Protein 9KUE (pdb70)

Secondary structure (DSSP, 8-state):
--EEEEEEEEEEEEPSSS-GGG--EEEEEEEEEEEE-SSS-SEEEEEEEEEEEE-GGG-EEEEEEEEE--B--EEEEEPPPP-S-TTSS-STTSEEEEEEEEEE-/-EEEEEEEEEE--HHHHHHHHSSSTTHHHHHHHTTSHHHHTSSSPP-SHHHHHHHHHHTB--EEEE-/-GGG--TTS-BSS--HHHHHHHHTTSEEEEEEESSEEE-TTS-EEE----SS-EEEEEETT-TTTEEEEEEE--SSS-EEEEEEETTEEEEEETTEEEETTEEE-GGG-EEESTT-SS-SEEEEEETTEEEEE-TTT--EEEE-SSEEEEEEEGGGTTSEESTT-----/--EEEEEEEEEEEEPSSS-GGG--EEEEEEEEEEEE-SSS--EEEEEEEEEEEE-GGG-EEEEEEEEEE--B--EEEEE-----S-TTSS-STT--EEEEEEEEE-/-EEEEEEEEEE--HHHHHHHHSSSTTHHHHHHHTTSHHHHTSSSPP-SHHHHHHHHHHTB--EEEE-/---S--TTS-BSS--HHHHHHHHTTSEEEEEEESSEEE-TTS-EEE----SS-EEEEEETT-TTTEEEEEEE-SSSS-EEEEEEETTEEEEEETTEEEETTEEE-TTS-EEESTT-SS-SEEEEEETTEEEEE-TTT--EEEE-SSEEEEEEEGGGTTSEESTT----

Radius of gyration: 27.89 Å; Cα contacts (8 Å, |Δi|>4): 1771; chains: 6; bounding box: 48×87×55 Å

Solvent-accessible surface area: 31153 Å² total

Nearest PDB structures (foldseek):
  9gvj-assembly1_B  TM=8.102E-01  e=1.677E-07  Homo sapiens
  9gvq-assembly1_B  TM=8.102E-01  e=1.677E-07  Homo sapiens
  9gvj-assembly1_A  TM=8.085E-01  e=1.876E-07  Homo sapiens
  9gvq-assembly1_A  TM=8.085E-01  e=1.876E-07  Homo sapiens
  7qcl-assembly1_B  TM=7.442E-01  e=7.627E-07  Homo sapiens

Sequence (682 aa):
GSQVEFSMKMTGGEIPGGNIVLQGVKLRIVGEWVLKGSSGESVRRTDVKVDITSTAGNQDNSFAIQLANTKWALLTKKYPERKPDVLAFGWGNEQVDSKASVTIGSVTITINQKGEITEEQKQRAQGDDWPYGQCKEDQKKSEWKDSDFLPNTQACYIGSILLTTARKTTYSSVDDYNPAFDNTHYSRFHLLIETNGITKPCIVSTENVYTPDNATVPHKQGSDYVLVAGLAGDPNRFSAYTRSQGGSKPLVVKLVNDGVTLELTRDGASINGKAVSVEKGVQYPQDDPNYAIRVWKSGDLVMAYSRRTAVYAYYTGTAVDVEQPVTYRGRATGLCGNLNGGSQVEFSMKMTGGEIPGGNIVLQGVKLRIVGEWVLKGSSGESVRRTDVKVDITSTAGNQDNSFAIQLANYTKWALLTKKYPERKPDVLAFGWGNEQVDSKASVTIGSVTITINQKGEITEEQKQRAQGDDWPYGQCKEDQKKSEWKDSDFLPNTQACYIGSILLTTARKTTYSSVDDYNPAFDNTHYSRFHLLIETNGITKPCIVSTENVYTPDNATVPHKQGSDYVLVAGLAGDPNRFSAYTRSQGGSKPLVVKLVNDGVTLELTRDGASINGKAVSVEKGVQYPQDDPNYAIRVWKSGDLVMAYSRRTAVYAYYTGTAVDVEQPVTYRGRATGLCGNLN

Foldseek 3Di:
DKDKDKDKDKDWAFDDDDDVVQTKIKIWIWIWIWIADPVRPDIQIKTWIWIWIQHRVSQKIWIDIWIVSPTKKIKIKHAAAADPDPPDPDRDPRDIDIDMDMDDD/DDDDDKDKDFAFDPVLVVVCVDCPFLNVVQVVQCPDPVHVVDPDGDPDPSVVVSVVSRPGRPDMDMD/DLVVDDPVDDDPPDDPVVSVCVSVLQKQKWKDFCFWIQASQGDTHGDHAAQDWFWAKAFAPCVQQWTKTWHFPDDALTIWIWTHHNNWIWIDAQVGIDIPPHGDPQQVKDFVVNPDPQTRKIWHDDNQKIWMAGSRQRWIKIGRSRMMMIMHGLVSAPGMDGNSDGSND/DKDKDKDKDKDWFFDDDDDVVQTKTWIWIWIKIWIFDDPHGDIKIKTWIWIWTAHRVSQKIWIDIWIPICNTKKIKIKHHAAADPDPPDPDRDPRDIDIDMDMDDD/DDDDDKDKDFAFDPVLVVVCPDCDFLNVVQVVQCPDPVHVPDPDGDPDPRVVVSVVSRPGRPDMDMD/DDDDDDPVDDDPPDDPVVRVCVVVQQKQKWKDFCFWIQASVGDTHTDNFAQDWFWAKAFAPCVQQWTKTWGAQDDALGIWIWIHHNNWIWIDAQVAIDIPPHGDPQCDKDFVVPPDPQTRKIWHDDNQKIWMAGSSQRWTKIGRSRMMMIMHGLVSAVGIDGNSDHRD

Structure (mmCIF, N/CA/C/O backbone):
data_9KUE
#
_entry.id   9KUE
#
_cell.length_a   47.570
_cell.length_b   87.256
_cell.length_c   167.609
_cell.angle_alpha   90.00
_cell.angle_beta   90.00
_cell.angle_gamma   90.00
#
_symmetry.space_group_name_H-M   'P 21 21 21'
#
loop_
_entity.id
_entity.type
_entity.pdbx_description
1 polymer 'Dibilinoxanthinin (DBXN)'
2 polymer 'Dibilinoxanthinin (DBXN)'
3 polymer 'Dibilinoxanthinin (DBXN)'
4 non-polymer "(3R,3'R,6S)-4,5-DIDEHYDRO-5,6-DIHYDRO-BETA,BETA-CAROTENE-3,3'-DIOL"
5 non-polymer 'AZIDE ION'
6 non-polymer 'DIUNDECYL PHOSPHATIDYL CHOLINE'
7 non-polymer '3-[5-[(~{Z})-(3-ethyl-4-methyl-5-oxidanylidene-pyrrol-2-ylidene)methyl]-2-[(~{Z})-[4-(hydroxymethyl)-3-(3-hydroxy-3-oxopropyl)-5-[(~{Z})-[3-methyl-5-oxidanylidene-4-[(1~{S},4~{E},8~{Z})-5,9,13-trimethyl-1-oxidanyl-tetradeca-4,8,12-trienyl]pyrrol-2-ylidene]methyl]pyrrol-2-ylidene]methyl]-4-methyl-1~{H}-pyrrol-3-yl]propanoic acid'
8 water water
#
loop_
_atom_site.group_PDB
_atom_site.id
_atom_site.type_symbol
_atom_site.label_atom_id
_atom_site.label_alt_id
_atom_site.label_comp_id
_atom_site.label_asym_id
_atom_site.label_entity_id
_atom_site.label_seq_id
_atom_site.pdbx_PDB_ins_code
_atom_site.Cartn_x
_atom_site.Cartn_y
_atom_site.Cartn_z
_atom_site.occupancy
_atom_site.B_iso_or_equiv
_atom_site.auth_seq_id
_atom_site.auth_comp_id
_atom_site.auth_asym_id
_atom_site.auth_atom_id
_atom_site.pdbx_PDB_model_num
ATOM 1 N N . GLY A 1 2 ? -7.255 -32.318 5.061 1.00 53.95 1 GLY A N 1
ATOM 2 C CA . GLY A 1 2 ? -6.303 -33.385 5.443 1.00 51.44 1 GLY A CA 1
ATOM 3 C C . GLY A 1 2 ? -5.843 -34.224 4.244 1.00 50.27 1 GLY A C 1
ATOM 4 O O . GLY A 1 2 ? -6.535 -34.248 3.220 1.00 52.67 1 GLY A O 1
ATOM 5 N N . SER A 1 3 ? -4.699 -34.913 4.391 1.00 46.86 2 SER A N 1
ATOM 6 C CA . SER A 1 3 ? -4.092 -35.696 3.328 1.00 45.65 2 SER A CA 1
ATOM 7 C C . SER A 1 3 ? -4.627 -37.126 3.306 1.00 43.92 2 SER A C 1
ATOM 8 O O . SER A 1 3 ? -4.673 -37.756 4.359 1.00 43.02 2 SER A O 1
ATOM 11 N N . GLN A 1 4 ? -4.786 -37.678 2.088 1.00 44.05 3 GLN A N 1
ATOM 12 C CA . GLN A 1 4 ? -5.114 -39.070 1.833 1.00 42.79 3 GLN A CA 1
ATOM 13 C C . GLN A 1 4 ? -3.898 -39.825 1.304 1.00 40.25 3 GLN A C 1
ATOM 14 O O . GLN A 1 4 ? -3.060 -39.188 0.691 1.00 40.18 3 GLN A O 1
ATOM 20 N N . VAL A 1 5 ? -3.842 -41.151 1.556 1.00 37.78 4 VAL A N 1
ATOM 21 C CA . VAL A 1 5 ? -2.699 -41.996 1.220 1.00 36.54 4 VAL A CA 1
ATOM 22 C C . VAL A 1 5 ? -3.159 -43.230 0.423 1.00 35.51 4 VAL A C 1
ATOM 23 O O . VAL A 1 5 ? -4.187 -43.817 0.736 1.00 35.02 4 VAL A O 1
ATOM 27 N N . GLU A 1 6 ? -2.391 -43.581 -0.622 1.00 35.20 5 GLU A N 1
ATOM 28 C CA . GLU A 1 6 ? -2.497 -44.828 -1.367 1.00 35.55 5 GLU A CA 1
ATOM 29 C C . GLU A 1 6 ? -1.086 -45.416 -1.474 1.00 34.40 5 GLU A C 1
ATOM 30 O O . GLU A 1 6 ? -0.221 -44.839 -2.142 1.00 34.83 5 GLU A O 1
ATOM 36 N N . PHE A 1 7 ? -0.842 -46.513 -0.742 1.00 33.40 6 PHE A N 1
ATOM 37 C CA . PHE A 1 7 ? 0.454 -47.167 -0.696 1.00 32.37 6 PHE A CA 1
ATOM 38 C C . PHE A 1 7 ? 0.253 -48.592 -1.186 1.00 32.97 6 PHE A C 1
ATOM 39 O O . PHE A 1 7 ? -0.345 -49.383 -0.470 1.00 32.56 6 PHE A O 1
ATOM 47 N N . SER A 1 8 ? 0.687 -48.864 -2.424 1.00 34.67 7 SER A N 1
ATOM 48 C CA . SER A 1 8 ? 0.809 -50.219 -2.947 1.00 36.61 7 SER A CA 1
ATOM 49 C C . SER A 1 8 ? 2.206 -50.736 -2.629 1.00 34.41 7 SER A C 1
ATOM 50 O O . SER A 1 8 ? 3.138 -49.984 -2.833 1.00 34.32 7 SER A O 1
ATOM 53 N N . MET A 1 9 ? 2.334 -51.979 -2.148 1.00 33.96 8 MET A N 1
ATOM 54 C CA . MET A 1 9 ? 3.650 -52.592 -1.995 1.00 35.21 8 MET A CA 1
ATOM 55 C C . MET A 1 9 ? 3.581 -54.098 -2.213 1.00 32.74 8 MET A C 1
ATOM 56 O O . MET A 1 9 ? 2.519 -54.677 -2.035 1.00 32.15 8 MET A O 1
ATOM 61 N N . LYS A 1 10 ? 4.728 -54.683 -2.591 1.00 31.44 9 LYS A N 1
ATOM 62 C CA . LYS A 1 10 ? 4.940 -56.125 -2.743 1.00 31.04 9 LYS A CA 1
ATOM 63 C C . LYS A 1 10 ? 6.146 -56.491 -1.864 1.00 29.13 9 LYS A C 1
ATOM 64 O O . LYS A 1 10 ? 7.201 -55.885 -2.036 1.00 28.46 9 LYS A O 1
ATOM 70 N N . MET A 1 11 ? 5.974 -57.424 -0.917 1.00 28.57 10 MET A N 1
ATOM 71 C CA . MET A 1 11 ? 7.049 -57.904 -0.067 1.00 29.14 10 MET A CA 1
ATOM 72 C C . MET A 1 11 ? 7.432 -59.282 -0.580 1.00 30.02 10 MET A C 1
ATOM 73 O O . MET A 1 11 ? 6.552 -60.123 -0.672 1.00 32.22 10 MET A O 1
ATOM 78 N N . THR A 1 12 ? 8.712 -59.481 -0.921 1.00 29.49 11 THR A N 1
ATOM 79 C CA . THR A 1 12 ? 9.284 -60.785 -1.220 1.00 29.90 11 THR A CA 1
ATOM 80 C C . THR A 1 12 ? 10.414 -61.061 -0.234 1.00 29.87 11 THR A C 1
ATOM 81 O O . THR A 1 12 ? 10.828 -60.187 0.498 1.00 28.47 11 THR A O 1
ATOM 85 N N . GLY A 1 13 ? 10.879 -62.310 -0.205 1.00 32.36 12 GLY A N 1
ATOM 86 C CA . GLY A 1 13 ? 11.898 -62.731 0.730 1.00 31.11 12 GLY A CA 1
ATOM 87 C C . GLY A 1 13 ? 11.628 -64.133 1.230 1.00 30.40 12 GLY A C 1
ATOM 88 O O . GLY A 1 13 ? 10.774 -64.840 0.716 1.00 30.18 12 GLY A O 1
ATOM 89 N N . GLY A 1 14 ? 12.291 -64.449 2.334 1.00 28.68 13 GLY A N 1
ATOM 90 C CA . GLY A 1 14 ? 12.263 -65.797 2.849 1.00 29.27 13 GLY A CA 1
ATOM 91 C C . GLY A 1 14 ? 13.310 -66.018 3.940 1.00 27.97 13 GLY A C 1
ATOM 92 O O . GLY A 1 14 ? 14.057 -65.102 4.328 1.00 27.51 13 GLY A O 1
ATOM 93 N N . GLU A 1 15 ? 13.320 -67.255 4.431 1.00 26.94 14 GLU A N 1
ATOM 94 C CA . GLU A 1 15 ? 14.228 -67.651 5.495 1.00 27.53 14 GLU A CA 1
ATOM 95 C C . GLU A 1 15 ? 15.653 -67.851 4.927 1.00 26.90 14 GLU A C 1
ATOM 96 O O . GLU A 1 15 ? 15.798 -68.129 3.759 1.00 27.16 14 GLU A O 1
ATOM 102 N N . ILE A 1 16 ? 16.682 -67.584 5.729 1.00 26.05 15 ILE A N 1
ATOM 103 C CA . ILE A 1 16 ? 18.092 -67.824 5.434 1.00 27.60 15 ILE A CA 1
ATOM 104 C C . ILE A 1 16 ? 18.385 -69.255 5.895 1.00 28.85 15 ILE A C 1
ATOM 105 O O . ILE A 1 16 ? 17.933 -69.599 7.002 1.00 28.07 15 ILE A O 1
ATOM 110 N N . PRO A 1 17 ? 19.172 -70.099 5.162 1.00 30.69 16 PRO A N 1
ATOM 111 C CA . PRO A 1 17 ? 19.585 -71.408 5.687 1.00 32.40 16 PRO A CA 1
ATOM 112 C C . PRO A 1 17 ? 20.481 -71.326 6.919 1.00 32.57 16 PRO A C 1
ATOM 113 O O . PRO A 1 17 ? 21.053 -70.289 7.182 1.00 33.62 16 PRO A O 1
ATOM 117 N N . GLY A 1 18 ? 20.517 -72.403 7.715 1.00 34.62 17 GLY A N 1
ATOM 118 C CA . GLY A 1 18 ? 21.552 -72.632 8.714 1.00 33.70 17 GLY A CA 1
ATOM 119 C C . GLY A 1 18 ? 21.146 -72.108 10.086 1.00 31.42 17 GLY A C 1
ATOM 120 O O . GLY A 1 18 ? 20.148 -71.401 10.227 1.00 30.24 17 GLY A O 1
ATOM 121 N N . GLY A 1 19 ? 21.936 -72.494 11.095 1.00 29.75 18 GLY A N 1
ATOM 122 C CA . GLY A 1 19 ? 21.803 -71.992 12.436 1.00 28.07 18 GLY A CA 1
ATOM 123 C C . GLY A 1 19 ? 20.497 -72.482 13.062 1.00 26.24 18 GLY A C 1
ATOM 124 O O . GLY A 1 19 ? 19.914 -73.472 12.639 1.00 26.33 18 GLY A O 1
ATOM 125 N N . ASN A 1 20 ? 20.006 -71.712 14.001 1.00 24.94 19 ASN A N 1
ATOM 126 C CA . ASN A 1 20 ? 18.832 -72.086 14.752 1.00 24.15 19 ASN A CA 1
ATOM 127 C C . ASN A 1 20 ? 17.585 -71.814 13.909 1.00 23.92 19 ASN A C 1
ATOM 128 O O . ASN A 1 20 ? 17.107 -70.718 13.950 1.00 24.10 19 ASN A O 1
ATOM 133 N N . ILE A 1 21 ? 17.022 -72.839 13.271 1.00 25.06 20 ILE A N 1
ATOM 134 C CA . ILE A 1 21 ? 15.851 -72.715 12.411 1.00 25.50 20 ILE A CA 1
ATOM 135 C C . ILE A 1 21 ? 14.566 -72.452 13.199 1.00 24.90 20 ILE A C 1
ATOM 136 O O . ILE A 1 21 ? 13.573 -72.000 12.625 1.00 24.49 20 ILE A O 1
ATOM 141 N N . VAL A 1 22 ? 14.559 -72.746 14.503 1.00 24.76 21 VAL A N 1
ATOM 142 C CA . VAL A 1 22 ? 13.459 -72.353 15.366 1.00 23.96 21 VAL A CA 1
ATOM 143 C C . VAL A 1 22 ? 13.374 -70.822 15.362 1.00 22.83 21 VAL A C 1
ATOM 144 O O . VAL A 1 22 ? 12.262 -70.306 15.259 1.00 23.22 21 VAL A O 1
ATOM 148 N N . LEU A 1 23 ? 14.518 -70.109 15.381 1.00 22.62 22 LEU A N 1
ATOM 149 C CA . LEU A 1 23 ? 14.601 -68.654 15.197 1.00 21.78 22 LEU A CA 1
ATOM 150 C C . LEU A 1 23 ? 15.286 -68.323 13.870 1.00 21.33 22 LEU A C 1
ATOM 151 O O . LEU A 1 23 ? 16.168 -67.488 13.812 1.00 20.21 22 LEU A O 1
ATOM 156 N N . GLN A 1 24 ? 14.785 -68.911 12.785 1.00 22.15 23 GLN A N 1
ATOM 157 C CA . GLN A 1 24 ? 15.487 -68.896 11.518 1.00 22.79 23 GLN A CA 1
ATOM 158 C C . GLN A 1 24 ? 15.692 -67.461 11.020 1.00 22.80 23 GLN A C 1
ATOM 159 O O . GLN A 1 24 ? 14.797 -66.609 11.168 1.00 22.91 23 GLN A O 1
ATOM 165 N N . GLY A 1 25 ? 16.876 -67.203 10.446 1.00 22.69 24 GLY A N 1
ATOM 166 C CA . GLY A 1 25 ? 17.127 -65.905 9.860 1.00 22.63 24 GLY A CA 1
ATOM 167 C C . GLY A 1 25 ? 16.182 -65.624 8.690 1.00 22.58 24 GLY A C 1
ATOM 168 O O . GLY A 1 25 ? 15.670 -66.566 8.095 1.00 22.71 24 GLY A O 1
ATOM 169 N N . VAL A 1 26 ? 15.968 -64.349 8.381 1.00 23.06 25 VAL A N 1
ATOM 170 C CA . VAL A 1 26 ? 15.047 -63.907 7.331 1.00 24.25 25 VAL A CA 1
ATOM 171 C C . VAL A 1 26 ? 15.732 -62.832 6.502 1.00 24.15 25 VAL A C 1
ATOM 172 O O . VAL A 1 26 ? 16.552 -62.059 7.017 1.00 24.32 25 VAL A O 1
ATOM 176 N N . LYS A 1 27 ? 15.323 -62.731 5.242 1.00 25.07 26 LYS A N 1
ATOM 177 C CA . LYS A 1 27 ? 15.542 -61.549 4.443 1.00 25.27 26 LYS A CA 1
ATOM 178 C C . LYS A 1 27 ? 14.234 -61.192 3.754 1.00 26.06 26 LYS A C 1
ATOM 179 O O . LYS A 1 27 ? 13.487 -62.095 3.367 1.00 25.54 26 LYS A O 1
ATOM 185 N N . LEU A 1 28 ? 14.027 -59.872 3.599 1.00 27.32 27 LEU A N 1
ATOM 186 C CA . LEU A 1 28 ? 12.793 -59.297 3.067 1.00 28.64 27 LEU A CA 1
ATOM 187 C C . LEU A 1 28 ? 13.149 -58.160 2.111 1.00 28.83 27 LEU A C 1
ATOM 188 O O . LEU A 1 28 ? 14.081 -57.411 2.360 1.00 27.89 27 LEU A O 1
ATOM 193 N N . ARG A 1 29 ? 12.421 -58.050 1.002 1.00 30.57 28 ARG A N 1
ATOM 194 C CA . ARG A 1 29 ? 12.498 -56.940 0.063 1.00 32.93 28 ARG A CA 1
ATOM 195 C C . ARG A 1 29 ? 11.086 -56.377 -0.090 1.00 31.14 28 ARG A C 1
ATOM 196 O O . ARG A 1 29 ? 10.198 -57.135 -0.486 1.00 29.08 28 ARG A O 1
ATOM 204 N N . ILE A 1 30 ? 10.883 -55.091 0.264 1.00 30.22 29 ILE A N 1
ATOM 205 C CA . ILE A 1 30 ? 9.645 -54.363 -0.008 1.00 30.89 29 ILE A CA 1
ATOM 206 C C . ILE A 1 30 ? 9.927 -53.395 -1.156 1.00 31.81 29 ILE A C 1
ATOM 207 O O . ILE A 1 30 ? 10.882 -52.624 -1.080 1.00 31.03 29 ILE A O 1
ATOM 212 N N . VAL A 1 31 ? 9.088 -53.456 -2.192 1.00 31.74 30 VAL A N 1
ATOM 213 C CA . VAL A 1 31 ? 9.031 -52.473 -3.252 1.00 32.91 30 VAL A CA 1
ATOM 214 C C . VAL A 1 31 ? 7.607 -51.940 -3.260 1.00 33.08 30 VAL A C 1
ATOM 215 O O . VAL A 1 31 ? 6.670 -52.735 -3.177 1.00 32.88 30 VAL A O 1
ATOM 219 N N . GLY A 1 32 ? 7.456 -50.625 -3.477 1.00 34.04 31 GLY A N 1
ATOM 220 C CA . GLY A 1 32 ? 6.142 -50.032 -3.640 1.00 34.16 31 GLY A CA 1
ATOM 221 C C . GLY A 1 32 ? 6.177 -48.533 -3.931 1.00 35.28 31 GLY A C 1
ATOM 222 O O . GLY A 1 32 ? 7.240 -47.926 -4.017 1.00 34.70 31 GLY A O 1
ATOM 223 N N . GLU A 1 33 ? 4.969 -47.954 -4.047 1.00 37.01 32 GLU A N 1
ATOM 224 C CA . GLU A 1 33 ? 4.768 -46.551 -4.368 1.00 38.68 32 GLU A CA 1
ATOM 225 C C . GLU A 1 33 ? 3.809 -45.968 -3.335 1.00 37.50 32 GLU A C 1
ATOM 226 O O . GLU A 1 33 ? 2.720 -46.503 -3.142 1.00 36.57 32 GLU A O 1
ATOM 232 N N . TRP A 1 34 ? 4.253 -44.898 -2.672 1.00 36.84 33 TRP A N 1
ATOM 233 C CA . TRP A 1 34 ? 3.504 -44.164 -1.664 1.00 36.46 33 TRP A CA 1
ATOM 234 C C . TRP A 1 34 ? 3.010 -42.863 -2.308 1.00 37.25 33 TRP A C 1
ATOM 235 O O . TRP A 1 34 ? 3.842 -42.046 -2.716 1.00 37.41 33 TRP A O 1
ATOM 246 N N . VAL A 1 35 ? 1.683 -42.690 -2.405 1.00 36.89 34 VAL A N 1
ATOM 247 C CA . VAL A 1 35 ? 1.076 -41.523 -3.034 1.00 38.90 34 VAL A CA 1
ATOM 248 C C . VAL A 1 35 ? 0.322 -40.765 -1.937 1.00 38.91 34 VAL A C 1
ATOM 249 O O . VAL A 1 35 ? -0.545 -41.353 -1.322 1.00 37.11 34 VAL A O 1
ATOM 253 N N . LEU A 1 36 ? 0.689 -39.497 -1.663 1.00 40.19 35 LEU A N 1
ATOM 254 C CA . LEU A 1 36 ? -0.133 -38.575 -0.879 1.00 41.30 35 LEU A CA 1
ATOM 255 C C . LEU A 1 36 ? -0.917 -37.669 -1.832 1.00 43.28 35 LEU A C 1
ATOM 256 O O . LEU A 1 36 ? -0.328 -37.143 -2.763 1.00 43.34 35 LEU A O 1
ATOM 261 N N . LYS A 1 37 ? -2.208 -37.470 -1.534 1.00 44.84 36 LYS A N 1
ATOM 262 C CA . LYS A 1 37 ? -3.097 -36.543 -2.215 1.00 49.57 36 LYS A CA 1
ATOM 263 C C . LYS A 1 37 ? -3.604 -35.506 -1.211 1.00 51.89 36 LYS A C 1
ATOM 264 O O . LYS A 1 37 ? -3.771 -35.828 -0.028 1.00 50.80 36 LYS A O 1
ATOM 270 N N . GLY A 1 38 ? -3.881 -34.290 -1.697 1.00 54.48 37 GLY A N 1
ATOM 271 C CA . GLY A 1 38 ? -4.615 -33.287 -0.939 1.00 58.36 37 GLY A CA 1
ATOM 272 C C . GLY A 1 38 ? -6.105 -33.610 -0.845 1.00 62.14 37 GLY A C 1
ATOM 273 O O . GLY A 1 38 ? -6.558 -34.625 -1.373 1.00 63.59 37 GLY A O 1
ATOM 274 N N . SER A 1 39 ? -6.865 -32.679 -0.247 1.00 68.93 38 SER A N 1
ATOM 275 C CA . SER A 1 39 ? -8.330 -32.683 -0.211 1.00 73.89 38 SER A CA 1
ATOM 276 C C . SER A 1 39 ? -8.988 -32.758 -1.595 1.00 75.50 38 SER A C 1
ATOM 277 O O . SER A 1 39 ? -9.876 -33.585 -1.768 1.00 77.42 38 SER A O 1
ATOM 280 N N . SER A 1 40 ? -8.551 -31.923 -2.556 1.00 77.85 39 SER A N 1
ATOM 281 C CA . SER A 1 40 ? -8.948 -32.050 -3.961 1.00 79.24 39 SER A CA 1
ATOM 282 C C . SER A 1 40 ? -8.380 -33.303 -4.641 1.00 81.04 39 SER A C 1
ATOM 283 O O . SER A 1 40 ? -9.009 -33.801 -5.574 1.00 79.32 39 SER A O 1
ATOM 286 N N . GLY A 1 41 ? -7.157 -33.729 -4.257 1.00 85.49 40 GLY A N 1
ATOM 287 C CA . GLY A 1 41 ? -6.398 -34.766 -4.942 1.00 85.47 40 GLY A CA 1
ATOM 288 C C . GLY A 1 41 ? -5.700 -34.276 -6.215 1.00 90.43 40 GLY A C 1
ATOM 289 O O . GLY A 1 41 ? -5.234 -35.116 -6.993 1.00 96.51 40 GLY A O 1
ATOM 290 N N . GLU A 1 42 ? -5.567 -32.940 -6.388 1.00 86.62 41 GLU A N 1
ATOM 291 C CA . GLU A 1 42 ? -4.980 -32.299 -7.559 1.00 82.39 41 GLU A CA 1
ATOM 292 C C . GLU A 1 42 ? -3.504 -31.954 -7.327 1.00 78.23 41 GLU A C 1
ATOM 293 O O . GLU A 1 42 ? -2.819 -31.737 -8.319 1.00 76.94 41 GLU A O 1
ATOM 299 N N . SER A 1 43 ? -3.065 -31.789 -6.055 1.00 73.28 42 SER A N 1
ATOM 300 C CA . SER A 1 43 ? -1.669 -31.880 -5.637 1.00 69.37 42 SER A CA 1
ATOM 301 C C . SER A 1 43 ? -1.350 -33.293 -5.126 1.00 64.28 42 SER A C 1
ATOM 302 O O . SER A 1 43 ? -1.957 -33.752 -4.155 1.00 61.46 42 SER A O 1
ATOM 305 N N . VAL A 1 44 ? -0.376 -33.946 -5.779 1.00 60.64 43 VAL A N 1
ATOM 306 C CA . VAL A 1 44 ? -0.094 -35.365 -5.655 1.00 57.03 43 VAL A CA 1
ATOM 307 C C . VAL A 1 44 ? 1.421 -35.485 -5.448 1.00 55.59 43 VAL A C 1
ATOM 308 O O . VAL A 1 44 ? 2.180 -34.826 -6.148 1.00 56.49 43 VAL A O 1
ATOM 312 N N . ARG A 1 45 ? 1.844 -36.281 -4.458 1.00 52.40 44 ARG A N 1
ATOM 313 C CA . ARG A 1 45 ? 3.243 -36.567 -4.170 1.00 51.88 44 ARG A CA 1
ATOM 314 C C . ARG A 1 45 ? 3.419 -38.082 -4.269 1.00 48.30 44 ARG A C 1
ATOM 315 O O . ARG A 1 45 ? 2.795 -38.777 -3.478 1.00 46.10 44 ARG A O 1
ATOM 323 N N . ARG A 1 46 ? 4.188 -38.564 -5.268 1.00 47.28 45 ARG A N 1
ATOM 324 C CA . ARG A 1 46 ? 4.515 -39.969 -5.457 1.00 45.63 45 ARG A CA 1
ATOM 325 C C . ARG A 1 46 ? 5.959 -40.203 -5.010 1.00 44.22 45 ARG A C 1
ATOM 326 O O . ARG A 1 46 ? 6.859 -39.490 -5.448 1.00 45.21 45 ARG A O 1
ATOM 334 N N . THR A 1 47 ? 6.163 -41.194 -4.131 1.00 41.45 46 THR A N 1
ATOM 335 C CA . THR A 1 47 ? 7.477 -41.600 -3.657 1.00 40.59 46 THR A CA 1
ATOM 336 C C . THR A 1 47 ? 7.646 -43.105 -3.913 1.00 39.08 46 THR A C 1
ATOM 337 O O . THR A 1 47 ? 6.848 -43.889 -3.426 1.00 36.92 46 THR A O 1
ATOM 341 N N . ASP A 1 48 ? 8.656 -43.501 -4.714 1.00 40.33 47 ASP A N 1
ATOM 342 C CA . ASP A 1 48 ? 9.100 -44.887 -4.845 1.00 40.69 47 ASP A CA 1
ATOM 343 C C . ASP A 1 48 ? 9.798 -45.308 -3.559 1.00 38.39 47 ASP A C 1
ATOM 344 O O . ASP A 1 48 ? 10.574 -44.518 -3.036 1.00 38.76 47 ASP A O 1
ATOM 349 N N . VAL A 1 49 ? 9.441 -46.509 -3.064 1.00 35.79 48 VAL A N 1
ATOM 350 C CA . VAL A 1 49 ? 9.851 -47.051 -1.777 1.00 33.95 48 VAL A CA 1
ATOM 351 C C . VAL A 1 49 ? 10.557 -48.364 -2.065 1.00 32.87 48 VAL A C 1
ATOM 352 O O . VAL A 1 49 ? 9.931 -49.231 -2.659 1.00 31.07 48 VAL A O 1
ATOM 356 N N . LYS A 1 50 ? 11.803 -48.484 -1.598 1.00 33.49 49 LYS A N 1
ATOM 357 C CA . LYS A 1 50 ? 12.535 -49.738 -1.577 1.00 35.52 49 LYS A CA 1
ATOM 358 C C . LYS A 1 50 ? 13.061 -49.950 -0.153 1.00 31.72 49 LYS A C 1
ATOM 359 O O . LYS A 1 50 ? 13.742 -49.050 0.340 1.00 30.76 49 LYS A O 1
ATOM 365 N N . VAL A 1 51 ? 12.701 -51.100 0.477 1.00 29.07 50 VAL A N 1
ATOM 366 C CA . VAL A 1 51 ? 13.143 -51.486 1.814 1.00 28.02 50 VAL A CA 1
ATOM 367 C C . VAL A 1 51 ? 13.786 -52.870 1.714 1.00 28.40 50 VAL A C 1
ATOM 368 O O . VAL A 1 51 ? 13.176 -53.774 1.119 1.00 27.63 50 VAL A O 1
ATOM 372 N N . ASP A 1 52 ? 15.014 -53.025 2.270 1.00 28.30 51 ASP A N 1
ATOM 373 C CA . ASP A 1 52 ? 15.709 -54.311 2.351 1.00 28.25 51 ASP A CA 1
ATOM 374 C C . ASP A 1 52 ? 16.030 -54.613 3.798 1.00 26.19 51 ASP A C 1
ATOM 375 O O . ASP A 1 52 ? 16.695 -53.812 4.441 1.00 26.10 51 ASP A O 1
ATOM 380 N N . ILE A 1 53 ? 15.545 -55.760 4.291 1.00 24.28 52 ILE A N 1
ATOM 381 C CA . ILE A 1 53 ? 15.732 -56.168 5.680 1.00 24.03 52 ILE A CA 1
ATOM 382 C C . ILE A 1 53 ? 16.442 -57.529 5.679 1.00 23.41 52 ILE A C 1
ATOM 383 O O . ILE A 1 53 ? 16.087 -58.415 4.909 1.00 23.90 52 ILE A O 1
ATOM 388 N N . THR A 1 54 ? 17.455 -57.658 6.528 1.00 22.75 53 THR A N 1
ATO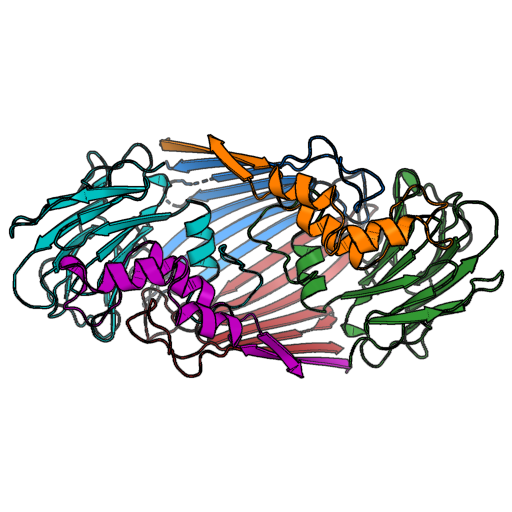M 389 C CA . THR A 1 54 ? 18.010 -58.922 6.962 1.00 21.95 53 THR A CA 1
ATOM 390 C C . THR A 1 54 ? 17.960 -58.953 8.484 1.00 20.35 53 THR A C 1
ATOM 391 O O . THR A 1 54 ? 18.333 -57.978 9.119 1.00 19.69 53 THR A O 1
ATOM 395 N N . SER A 1 55 ? 17.556 -60.102 9.038 1.00 19.98 54 SER A N 1
ATOM 396 C CA . SER A 1 55 ? 17.791 -60.464 10.438 1.00 19.52 54 SER A CA 1
ATOM 397 C C . SER A 1 55 ? 18.225 -61.931 10.484 1.00 19.96 54 SER A C 1
ATOM 398 O O . SER A 1 55 ? 17.434 -62.793 10.142 1.00 20.45 54 SER A O 1
ATOM 401 N N . THR A 1 56 ? 19.470 -62.233 10.868 1.00 20.25 55 THR A N 1
ATOM 402 C CA . THR A 1 56 ? 19.977 -63.598 10.885 1.00 21.41 55 THR A CA 1
ATOM 403 C C . THR A 1 56 ? 19.378 -64.379 12.059 1.00 21.38 55 THR A C 1
ATOM 404 O O . THR A 1 56 ? 18.470 -63.871 12.745 1.00 20.49 55 THR A O 1
ATOM 408 N N . ALA A 1 57 ? 19.747 -65.676 12.157 1.00 22.21 56 ALA A N 1
ATOM 409 C CA . ALA A 1 57 ? 19.119 -66.587 13.089 1.00 22.50 56 ALA A CA 1
ATOM 410 C C . ALA A 1 57 ? 19.273 -66.018 14.490 1.00 22.30 56 ALA A C 1
ATOM 411 O O . ALA A 1 57 ? 20.311 -65.436 14.817 1.00 20.53 56 ALA A O 1
ATOM 413 N N . GLY A 1 58 ? 18.161 -66.091 15.236 1.00 22.60 57 GLY A N 1
ATOM 414 C CA . GLY A 1 58 ? 18.061 -65.491 16.558 1.00 23.35 57 GLY A CA 1
ATOM 415 C C . GLY A 1 58 ? 18.201 -63.972 16.586 1.00 23.79 57 GLY A C 1
ATOM 416 O O . GLY A 1 58 ? 18.521 -63.463 17.656 1.00 25.22 57 GLY A O 1
ATOM 417 N N . ASN A 1 59 ? 17.965 -63.278 15.449 1.00 21.77 58 ASN A N 1
ATOM 418 C CA . ASN A 1 59 ? 18.179 -61.837 15.300 1.00 21.60 58 ASN A CA 1
ATOM 419 C C . ASN A 1 59 ? 19.589 -61.352 15.675 1.00 21.26 58 ASN A C 1
ATOM 420 O O . ASN A 1 59 ? 19.758 -60.271 16.247 1.00 20.40 58 ASN A O 1
ATOM 425 N N . GLN A 1 60 ? 20.589 -62.164 15.402 1.00 22.69 59 GLN A N 1
ATOM 426 C CA . GLN A 1 60 ? 21.941 -61.812 15.778 1.00 25.01 59 GLN A CA 1
ATOM 427 C C . GLN A 1 60 ? 22.431 -60.611 14.973 1.00 25.21 59 GLN A C 1
ATOM 428 O O . GLN A 1 60 ? 22.939 -59.687 15.589 1.00 26.39 59 GLN A O 1
ATOM 434 N N . ASP A 1 61 ? 22.328 -60.675 13.636 1.00 26.33 60 ASP A N 1
ATOM 435 C CA . ASP A 1 61 ? 22.791 -59.616 12.732 1.00 28.67 60 ASP A CA 1
ATOM 436 C C . ASP A 1 61 ? 21.610 -59.020 11.962 1.00 25.24 60 ASP A C 1
ATOM 437 O O . ASP A 1 61 ? 20.852 -59.769 11.361 1.00 24.19 60 ASP A O 1
ATOM 442 N N . ASN A 1 62 ? 21.447 -57.693 12.057 1.00 23.66 61 ASN A N 1
ATOM 443 C CA . ASN A 1 62 ? 20.229 -56.987 11.646 1.00 22.12 61 ASN A CA 1
ATOM 444 C C . ASN A 1 62 ? 20.648 -55.842 10.730 1.00 22.35 61 ASN A C 1
ATOM 445 O O . ASN A 1 62 ? 21.643 -55.178 11.013 1.00 22.04 61 ASN A O 1
ATOM 450 N N . SER A 1 63 ? 19.930 -55.695 9.614 1.00 22.93 62 SER A N 1
ATOM 451 C CA . SER A 1 63 ? 20.162 -54.663 8.620 1.00 24.29 62 SER A CA 1
ATOM 452 C C . SER A 1 63 ? 18.810 -54.155 8.114 1.00 23.91 62 SER A C 1
ATOM 453 O O . SER A 1 63 ? 17.968 -54.981 7.789 1.00 23.79 62 SER A O 1
ATOM 456 N N . PHE A 1 64 ? 18.605 -52.825 8.075 1.00 24.33 63 PHE A N 1
ATOM 457 C CA . PHE A 1 64 ? 17.425 -52.164 7.528 1.00 24.62 63 PHE A CA 1
ATOM 458 C C . PHE A 1 64 ? 17.907 -51.063 6.583 1.00 25.94 63 PHE A C 1
ATOM 459 O O . PHE A 1 64 ? 18.582 -50.156 7.041 1.00 27.27 63 PHE A O 1
ATOM 467 N N . ALA A 1 65 ? 17.573 -51.158 5.289 1.00 26.91 64 ALA A N 1
ATOM 468 C CA . ALA A 1 65 ? 17.969 -50.197 4.264 1.00 29.13 64 ALA A CA 1
ATOM 469 C C . ALA A 1 65 ? 16.707 -49.673 3.628 1.00 30.07 64 ALA A C 1
ATOM 470 O O . ALA A 1 65 ? 15.873 -50.499 3.269 1.00 31.02 64 ALA A O 1
ATOM 472 N N . ILE A 1 66 ? 16.547 -48.346 3.548 1.00 31.69 65 ILE A N 1
ATOM 473 C CA . ILE A 1 66 ? 15.385 -47.709 2.924 1.00 31.95 65 ILE A CA 1
ATOM 474 C C . ILE A 1 66 ? 15.868 -46.696 1.876 1.00 32.64 65 ILE A C 1
ATOM 475 O O . ILE A 1 66 ? 16.693 -45.867 2.198 1.00 32.89 65 ILE A O 1
ATOM 480 N N . GLN A 1 67 ? 15.391 -46.801 0.635 1.00 33.59 66 GLN A N 1
ATOM 481 C CA . GLN A 1 67 ? 15.629 -45.823 -0.427 1.00 36.43 66 GLN A CA 1
ATOM 482 C C . GLN A 1 67 ? 14.283 -45.223 -0.844 1.00 35.49 66 GLN A C 1
ATOM 483 O O . GLN A 1 67 ? 13.366 -45.977 -1.158 1.00 33.70 66 GLN A O 1
ATOM 489 N N . LEU A 1 68 ? 14.163 -43.884 -0.775 1.00 37.27 67 LEU A N 1
ATOM 490 C CA . LEU A 1 68 ? 12.981 -43.120 -1.164 1.00 38.92 67 LEU A CA 1
ATOM 491 C C . LEU A 1 68 ? 13.345 -42.212 -2.335 1.00 41.25 67 LEU A C 1
ATOM 492 O O . LEU A 1 68 ? 14.361 -41.522 -2.261 1.00 43.05 67 LEU A O 1
ATOM 497 N N . ALA A 1 69 ? 12.504 -42.190 -3.387 1.00 42.29 68 ALA A N 1
ATOM 498 C CA . ALA A 1 69 ? 12.703 -41.377 -4.583 1.00 44.25 68 ALA A CA 1
ATOM 499 C C . ALA A 1 69 ? 11.379 -40.700 -4.954 1.00 45.07 68 ALA A C 1
ATOM 500 O O . ALA A 1 69 ? 10.396 -41.415 -5.134 1.00 41.61 68 ALA A O 1
ATOM 502 N N . ASN A 1 70 ? 11.357 -39.350 -5.035 1.00 48.01 69 ASN A N 1
ATOM 503 C CA . ASN A 1 70 ? 10.456 -38.623 -5.940 1.00 51.07 69 ASN A CA 1
ATOM 504 C C . ASN A 1 70 ? 11.161 -38.545 -7.303 1.00 52.35 69 ASN A C 1
ATOM 505 O O . ASN A 1 70 ? 10.434 -38.416 -8.301 1.00 57.01 69 ASN A O 1
ATOM 510 N N . THR A 1 78 ? 14.323 -35.030 -4.071 1.00 63.04 77 THR A N 1
ATOM 511 C CA . THR A 1 78 ? 14.722 -36.001 -5.118 1.00 64.62 77 THR A CA 1
ATOM 512 C C . THR A 1 78 ? 14.936 -37.392 -4.499 1.00 64.06 77 THR A C 1
ATOM 513 O O . THR A 1 78 ? 14.077 -38.250 -4.689 1.00 63.27 77 THR A O 1
ATOM 517 N N . LYS A 1 79 ? 16.041 -37.590 -3.741 1.00 62.49 78 LYS A N 1
ATOM 518 C CA . LYS A 1 79 ? 16.508 -38.896 -3.276 1.00 60.22 78 LYS A CA 1
ATOM 519 C C . LYS A 1 79 ? 16.956 -38.817 -1.812 1.00 55.73 78 LYS A C 1
ATOM 520 O O . LYS A 1 79 ? 17.535 -37.829 -1.362 1.00 56.16 78 LYS A O 1
ATOM 526 N N . TRP A 1 80 ? 16.709 -39.915 -1.100 1.00 51.92 79 TRP A N 1
ATOM 527 C CA . TRP A 1 80 ? 16.871 -40.043 0.341 1.00 51.73 79 TRP A CA 1
ATOM 528 C C . TRP A 1 80 ? 17.109 -41.533 0.606 1.00 48.38 79 TRP A C 1
ATOM 529 O O . TRP A 1 80 ? 16.294 -42.355 0.168 1.00 45.06 79 TRP A O 1
ATOM 548 N N . ALA A 1 82 ? 18.831 -44.538 3.614 1.00 37.46 81 ALA A N 1
ATOM 549 C CA . ALA A 1 82 ? 19.284 -44.843 4.961 1.00 35.66 81 ALA A CA 1
ATOM 550 C C . ALA A 1 82 ? 19.703 -46.306 5.017 1.00 34.29 81 ALA A C 1
ATOM 551 O O . ALA A 1 82 ? 18.984 -47.125 4.451 1.00 32.95 81 ALA A O 1
ATOM 553 N N . LEU A 1 83 ? 20.863 -46.587 5.644 1.00 32.53 82 LEU A N 1
ATOM 554 C CA . LEU A 1 83 ? 21.285 -47.915 6.025 1.00 31.73 82 LEU A CA 1
ATOM 555 C C . LEU A 1 83 ? 21.431 -47.952 7.546 1.00 29.98 82 LEU A C 1
ATOM 556 O O . LEU A 1 83 ? 22.248 -47.202 8.071 1.00 30.32 82 LEU A O 1
ATOM 561 N N . LEU A 1 84 ? 20.689 -48.846 8.224 1.00 27.91 83 LEU A N 1
ATOM 562 C CA . LEU A 1 84 ? 20.754 -49.048 9.673 1.00 26.99 83 LEU A CA 1
ATOM 563 C C . LEU A 1 84 ? 21.180 -50.498 9.926 1.00 24.94 83 LEU A C 1
ATOM 564 O O . LEU A 1 84 ? 20.586 -51.372 9.339 1.00 23.97 83 LEU A O 1
ATOM 569 N N . THR A 1 85 ? 22.211 -50.750 10.752 1.00 25.09 84 THR A N 1
ATOM 570 C CA . THR A 1 85 ? 22.689 -52.096 11.080 1.00 24.06 84 THR A CA 1
ATOM 571 C C . THR A 1 85 ? 22.826 -52.253 12.600 1.00 23.59 84 THR A C 1
ATOM 572 O O . THR A 1 85 ? 23.193 -51.296 13.257 1.00 22.88 84 THR A O 1
ATOM 576 N N . LYS A 1 86 ? 22.566 -53.466 13.123 1.00 24.35 85 LYS A N 1
ATOM 577 C CA . LYS A 1 86 ? 22.651 -53.767 14.554 1.00 24.76 85 LYS A CA 1
ATOM 578 C C . LYS A 1 86 ? 23.134 -55.209 14.738 1.00 25.20 85 LYS A C 1
ATOM 579 O O . LYS A 1 86 ? 22.465 -56.153 14.290 1.00 25.25 85 LYS A O 1
ATOM 585 N N . LYS A 1 87 ? 24.294 -55.349 15.376 1.00 26.38 86 LYS A N 1
ATOM 586 C CA . LYS A 1 87 ? 25.017 -56.605 15.487 1.00 28.60 86 LYS A CA 1
ATOM 587 C C . LYS A 1 87 ? 25.146 -56.953 16.967 1.00 26.64 86 LYS A C 1
ATOM 588 O O . LYS A 1 87 ? 25.680 -56.152 17.719 1.00 24.77 86 LYS A O 1
ATOM 594 N N . TYR A 1 88 ? 24.623 -58.129 17.339 1.00 24.69 87 TYR A N 1
ATOM 595 C CA . TYR A 1 88 ? 24.623 -58.603 18.716 1.00 24.16 87 TYR A CA 1
ATOM 596 C C . TYR A 1 88 ? 25.735 -59.642 18.836 1.00 24.71 87 TYR A C 1
ATOM 597 O O . TYR A 1 88 ? 26.176 -60.144 17.823 1.00 23.39 87 TYR A O 1
ATOM 606 N N . PRO A 1 89 ? 26.131 -60.077 20.049 1.00 25.41 88 PRO A N 1
ATOM 607 C CA . PRO A 1 89 ? 27.110 -61.152 20.173 1.00 27.16 88 PRO A CA 1
ATOM 608 C C . PRO A 1 89 ? 26.522 -62.522 19.824 1.00 28.41 88 PRO A C 1
ATOM 609 O O . PRO A 1 89 ? 25.297 -62.731 19.891 1.00 24.04 88 PRO A O 1
ATOM 613 N N . GLU A 1 90 ? 27.430 -63.445 19.440 1.00 30.47 89 GLU A N 1
ATOM 614 C CA . GLU A 1 90 ? 27.084 -64.837 19.172 1.00 32.44 89 GLU A CA 1
ATOM 615 C C . GLU A 1 90 ? 26.637 -65.491 20.495 1.00 29.90 89 GLU A C 1
ATOM 616 O O . GLU A 1 90 ? 27.217 -65.223 21.525 1.00 28.43 89 GLU A O 1
ATOM 622 N N . ARG A 1 91 ? 25.572 -66.298 20.467 1.00 28.87 90 ARG A N 1
ATOM 623 C CA . ARG A 1 91 ? 25.000 -66.899 21.667 1.00 27.65 90 ARG A CA 1
ATOM 624 C C . ARG A 1 91 ? 25.805 -68.098 22.173 1.00 30.05 90 ARG A C 1
ATOM 625 O O . ARG A 1 91 ? 26.777 -68.509 21.563 1.00 30.93 90 ARG A O 1
ATOM 633 N N . LYS A 1 92 ? 25.427 -68.590 23.366 1.00 31.36 91 LYS A N 1
ATOM 634 C CA . LYS A 1 92 ? 25.870 -69.864 23.939 1.00 32.30 91 LYS A CA 1
ATOM 635 C C . LYS A 1 92 ? 24.613 -70.602 24.422 1.00 30.82 91 LYS A C 1
ATOM 636 O O . LYS A 1 92 ? 23.511 -69.994 24.457 1.00 27.93 91 LYS A O 1
ATOM 642 N N . PRO A 1 93 ? 24.685 -71.922 24.731 1.00 29.99 92 PRO A N 1
ATOM 643 C CA . PRO A 1 93 ? 23.492 -72.677 25.146 1.00 28.61 92 PRO A CA 1
ATOM 644 C C . PRO A 1 93 ? 22.684 -72.107 26.310 1.00 26.78 92 PRO A C 1
ATOM 645 O O . PRO A 1 93 ? 21.451 -72.168 26.206 1.00 26.30 92 PRO A O 1
ATOM 649 N N . ASP A 1 94 ? 23.340 -71.524 27.335 1.00 25.81 93 ASP A N 1
ATOM 650 C CA . ASP A 1 94 ? 22.653 -70.972 28.508 1.00 25.13 93 ASP A CA 1
ATOM 651 C C . ASP A 1 94 ? 22.408 -69.463 28.362 1.00 23.87 93 ASP A C 1
ATOM 652 O O . ASP A 1 94 ? 23.290 -68.619 28.605 1.00 23.82 93 ASP A O 1
ATOM 657 N N . VAL A 1 95 ? 21.163 -69.094 28.026 1.00 22.57 94 VAL A N 1
ATOM 658 C CA . VAL A 1 95 ? 20.765 -67.690 27.989 1.00 22.13 94 VAL A CA 1
ATOM 659 C C . VAL A 1 95 ? 20.848 -66.982 29.346 1.00 22.58 94 VAL A C 1
ATOM 660 O O . VAL A 1 95 ? 21.132 -65.778 29.352 1.00 21.42 94 VAL A O 1
ATOM 664 N N . LEU A 1 96 ? 20.636 -67.718 30.459 1.00 23.76 95 LEU A N 1
ATOM 665 C CA . LEU A 1 96 ? 20.680 -67.136 31.800 1.00 24.71 95 LEU A CA 1
ATOM 666 C C . LEU A 1 96 ? 22.089 -66.759 32.258 1.00 25.76 95 LEU A C 1
ATOM 667 O O . LEU A 1 96 ? 22.172 -65.966 33.181 1.00 29.80 95 LEU A O 1
ATOM 672 N N . ALA A 1 97 ? 23.162 -67.291 31.651 1.00 26.05 96 ALA A N 1
ATOM 673 C CA . ALA A 1 97 ? 24.521 -67.083 32.156 1.00 27.20 96 ALA A CA 1
ATOM 674 C C . ALA A 1 97 ? 25.194 -65.967 31.357 1.00 27.67 96 ALA A C 1
ATOM 675 O O . ALA A 1 97 ? 25.154 -66.015 30.133 1.00 27.80 96 ALA A O 1
ATOM 677 N N . PHE A 1 98 ? 25.896 -65.062 32.039 1.00 28.04 97 PHE A N 1
ATOM 678 C CA . PHE A 1 98 ? 26.672 -64.007 31.413 1.00 29.00 97 PHE A CA 1
ATOM 679 C C . PHE A 1 98 ? 27.815 -64.611 30.587 1.00 29.84 97 PHE A C 1
ATOM 680 O O . PHE A 1 98 ? 28.335 -65.656 30.963 1.00 30.78 97 PHE A O 1
ATOM 688 N N . GLY A 1 99 ? 28.214 -63.916 29.503 1.00 29.72 98 GLY A N 1
ATOM 689 C CA . GLY A 1 99 ? 29.430 -64.202 28.730 1.00 29.72 98 GLY A CA 1
ATOM 690 C C . GLY A 1 99 ? 29.154 -64.654 27.295 1.00 29.37 98 GLY A C 1
ATOM 691 O O . GLY A 1 99 ? 29.966 -65.382 26.761 1.00 31.95 98 GLY A O 1
ATOM 692 N N . TRP A 1 100 ? 28.034 -64.230 26.664 1.00 27.21 99 TRP A N 1
ATOM 693 C CA . TRP A 1 100 ? 27.783 -64.401 25.245 1.00 25.99 99 TRP A CA 1
ATOM 694 C C . TRP A 1 100 ? 28.700 -63.479 24.460 1.00 25.66 99 TRP A C 1
ATOM 695 O O . TRP A 1 100 ? 28.511 -62.279 24.503 1.00 24.20 99 TRP A O 1
ATOM 706 N N . GLY A 1 101 ? 29.693 -64.041 23.784 1.00 27.55 100 GLY A N 1
ATOM 707 C CA . GLY A 1 101 ? 30.694 -63.264 23.052 1.00 28.98 100 GLY A CA 1
ATOM 708 C C . GLY A 1 101 ? 31.341 -62.166 23.902 1.00 29.49 100 GLY A C 1
ATOM 709 O O . GLY A 1 101 ? 31.668 -62.419 25.060 1.00 30.60 100 GLY A O 1
ATOM 710 N N . ASN A 1 102 ? 31.366 -60.928 23.365 1.00 30.48 101 ASN A N 1
ATOM 711 C CA . ASN A 1 102 ? 31.875 -59.745 24.058 1.00 30.90 101 ASN A CA 1
ATOM 712 C C . ASN A 1 102 ? 30.776 -58.918 24.748 1.00 29.75 101 ASN A C 1
ATOM 713 O O . ASN A 1 102 ? 31.069 -57.833 25.220 1.00 30.00 101 ASN A O 1
ATOM 718 N N . GLU A 1 103 ? 29.515 -59.393 24.806 1.00 27.88 102 GLU A N 1
ATOM 719 C CA . GLU A 1 103 ? 28.421 -58.772 25.556 1.00 25.88 102 GLU A CA 1
ATOM 720 C C . GLU A 1 103 ? 28.206 -57.308 25.142 1.00 25.85 102 GLU A C 1
ATOM 721 O O . GLU A 1 103 ? 27.982 -56.449 25.989 1.00 25.66 102 GLU A O 1
ATOM 727 N N . GLN A 1 104 ? 28.324 -57.054 23.817 1.00 26.29 103 GLN A N 1
ATOM 728 C CA . GLN A 1 104 ? 28.366 -55.737 23.217 1.00 25.92 103 GLN A CA 1
ATOM 729 C C . GLN A 1 104 ? 27.430 -55.706 22.022 1.00 24.79 103 GLN A C 1
ATOM 730 O O . GLN A 1 104 ? 27.405 -56.669 21.272 1.00 24.64 103 GLN A O 1
ATOM 736 N N . VAL A 1 105 ? 26.753 -54.570 21.819 1.00 24.36 104 VAL A N 1
ATOM 737 C CA . VAL A 1 105 ? 25.928 -54.344 20.645 1.00 23.89 104 VAL A CA 1
ATOM 738 C C . VAL A 1 105 ? 26.605 -53.262 19.806 1.00 24.65 104 VAL A C 1
ATOM 739 O O . VAL A 1 105 ? 26.954 -52.223 20.362 1.00 25.27 104 VAL A O 1
ATOM 743 N N . ASP A 1 106 ? 26.784 -53.539 18.504 1.00 25.18 105 ASP A N 1
ATOM 744 C CA . ASP A 1 106 ? 27.344 -52.611 17.536 1.00 27.37 105 ASP A CA 1
ATOM 745 C C . ASP A 1 106 ? 26.277 -52.127 16.562 1.00 26.52 105 ASP A C 1
ATOM 746 O O . ASP A 1 106 ? 25.794 -52.894 15.742 1.00 26.66 105 ASP A O 1
ATOM 751 N N . SER A 1 107 ? 26.011 -50.820 16.561 1.00 26.62 106 SER A N 1
ATOM 752 C CA . SER A 1 107 ? 25.031 -50.219 15.675 1.00 25.58 106 SER A CA 1
ATOM 753 C C . SER A 1 107 ? 25.679 -49.136 14.823 1.00 27.22 106 SER A C 1
ATOM 754 O O . SER A 1 107 ? 26.588 -48.434 15.283 1.00 27.60 106 SER A O 1
ATOM 757 N N . LYS A 1 108 ? 25.159 -49.021 13.586 1.00 27.69 107 LYS A N 1
ATOM 758 C CA . LYS A 1 108 ? 25.539 -47.983 12.637 1.00 30.54 107 LYS A CA 1
ATOM 759 C C . LYS A 1 108 ? 24.281 -47.486 11.916 1.00 30.35 107 LYS A C 1
ATOM 760 O O . LYS A 1 108 ? 23.417 -48.319 11.575 1.00 27.98 107 LYS A O 1
ATOM 766 N N . ALA A 1 109 ? 24.193 -46.157 11.714 1.00 32.07 108 ALA A N 1
ATOM 767 C CA . ALA A 1 109 ? 23.148 -45.514 10.914 1.00 33.09 108 ALA A CA 1
ATOM 768 C C . ALA A 1 109 ? 23.800 -44.516 9.953 1.00 36.39 108 ALA A C 1
ATOM 769 O O . ALA A 1 109 ? 24.586 -43.698 10.406 1.00 37.61 108 ALA A O 1
ATOM 771 N N . SER A 1 110 ? 23.481 -44.607 8.649 1.00 37.74 109 SER A N 1
ATOM 772 C CA . SER A 1 110 ? 23.947 -43.693 7.610 1.00 41.00 109 SER A CA 1
ATOM 773 C C . SER A 1 110 ? 22.739 -43.157 6.845 1.00 40.14 109 SER A C 1
ATOM 774 O O . SER A 1 110 ? 21.908 -43.974 6.459 1.00 37.66 109 SER A O 1
ATOM 777 N N . VAL A 1 111 ? 22.638 -41.825 6.664 1.00 41.44 110 VAL A N 1
ATOM 778 C CA . VAL A 1 111 ? 21.571 -41.189 5.887 1.00 42.14 110 VAL A CA 1
ATOM 779 C C . VAL A 1 111 ? 22.233 -40.296 4.836 1.00 44.98 110 VAL A C 1
ATOM 780 O O . VAL A 1 111 ? 23.093 -39.503 5.183 1.00 44.69 110 VAL A O 1
ATOM 784 N N . THR A 1 112 ? 21.869 -40.489 3.554 1.00 47.58 111 THR A N 1
ATOM 785 C CA . THR A 1 112 ? 22.374 -39.707 2.431 1.00 51.01 111 THR A CA 1
ATOM 786 C C . THR A 1 112 ? 21.161 -39.091 1.742 1.00 52.59 111 THR A C 1
ATOM 787 O O . THR A 1 112 ? 20.222 -39.812 1.383 1.00 50.19 111 THR A O 1
ATOM 791 N N . ILE A 1 113 ? 21.189 -37.756 1.618 1.00 54.97 112 ILE A N 1
ATOM 792 C CA . ILE A 1 113 ? 20.208 -36.962 0.896 1.00 57.77 112 ILE A CA 1
ATOM 793 C C . ILE A 1 113 ? 20.869 -36.516 -0.410 1.00 59.18 112 ILE A C 1
ATOM 794 O O . ILE A 1 113 ? 22.091 -36.357 -0.454 1.00 58.80 112 ILE A O 1
ATOM 799 N N . GLY A 1 114 ? 20.061 -36.393 -1.478 1.00 59.72 113 GLY A N 1
ATOM 800 C CA . GLY A 1 114 ? 20.550 -36.089 -2.812 1.00 61.68 113 GLY A CA 1
ATOM 801 C C . GLY A 1 114 ? 21.237 -37.298 -3.421 1.00 61.69 113 GLY A C 1
ATOM 802 O O . GLY A 1 114 ? 21.692 -37.156 -4.581 1.00 64.15 113 GLY A O 1
ATOM 803 N N . SER B 2 1 ? 25.889 -35.891 -2.837 1.00 78.73 1 SER B N 1
ATOM 804 C CA . SER B 2 1 ? 25.455 -36.392 -1.509 1.00 75.23 1 SER B CA 1
ATOM 805 C C . SER B 2 1 ? 25.693 -35.333 -0.428 1.00 73.16 1 SER B C 1
ATOM 806 O O . SER B 2 1 ? 26.634 -34.548 -0.519 1.00 71.55 1 SER B O 1
ATOM 809 N N . VAL B 2 2 ? 24.803 -35.298 0.577 1.00 72.60 2 VAL B N 1
ATOM 810 C CA . VAL B 2 2 ? 25.141 -34.884 1.938 1.00 70.29 2 VAL B CA 1
ATOM 811 C C . VAL B 2 2 ? 24.704 -36.018 2.879 1.00 66.45 2 VAL B C 1
ATOM 812 O O . VAL B 2 2 ? 23.540 -36.426 2.936 1.00 65.09 2 VAL B O 1
ATOM 816 N N . THR B 2 3 ? 25.694 -36.512 3.619 1.00 62.06 3 THR B N 1
ATOM 817 C CA . THR B 2 3 ? 25.828 -37.907 3.990 1.00 60.08 3 THR B CA 1
ATOM 818 C C . THR B 2 3 ? 26.345 -37.844 5.424 1.00 57.58 3 THR B C 1
ATOM 819 O O . THR B 2 3 ? 27.406 -37.258 5.627 1.00 58.96 3 THR B O 1
ATOM 823 N N . ILE B 2 4 ? 25.513 -38.237 6.408 1.00 53.79 4 ILE B N 1
ATOM 824 C CA . ILE B 2 4 ? 25.890 -38.177 7.811 1.00 51.83 4 ILE B CA 1
ATOM 825 C C . ILE B 2 4 ? 25.701 -39.549 8.447 1.00 46.81 4 ILE B C 1
ATOM 826 O O . ILE B 2 4 ? 24.772 -40.270 8.112 1.00 46.12 4 ILE B O 1
ATOM 831 N N . THR B 2 5 ? 26.638 -39.892 9.344 1.00 44.35 5 THR B N 1
ATOM 832 C CA . THR B 2 5 ? 26.826 -41.226 9.889 1.00 42.71 5 THR B CA 1
ATOM 833 C C . THR B 2 5 ? 26.852 -41.113 11.408 1.00 41.12 5 THR B C 1
ATOM 834 O O . THR B 2 5 ? 27.435 -40.161 11.919 1.00 41.13 5 THR B O 1
ATOM 838 N N . ILE B 2 6 ? 26.217 -42.085 12.090 1.00 40.39 6 ILE B N 1
ATOM 839 C CA . ILE B 2 6 ? 26.289 -42.271 13.537 1.00 39.76 6 ILE B CA 1
ATOM 840 C C . ILE B 2 6 ? 26.650 -43.737 13.795 1.00 38.46 6 ILE B C 1
ATOM 841 O O . ILE B 2 6 ? 25.966 -44.629 13.308 1.00 39.03 6 ILE B O 1
ATOM 846 N N . ASN B 2 7 ? 27.759 -43.981 14.509 1.00 39.15 7 ASN B N 1
ATOM 847 C CA . ASN B 2 7 ? 28.084 -45.267 15.118 1.00 36.88 7 ASN B CA 1
ATOM 848 C C . ASN B 2 7 ? 27.590 -45.275 16.556 1.00 34.12 7 ASN B C 1
ATOM 849 O O . ASN B 2 7 ? 27.591 -44.245 17.227 1.00 33.78 7 ASN B O 1
ATOM 854 N N . GLN B 2 8 ? 27.218 -46.470 17.013 1.00 32.23 8 GLN B N 1
ATOM 855 C CA . GLN B 2 8 ? 26.742 -46.680 18.350 1.00 30.48 8 GLN B CA 1
ATOM 856 C C . GLN B 2 8 ? 27.290 -48.007 18.852 1.00 29.16 8 GLN B C 1
ATOM 857 O O . GLN B 2 8 ? 27.162 -49.041 18.196 1.00 27.59 8 GLN B O 1
ATOM 863 N N . LYS B 2 9 ? 27.755 -47.968 20.098 1.00 29.34 9 LYS B N 1
ATOM 864 C CA . LYS B 2 9 ? 28.175 -49.127 20.865 1.00 28.87 9 LYS B CA 1
ATOM 865 C C . LYS B 2 9 ? 27.255 -49.180 22.083 1.00 28.28 9 LYS B C 1
ATOM 866 O O . LYS B 2 9 ? 27.155 -48.175 22.770 1.00 28.05 9 LYS B O 1
ATOM 872 N N . GLY B 2 10 ? 26.615 -50.331 22.332 1.00 27.81 10 GLY B N 1
ATOM 873 C CA . GLY B 2 10 ? 25.864 -50.624 23.545 1.00 27.41 10 GLY B CA 1
ATOM 874 C C . GLY B 2 10 ? 26.660 -51.607 24.401 1.00 27.19 10 GLY B C 1
ATOM 875 O O . GLY B 2 10 ? 27.082 -52.649 23.878 1.00 27.08 10 GLY B O 1
ATOM 876 N N . GLU B 2 11 ? 26.820 -51.290 25.700 1.00 26.96 11 GLU B N 1
ATOM 877 C CA . GLU B 2 11 ? 27.513 -52.125 26.663 1.00 27.67 11 GLU B CA 1
ATOM 878 C C . GLU B 2 11 ? 26.714 -52.282 27.959 1.00 27.79 11 GLU B C 1
ATOM 879 O O . GLU B 2 11 ? 25.815 -51.509 28.220 1.00 27.60 11 GLU B O 1
ATOM 885 N N . ILE B 2 12 ? 27.129 -53.264 28.779 1.00 29.60 12 ILE B N 1
ATOM 886 C CA . ILE B 2 12 ? 26.645 -53.510 30.126 1.00 30.92 12 ILE B CA 1
ATOM 887 C C . ILE B 2 12 ? 27.487 -52.639 31.064 1.00 32.24 12 ILE B C 1
ATOM 888 O O . ILE B 2 12 ? 28.717 -52.665 30.977 1.00 33.56 12 ILE B O 1
ATOM 893 N N . THR B 2 13 ? 26.832 -51.906 31.966 1.00 31.54 13 THR B N 1
ATOM 894 C CA . THR B 2 13 ? 27.463 -51.082 33.001 1.00 33.84 13 THR B CA 1
ATOM 895 C C . THR B 2 13 ? 28.148 -51.940 34.075 1.00 35.09 13 THR B C 1
ATOM 896 O O . THR B 2 13 ? 27.747 -53.084 34.347 1.00 33.31 13 THR B O 1
ATOM 900 N N . GLU B 2 14 ? 29.168 -51.340 34.708 1.00 37.26 14 GLU B N 1
ATOM 901 C CA . GLU B 2 14 ? 29.818 -51.857 35.908 1.00 40.86 14 GLU B CA 1
ATOM 902 C C . GLU B 2 14 ? 28.836 -52.099 37.049 1.00 39.86 14 GLU B C 1
ATOM 903 O O . GLU B 2 14 ? 28.911 -53.164 37.642 1.00 38.25 14 GLU B O 1
ATOM 909 N N . GLU B 2 15 ? 27.942 -51.128 37.318 1.00 41.31 15 GLU B N 1
ATOM 910 C CA . GLU B 2 15 ? 26.921 -51.238 38.360 1.00 42.66 15 GLU B CA 1
ATOM 911 C C . GLU B 2 15 ? 26.099 -52.526 38.187 1.00 39.39 15 GLU B C 1
ATOM 912 O O . GLU B 2 15 ? 25.896 -53.251 39.155 1.00 38.62 15 GLU B O 1
ATOM 918 N N . GLN B 2 16 ? 25.683 -52.833 36.935 1.00 36.02 16 GLN B N 1
ATOM 919 C CA . GLN B 2 16 ? 24.935 -54.051 36.649 1.00 34.18 16 GLN B CA 1
ATOM 920 C C . GLN B 2 16 ? 25.764 -55.293 36.994 1.00 34.03 16 GLN B C 1
ATOM 921 O O . GLN B 2 16 ? 25.233 -56.203 37.664 1.00 33.32 16 GLN B O 1
ATOM 927 N N . LYS B 2 17 ? 27.051 -55.297 36.595 1.00 33.61 17 LYS B N 1
ATOM 928 C CA . LYS B 2 17 ? 27.962 -56.406 36.874 1.00 34.73 17 LYS B CA 1
ATOM 929 C C . LYS B 2 17 ? 28.229 -56.578 38.375 1.00 36.63 17 LYS B C 1
ATOM 930 O O . LYS B 2 17 ? 28.180 -57.707 38.860 1.00 36.54 17 LYS B O 1
ATOM 936 N N . GLN B 2 18 ? 28.478 -55.472 39.093 1.00 39.22 18 GLN B N 1
ATOM 937 C CA . GLN B 2 18 ? 28.622 -55.491 40.549 1.00 43.32 18 GLN B CA 1
ATOM 938 C C . GLN B 2 18 ? 27.387 -56.092 41.229 1.00 42.28 18 GLN B C 1
ATOM 939 O O . GLN B 2 18 ? 27.541 -56.999 42.031 1.00 41.04 18 GLN B O 1
ATOM 945 N N . ARG B 2 19 ? 26.183 -55.643 40.820 1.00 41.63 19 ARG B N 1
ATOM 946 C CA . ARG B 2 19 ? 24.916 -56.141 41.349 1.00 42.43 19 ARG B CA 1
ATOM 947 C C . ARG B 2 19 ? 24.770 -57.665 41.131 1.00 40.80 19 ARG B C 1
ATOM 948 O O . ARG B 2 19 ? 24.438 -58.385 42.084 1.00 39.75 19 ARG B O 1
ATOM 956 N N . ALA B 2 20 ? 25.121 -58.157 39.917 1.00 38.44 20 ALA B N 1
ATOM 957 C CA . ALA B 2 20 ? 25.050 -59.585 39.607 1.00 37.41 20 ALA B CA 1
ATOM 958 C C . ALA B 2 20 ? 26.032 -60.426 40.425 1.00 40.94 20 ALA B C 1
ATOM 959 O O . ALA B 2 20 ? 25.688 -61.561 40.765 1.00 40.23 20 ALA B O 1
ATOM 961 N N . GLN B 2 21 ? 27.198 -59.871 40.794 1.00 43.38 21 GLN B N 1
ATOM 962 C CA . GLN B 2 21 ? 28.135 -60.577 41.662 1.00 48.88 21 GLN B CA 1
ATOM 963 C C . GLN B 2 21 ? 27.728 -60.565 43.152 1.00 51.38 21 GLN B C 1
ATOM 964 O O . GLN B 2 21 ? 28.216 -61.429 43.894 1.00 52.64 21 GLN B O 1
ATOM 970 N N . GLY B 2 22 ? 26.823 -59.655 43.591 1.00 49.51 22 GLY B N 1
ATOM 971 C CA . GLY B 2 22 ? 26.338 -59.601 44.966 1.00 50.06 22 GLY B CA 1
ATOM 972 C C . GLY B 2 22 ? 25.227 -60.619 45.274 1.00 48.21 22 GLY B C 1
ATOM 973 O O . GLY B 2 22 ? 24.963 -61.531 44.481 1.00 44.46 22 GLY B O 1
ATOM 974 N N . ASP B 2 23 ? 24.592 -60.445 46.452 1.00 49.83 23 ASP B N 1
ATOM 975 C CA . ASP B 2 23 ? 23.600 -61.342 47.040 1.00 51.51 23 ASP B CA 1
ATOM 976 C C . ASP B 2 23 ? 22.214 -60.704 47.227 1.00 49.48 23 ASP B C 1
ATOM 977 O O . ASP B 2 23 ? 21.357 -61.334 47.845 1.00 49.43 23 ASP B O 1
ATOM 982 N N . ASP B 2 24 ? 21.971 -59.477 46.730 1.00 47.55 24 ASP B N 1
ATOM 983 C CA . ASP B 2 24 ? 20.666 -58.822 46.832 1.00 46.62 24 ASP B CA 1
ATOM 984 C C . ASP B 2 24 ? 19.728 -59.371 45.754 1.00 42.04 24 ASP B C 1
ATOM 985 O O . ASP B 2 24 ? 20.165 -60.152 44.888 1.00 40.47 24 ASP B O 1
ATOM 990 N N . TRP B 2 25 ? 18.438 -58.992 45.844 1.00 40.80 25 TRP B N 1
ATOM 991 C CA . TRP B 2 25 ? 17.395 -59.560 44.991 1.00 39.31 25 TRP B CA 1
ATOM 992 C C . TRP B 2 25 ? 17.668 -59.147 43.531 1.00 35.19 25 TRP B C 1
ATOM 993 O O . TRP B 2 25 ? 17.884 -57.961 43.305 1.00 35.01 25 TRP B O 1
ATOM 1004 N N . PRO B 2 26 ? 17.601 -60.017 42.489 1.00 32.37 26 PRO B N 1
ATOM 1005 C CA . PRO B 2 26 ? 17.314 -61.465 42.563 1.00 31.22 26 PRO B C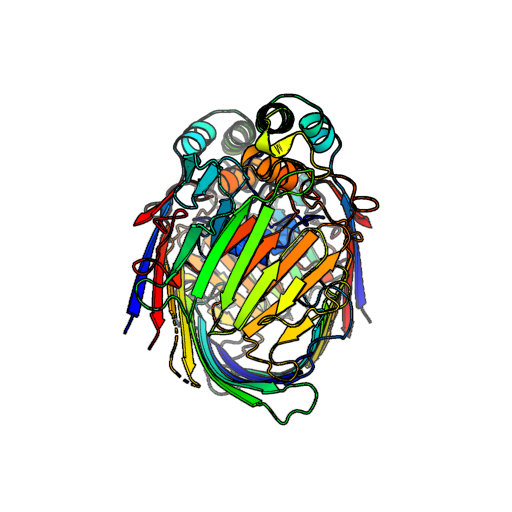A 1
ATOM 1006 C C . PRO B 2 26 ? 18.508 -62.420 42.621 1.00 31.13 26 PRO B C 1
ATOM 1007 O O . PRO B 2 26 ? 18.289 -63.637 42.524 1.00 30.79 26 PRO B O 1
ATOM 1011 N N . TYR B 2 27 ? 19.746 -61.890 42.792 1.00 31.89 27 TYR B N 1
ATOM 1012 C CA . TYR B 2 27 ? 20.967 -62.658 42.565 1.00 31.94 27 TYR B CA 1
ATOM 1013 C C . TYR B 2 27 ? 21.190 -63.621 43.735 1.00 33.56 27 TYR B C 1
ATOM 1014 O O . TYR B 2 27 ? 21.629 -64.744 43.501 1.00 32.90 27 TYR B O 1
ATOM 1023 N N . GLY B 2 28 ? 20.846 -63.221 44.969 1.00 36.18 28 GLY B N 1
ATOM 1024 C CA . GLY B 2 28 ? 20.924 -64.099 46.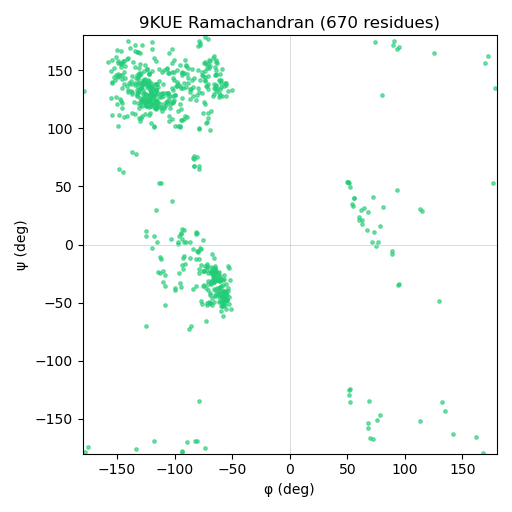128 1.00 38.54 28 GLY B CA 1
ATOM 1025 C C . GLY B 2 28 ? 20.082 -65.363 45.965 1.00 38.41 28 GLY B C 1
ATOM 1026 O O . GLY B 2 28 ? 20.633 -66.473 46.080 1.00 38.93 28 GLY B O 1
ATOM 1027 N N . GLN B 2 29 ? 18.781 -65.173 45.632 1.00 36.92 29 GLN B N 1
ATOM 1028 C CA . GLN B 2 29 ? 17.890 -66.304 45.404 1.00 36.75 29 GLN B CA 1
ATOM 1029 C C . GLN B 2 29 ? 18.436 -67.228 44.314 1.00 35.61 29 GLN B C 1
ATOM 1030 O O . GLN B 2 29 ? 18.390 -68.449 44.504 1.00 35.47 29 GLN B O 1
ATOM 1036 N N . CYS B 2 30 ? 18.974 -66.651 43.216 1.00 34.88 30 CYS B N 1
ATOM 1037 C CA . CYS B 2 30 ? 19.534 -67.418 42.110 1.00 33.44 30 CYS B CA 1
ATOM 1038 C C . CYS B 2 30 ? 20.683 -68.324 42.594 1.00 35.58 30 CYS B C 1
ATOM 1039 O O . CYS B 2 30 ? 20.660 -69.536 42.351 1.00 34.34 30 CYS B O 1
ATOM 1042 N N . LYS B 2 31 ? 21.623 -67.743 43.356 1.00 38.39 31 LYS B N 1
ATOM 1043 C CA . LYS B 2 31 ? 22.717 -68.476 43.990 1.00 42.08 31 LYS B CA 1
ATOM 1044 C C . LYS B 2 31 ? 22.228 -69.597 44.917 1.00 43.96 31 LYS B C 1
ATOM 1045 O O . LYS B 2 31 ? 22.808 -70.684 44.873 1.00 46.74 31 LYS B O 1
ATOM 1051 N N . GLU B 2 32 ? 21.158 -69.367 45.700 1.00 44.62 32 GLU B N 1
ATOM 1052 C CA . GLU B 2 32 ? 20.513 -70.417 46.496 1.00 45.59 32 GLU B CA 1
ATOM 1053 C C . GLU B 2 32 ? 19.913 -71.515 45.604 1.00 42.67 32 GLU B C 1
ATOM 1054 O O . GLU B 2 32 ? 20.047 -72.695 45.930 1.00 41.80 32 GLU B O 1
ATOM 1060 N N . ASP B 2 33 ? 19.269 -71.119 44.478 1.00 39.75 33 ASP B N 1
ATOM 1061 C CA . ASP B 2 33 ? 18.711 -72.059 43.514 1.00 36.35 33 ASP B CA 1
ATOM 1062 C C . ASP B 2 33 ? 19.798 -72.961 42.924 1.00 36.43 33 ASP B C 1
ATOM 1063 O O . ASP B 2 33 ? 19.539 -74.146 42.742 1.00 33.98 33 ASP B O 1
ATOM 1068 N N . GLN B 2 34 ? 21.021 -72.423 42.698 1.00 38.11 34 GLN B N 1
ATOM 1069 C CA . GLN B 2 34 ? 22.142 -73.195 42.154 1.00 40.48 34 GLN B CA 1
ATOM 1070 C C . GLN B 2 34 ? 22.595 -74.375 43.027 1.00 43.17 34 GLN B C 1
ATOM 1071 O O . GLN B 2 34 ? 23.207 -75.296 42.477 1.00 45.90 34 GLN B O 1
ATOM 1077 N N . LYS B 2 35 ? 22.331 -74.343 44.351 1.00 44.04 35 LYS B N 1
ATOM 1078 C CA . LYS B 2 35 ? 22.655 -75.431 45.272 1.00 46.84 35 LYS B CA 1
ATOM 1079 C C . LYS B 2 35 ? 21.509 -76.437 45.474 1.00 45.10 35 LYS B C 1
ATOM 1080 O O . LYS B 2 35 ? 21.770 -77.490 46.023 1.00 44.99 35 LYS B O 1
ATOM 1086 N N . LYS B 2 36 ? 20.267 -76.154 45.029 1.00 43.28 36 LYS B N 1
ATOM 1087 C CA . LYS B 2 36 ? 19.172 -77.120 45.079 1.00 43.53 36 LYS B CA 1
ATOM 1088 C C . LYS B 2 36 ? 19.452 -78.349 44.195 1.00 44.08 36 LYS B C 1
ATOM 1089 O O . LYS B 2 36 ? 20.060 -78.228 43.112 1.00 43.35 36 LYS B O 1
ATOM 1095 N N . SER B 2 37 ? 18.951 -79.516 44.646 1.00 44.58 37 SER B N 1
ATOM 1096 C CA . SER B 2 37 ? 19.130 -80.803 43.973 1.00 45.55 37 SER B CA 1
ATOM 1097 C C . SER B 2 37 ? 18.528 -80.824 42.563 1.00 43.35 37 SER B C 1
ATOM 1098 O O . SER B 2 37 ? 19.166 -81.384 41.662 1.00 44.18 37 SER B O 1
ATOM 1101 N N . GLU B 2 38 ? 17.367 -80.170 42.347 1.00 40.21 38 GLU B N 1
ATOM 1102 C CA . GLU B 2 38 ? 16.744 -80.135 41.023 1.00 37.75 38 GLU B CA 1
ATOM 1103 C C . GLU B 2 38 ? 17.580 -79.378 39.980 1.00 35.76 38 GLU B C 1
ATOM 1104 O O . GLU B 2 38 ? 17.406 -79.675 38.791 1.00 35.00 38 GLU B O 1
ATOM 1110 N N . TRP B 2 39 ? 18.465 -78.444 40.409 1.00 34.99 39 TRP B N 1
ATOM 1111 C CA . TRP B 2 39 ? 19.281 -77.635 39.513 1.00 34.43 39 TRP B CA 1
ATOM 1112 C C . TRP B 2 39 ? 20.766 -77.988 39.501 1.00 36.77 39 TRP B C 1
ATOM 1113 O O . TRP B 2 39 ? 21.369 -77.847 38.438 1.00 37.57 39 TRP B O 1
ATOM 1124 N N . LYS B 2 40 ? 21.365 -78.381 40.629 1.00 39.29 40 LYS B N 1
ATOM 1125 C CA . LYS B 2 40 ? 22.826 -78.312 40.796 1.00 41.98 40 LYS B CA 1
ATOM 1126 C C . LYS B 2 40 ? 23.629 -79.175 39.808 1.00 43.17 40 LYS B C 1
ATOM 1127 O O . LYS B 2 40 ? 24.737 -78.781 39.468 1.00 46.50 40 LYS B O 1
ATOM 1133 N N . ASP B 2 41 ? 23.078 -80.305 39.311 1.00 43.40 41 ASP B N 1
ATOM 1134 C CA . ASP B 2 41 ? 23.789 -81.235 38.419 1.00 44.63 41 ASP B CA 1
ATOM 1135 C C . ASP B 2 41 ? 23.849 -80.784 36.951 1.00 42.34 41 ASP B C 1
ATOM 1136 O O . ASP B 2 41 ? 24.503 -81.438 36.155 1.00 42.99 41 ASP B O 1
ATOM 1141 N N . SER B 2 42 ? 23.187 -79.684 36.579 1.00 39.71 42 SER B N 1
ATOM 1142 C CA . SER B 2 42 ? 23.154 -79.142 35.230 1.00 38.02 42 SER B CA 1
ATOM 1143 C C . SER B 2 42 ? 24.318 -78.175 35.011 1.00 38.57 42 SER B C 1
ATOM 1144 O O . SER B 2 42 ? 24.768 -77.521 35.942 1.00 38.91 42 SER B O 1
ATOM 1147 N N . ASP B 2 43 ? 24.772 -78.048 33.760 1.00 40.23 43 ASP B N 1
ATOM 1148 C CA . ASP B 2 43 ? 25.623 -76.934 33.327 1.00 40.63 43 ASP B CA 1
ATOM 1149 C C . ASP B 2 43 ? 24.869 -75.603 33.230 1.00 37.23 43 ASP B C 1
ATOM 1150 O O . ASP B 2 43 ? 25.520 -74.550 33.286 1.00 36.41 43 ASP B O 1
ATOM 1155 N N . PHE B 2 44 ? 23.528 -75.643 33.099 1.00 34.53 44 PHE B N 1
ATOM 1156 C CA . PHE B 2 44 ? 22.679 -74.472 32.948 1.00 31.44 44 PHE B CA 1
ATOM 1157 C C . PHE B 2 44 ? 22.287 -74.008 34.349 1.00 30.93 44 PHE B C 1
ATOM 1158 O O . PHE B 2 44 ? 22.071 -74.832 35.260 1.00 32.07 44 PHE B O 1
ATOM 1166 N N . LEU B 2 45 ? 22.140 -72.686 34.489 1.00 28.76 45 LEU B N 1
ATOM 1167 C CA . LEU B 2 45 ? 21.674 -72.092 35.721 1.00 27.91 45 LEU B CA 1
ATOM 1168 C C . LEU B 2 45 ? 20.194 -72.441 35.917 1.00 27.81 45 LEU B C 1
ATOM 1169 O O . LEU B 2 45 ? 19.502 -72.739 34.921 1.00 26.46 45 LEU B O 1
ATOM 1174 N N . PRO B 2 46 ? 19.682 -72.395 37.180 1.00 27.12 46 PRO B N 1
ATOM 1175 C CA . PRO B 2 46 ? 18.287 -72.701 37.452 1.00 26.78 46 PRO B CA 1
ATOM 1176 C C . PRO B 2 46 ? 17.306 -71.947 36.559 1.00 25.77 46 PRO B C 1
ATOM 1177 O O . PRO B 2 46 ? 17.450 -70.739 36.403 1.00 26.57 46 PRO B O 1
ATOM 1181 N N . ASN B 2 47 ? 16.316 -72.645 35.989 1.00 24.99 47 ASN B N 1
ATOM 1182 C CA . ASN B 2 47 ? 15.181 -72.024 35.314 1.00 23.98 47 ASN B CA 1
ATOM 1183 C C . ASN B 2 47 ? 14.185 -71.539 36.370 1.00 23.98 47 ASN B C 1
ATOM 1184 O O . ASN B 2 47 ? 13.050 -72.006 36.431 1.00 24.62 47 ASN B O 1
ATOM 1189 N N . THR B 2 48 ? 14.601 -70.529 37.138 1.00 24.06 48 THR B N 1
ATOM 1190 C CA . THR B 2 48 ? 13.805 -69.892 38.181 1.00 25.70 48 THR B CA 1
ATOM 1191 C C . THR B 2 48 ? 13.566 -68.433 37.790 1.00 25.32 48 THR B C 1
ATOM 1192 O O . THR B 2 48 ? 14.357 -67.860 37.044 1.00 24.59 48 THR B O 1
ATOM 1196 N N . GLN B 2 49 ? 12.515 -67.831 38.358 1.00 27.14 49 GLN B N 1
ATOM 1197 C CA . GLN B 2 49 ? 12.232 -66.398 38.215 1.00 29.42 49 GLN B CA 1
ATOM 1198 C C . GLN B 2 49 ? 13.439 -65.568 38.653 1.00 28.58 49 GLN B C 1
ATOM 1199 O O . GLN B 2 49 ? 13.856 -64.692 37.896 1.00 28.28 49 GLN B O 1
ATOM 1205 N N . ALA B 2 50 ? 14.077 -65.944 39.773 1.00 28.52 50 ALA B N 1
ATOM 1206 C CA . ALA B 2 50 ? 15.233 -65.241 40.304 1.00 28.06 50 ALA B CA 1
ATOM 1207 C C . ALA B 2 50 ? 16.337 -65.145 39.263 1.00 26.49 50 ALA B C 1
ATOM 1208 O O . ALA B 2 50 ? 16.719 -64.055 38.899 1.00 26.75 50 ALA B O 1
ATOM 1210 N N . CYS B 2 51 ? 16.767 -66.278 38.721 1.00 26.71 51 CYS B N 1
ATOM 1211 C CA . CYS B 2 51 ? 17.873 -66.291 37.766 1.00 24.93 51 CYS B CA 1
ATOM 1212 C C . CYS B 2 51 ? 17.493 -65.628 36.434 1.00 22.89 51 CYS B C 1
ATOM 1213 O O . CYS B 2 51 ? 18.330 -65.029 35.781 1.00 21.65 51 CYS B O 1
ATOM 1216 N N . TYR B 2 52 ? 16.216 -65.722 36.038 1.00 22.58 52 TYR B N 1
ATOM 1217 C CA . TYR B 2 52 ? 15.738 -65.160 34.776 1.00 21.01 52 TYR B CA 1
ATOM 1218 C C . TYR B 2 52 ? 15.681 -63.637 34.833 1.00 22.12 52 TYR B C 1
ATOM 1219 O O . TYR B 2 52 ? 16.246 -62.998 33.955 1.00 21.68 52 TYR B O 1
ATOM 1228 N N . ILE B 2 53 ? 15.048 -63.073 35.884 1.00 24.07 53 ILE B N 1
ATOM 1229 C CA . ILE B 2 53 ? 15.040 -61.633 36.129 1.00 26.28 53 ILE B CA 1
ATOM 1230 C C . ILE B 2 53 ? 16.490 -61.118 36.127 1.00 25.42 53 ILE B C 1
ATOM 1231 O O . ILE B 2 53 ? 16.802 -60.129 35.446 1.00 25.51 53 ILE B O 1
ATOM 1236 N N . GLY B 2 54 ? 17.359 -61.776 36.910 1.00 25.55 54 GLY B N 1
ATOM 1237 C CA . GLY B 2 54 ? 18.745 -61.369 37.050 1.00 25.20 54 GLY B CA 1
ATOM 1238 C C . GLY B 2 54 ? 19.470 -61.354 35.705 1.00 24.39 54 GLY B C 1
ATOM 1239 O O . GLY B 2 54 ? 20.205 -60.411 35.434 1.00 24.86 54 GLY B O 1
ATOM 1240 N N . SER B 2 55 ? 19.193 -62.372 34.870 1.00 23.84 55 SER B N 1
ATOM 1241 C CA . SER B 2 55 ? 19.684 -62.438 33.510 1.00 23.18 55 SER B CA 1
ATOM 1242 C C . SER B 2 55 ? 19.241 -61.220 32.689 1.00 22.61 55 SER B C 1
ATOM 1243 O O . SER B 2 55 ? 20.103 -60.569 32.078 1.00 22.24 55 SER B O 1
ATOM 1246 N N . ILE B 2 56 ? 17.932 -60.899 32.678 1.00 21.86 56 ILE B N 1
ATOM 1247 C CA . ILE B 2 56 ? 17.399 -59.778 31.872 1.00 21.74 56 ILE B CA 1
ATOM 1248 C C . ILE B 2 56 ? 18.041 -58.444 32.310 1.00 22.96 56 ILE B C 1
ATOM 1249 O O . ILE B 2 56 ? 18.484 -57.645 31.452 1.00 22.19 56 ILE B O 1
ATOM 1254 N N . LEU B 2 57 ? 18.059 -58.204 33.639 1.00 25.06 57 LEU B N 1
ATOM 1255 C CA . LEU B 2 57 ? 18.650 -56.993 34.202 1.00 26.88 57 LEU B CA 1
ATOM 1256 C C . LEU B 2 57 ? 20.116 -56.854 33.816 1.00 25.26 57 LEU B C 1
ATOM 1257 O O . LEU B 2 57 ? 20.483 -55.805 33.336 1.00 25.95 57 LEU B O 1
ATOM 1262 N N . LEU B 2 58 ? 20.912 -57.920 33.921 1.00 25.58 58 LEU B N 1
ATOM 1263 C CA . LEU B 2 58 ? 22.341 -57.858 33.626 1.00 25.07 58 LEU B CA 1
ATOM 1264 C C . LEU B 2 58 ? 22.625 -57.697 32.117 1.00 23.75 58 LEU B C 1
ATOM 1265 O O . LEU B 2 58 ? 23.641 -57.120 31.770 1.00 26.19 58 LEU B O 1
ATOM 1270 N N . THR B 2 59 ? 21.783 -58.225 31.209 1.00 22.80 59 THR B N 1
ATOM 1271 C CA . THR B 2 59 ? 22.073 -58.231 29.771 1.00 21.00 59 THR B CA 1
ATOM 1272 C C . THR B 2 59 ? 21.512 -56.999 29.052 1.00 21.89 59 THR B C 1
ATOM 1273 O O . THR B 2 59 ? 21.616 -56.916 27.812 1.00 20.95 59 THR B O 1
ATOM 1277 N N . THR B 2 60 ? 20.885 -56.058 29.792 1.00 22.96 60 THR B N 1
ATOM 1278 C CA . THR B 2 60 ? 20.366 -54.809 29.236 1.00 23.28 60 THR B CA 1
ATOM 1279 C C . THR B 2 60 ? 21.540 -53.867 28.947 1.00 23.03 60 THR B C 1
ATOM 1280 O O . THR B 2 60 ? 22.257 -53.530 29.883 1.00 23.53 60 THR B O 1
ATOM 1284 N N . ALA B 2 61 ? 21.689 -53.413 27.686 1.00 22.76 61 ALA B N 1
ATOM 1285 C CA . ALA B 2 61 ? 22.855 -52.612 27.277 1.00 24.14 61 ALA B CA 1
ATOM 1286 C C . ALA B 2 61 ? 22.620 -51.159 27.648 1.00 24.68 61 ALA B C 1
ATOM 1287 O O . ALA B 2 61 ? 22.246 -50.355 26.797 1.00 24.67 61 ALA B O 1
ATOM 1289 N N . ARG B 2 62 ? 22.772 -50.838 28.944 1.00 26.77 62 ARG B N 1
ATOM 1290 C CA . ARG B 2 62 ? 22.473 -49.500 29.458 1.00 28.90 62 ARG B CA 1
ATOM 1291 C C . ARG B 2 62 ? 23.518 -48.449 29.095 1.00 30.73 62 ARG B C 1
ATOM 1292 O O . ARG B 2 62 ? 23.170 -47.270 29.170 1.00 30.99 62 ARG B O 1
ATOM 1300 N N . LYS B 2 63 ? 24.773 -48.858 28.796 1.00 30.86 63 LYS B N 1
ATOM 1301 C CA . LYS B 2 63 ? 25.854 -47.932 28.491 1.00 33.49 63 LYS B CA 1
ATOM 1302 C C . LYS B 2 63 ? 25.862 -47.709 26.980 1.00 33.43 63 LYS B C 1
ATOM 1303 O O . LYS B 2 63 ? 26.205 -48.652 26.271 1.00 34.61 63 LYS B O 1
ATOM 1309 N N . THR B 2 64 ? 25.486 -46.507 26.511 1.00 33.09 64 THR B N 1
ATOM 1310 C CA . THR B 2 64 ? 25.489 -46.158 25.088 1.00 33.80 64 THR B CA 1
ATOM 1311 C C . THR B 2 64 ? 26.558 -45.102 24.782 1.00 34.49 64 THR B C 1
ATOM 1312 O O . THR B 2 64 ? 26.481 -44.053 25.385 1.00 35.54 64 THR B O 1
ATOM 1316 N N . THR B 2 65 ? 27.448 -45.356 23.790 1.00 34.00 65 THR B N 1
ATOM 1317 C CA . THR B 2 65 ? 28.493 -44.451 23.317 1.00 35.53 65 THR B CA 1
ATOM 1318 C C . THR B 2 65 ? 28.271 -44.180 21.820 1.00 35.93 65 THR B C 1
ATOM 1319 O O . THR B 2 65 ? 28.206 -45.132 21.036 1.00 35.40 65 THR B O 1
ATOM 1323 N N . TYR B 2 66 ? 28.210 -42.894 21.421 1.00 36.68 66 TYR B N 1
ATOM 1324 C CA . TYR B 2 66 ? 28.083 -42.491 20.026 1.00 36.98 66 TYR B CA 1
ATOM 1325 C C . TYR B 2 66 ? 29.464 -42.123 19.484 1.00 38.46 66 TYR B C 1
ATOM 1326 O O . TYR B 2 66 ? 30.258 -41.535 20.197 1.00 38.18 66 TYR B O 1
ATOM 1335 N N . SER B 2 67 ? 29.755 -42.522 18.237 1.00 39.20 67 SER B N 1
ATOM 1336 C CA . SER B 2 67 ? 30.961 -42.081 17.541 1.00 41.17 67 SER B CA 1
ATOM 1337 C C . SER B 2 67 ? 30.670 -42.016 16.031 1.00 41.80 67 SER B C 1
ATOM 1338 O O . SER B 2 67 ? 29.446 -41.874 15.669 1.00 38.36 67 SER B O 1
ATOM 1342 N N . SER C 3 4 ? 9.910 -59.318 38.829 1.00 61.57 4 SER C N 1
ATOM 1343 C CA . SER C 3 4 ? 10.514 -58.078 38.253 1.00 54.24 4 SER C CA 1
ATOM 1344 C C . SER C 3 4 ? 10.834 -58.223 36.749 1.00 53.49 4 SER C C 1
ATOM 1345 O O . SER C 3 4 ? 11.617 -57.414 36.230 1.00 53.73 4 SER C O 1
ATOM 1348 N N . VAL C 3 5 ? 10.204 -59.189 36.027 1.00 49.26 5 VAL C N 1
ATOM 1349 C CA . VAL C 3 5 ? 10.347 -59.357 34.577 1.00 52.78 5 VAL C CA 1
ATOM 1350 C C . VAL C 3 5 ? 9.849 -58.114 33.811 1.00 51.98 5 VAL C C 1
ATOM 1351 O O . VAL C 3 5 ? 10.524 -57.687 32.879 1.00 51.59 5 VAL C O 1
ATOM 1355 N N . ASP C 3 6 ? 8.709 -57.527 34.245 1.00 51.06 6 ASP C N 1
ATOM 1356 C CA . ASP C 3 6 ? 8.109 -56.330 33.667 1.00 52.12 6 ASP C CA 1
ATOM 1357 C C . ASP C 3 6 ? 8.851 -55.022 34.032 1.00 49.71 6 ASP C C 1
ATOM 1358 O O . ASP C 3 6 ? 8.365 -53.969 33.617 1.00 52.39 6 ASP C O 1
ATOM 1363 N N . ASP C 3 7 ? 10.008 -55.057 34.767 1.00 44.95 7 ASP C N 1
ATOM 1364 C CA . ASP C 3 7 ? 11.047 -54.018 34.760 1.00 36.00 7 ASP C CA 1
ATOM 1365 C C . ASP C 3 7 ? 12.011 -54.124 33.572 1.00 30.77 7 ASP C C 1
ATOM 1366 O O . ASP C 3 7 ? 13.053 -53.434 33.543 1.00 31.40 7 ASP C O 1
ATOM 1371 N N . TYR C 3 8 ? 11.702 -54.993 32.604 1.00 25.05 8 TYR C N 1
ATOM 1372 C CA . TYR C 3 8 ? 12.329 -54.937 31.292 1.00 22.11 8 TYR C CA 1
ATOM 1373 C C . TYR C 3 8 ? 12.027 -53.581 30.650 1.00 20.99 8 TYR C C 1
ATOM 1374 O O . TYR C 3 8 ? 10.870 -53.174 30.659 1.00 20.51 8 TYR C O 1
ATOM 1383 N N . ASN C 3 9 ? 13.054 -52.967 30.060 1.00 20.13 9 ASN C N 1
ATOM 1384 C CA . ASN C 3 9 ? 12.955 -51.734 29.320 1.00 20.55 9 ASN C CA 1
ATOM 1385 C C . ASN C 3 9 ? 13.374 -52.051 27.887 1.00 19.73 9 ASN C C 1
ATOM 1386 O O . ASN C 3 9 ? 14.604 -52.064 27.594 1.00 21.78 9 ASN C O 1
ATOM 1391 N N . PRO C 3 10 ? 12.406 -52.210 26.946 1.00 18.16 10 PRO C N 1
ATOM 1392 C CA . PRO C 3 10 ? 12.728 -52.394 25.534 1.00 17.98 10 PRO C CA 1
ATOM 1393 C C . PRO C 3 10 ? 13.382 -51.202 24.822 1.00 19.49 10 PRO C C 1
ATOM 1394 O O . PRO C 3 10 ? 13.861 -51.427 23.706 1.00 19.56 10 PRO C O 1
ATOM 1398 N N . ALA C 3 11 ? 13.425 -49.992 25.427 1.00 19.70 11 ALA C N 1
ATOM 1399 C CA . ALA C 3 11 ? 14.215 -48.904 24.875 1.00 20.96 11 ALA C CA 1
ATOM 1400 C C . ALA C 3 11 ? 15.689 -49.259 24.746 1.00 21.57 11 ALA C C 1
ATOM 1401 O O . ALA C 3 11 ? 16.319 -48.693 23.868 1.00 22.06 11 ALA C O 1
ATOM 1403 N N . PHE C 3 12 ? 16.205 -50.130 25.630 1.00 21.43 12 PHE C N 1
ATOM 1404 C CA . PHE C 3 12 ? 17.584 -50.577 25.591 1.00 21.52 12 PHE C CA 1
ATOM 1405 C C . PHE C 3 12 ? 17.665 -51.889 24.826 1.00 20.79 12 PHE C C 1
ATOM 1406 O O . PHE C 3 12 ? 16.821 -52.811 24.938 1.00 18.12 12 PHE C O 1
ATOM 1414 N N . ASP C 3 13 ? 18.697 -51.944 23.963 1.00 21.42 13 ASP C N 1
ATOM 1415 C CA . ASP C 3 13 ? 19.139 -53.184 23.369 1.00 20.98 13 ASP C CA 1
ATOM 1416 C C . ASP C 3 13 ? 19.558 -54.131 24.506 1.00 20.70 13 ASP C C 1
ATOM 1417 O O . ASP C 3 13 ? 20.119 -53.712 25.508 1.00 23.58 13 ASP C O 1
ATOM 1422 N N . ASN C 3 14 ? 19.238 -55.407 24.352 1.00 19.77 14 ASN C N 1
ATOM 1423 C CA . ASN C 3 14 ? 19.596 -56.451 25.276 1.00 20.03 14 ASN C CA 1
ATOM 1424 C C . ASN C 3 14 ? 20.434 -57.470 24.511 1.00 20.48 14 ASN C C 1
ATOM 1425 O O . ASN C 3 14 ? 20.023 -57.886 23.418 1.00 19.99 14 ASN C O 1
ATOM 1430 N N . THR C 3 15 ? 21.545 -57.925 25.122 1.00 20.68 15 THR C N 1
ATOM 1431 C CA . THR C 3 15 ? 22.472 -58.820 24.449 1.00 20.21 15 THR C CA 1
ATOM 1432 C C . THR C 3 15 ? 21.959 -60.249 24.346 1.00 19.99 15 THR C C 1
ATOM 1433 O O . THR C 3 15 ? 22.386 -60.931 23.440 1.00 20.04 15 THR C O 1
ATOM 1437 N N . HIS C 3 16 ? 21.028 -60.703 25.209 1.00 19.87 16 HIS C N 1
ATOM 1438 C CA . HIS C 3 16 ? 20.554 -62.090 25.221 1.00 17.88 16 HIS C CA 1
ATOM 1439 C C . HIS C 3 16 ? 19.115 -62.255 24.740 1.00 17.51 16 HIS C C 1
ATOM 1440 O O . HIS C 3 16 ? 18.806 -63.389 24.382 1.00 17.55 16 HIS C O 1
ATOM 1447 N N . TYR C 3 17 ? 18.254 -61.197 24.789 1.00 17.44 17 TYR C N 1
ATOM 1448 C CA . TYR C 3 17 ? 16.808 -61.329 24.603 1.00 17.92 17 TYR C CA 1
ATOM 1449 C C . TYR 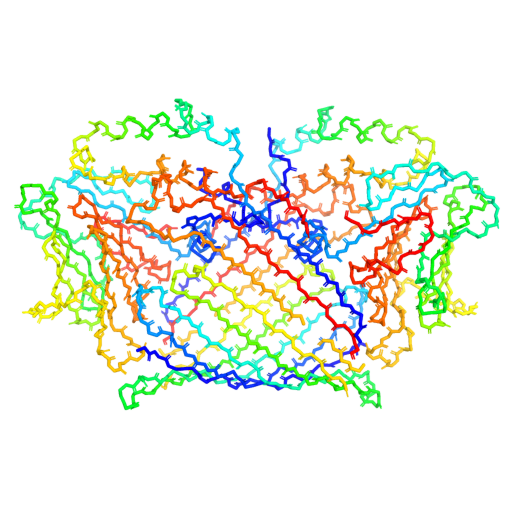C 3 17 ? 16.324 -60.432 23.483 1.00 17.68 17 TYR C C 1
ATOM 1450 O O . TYR C 3 17 ? 16.916 -59.374 23.240 1.00 19.35 17 TYR C O 1
ATOM 1459 N N . SER C 3 18 ? 15.238 -60.868 22.826 1.00 17.82 18 SER C N 1
ATOM 1460 C CA . SER C 3 18 ? 14.547 -60.066 21.825 1.00 17.79 18 SER C CA 1
ATOM 1461 C C . SER C 3 18 ? 13.445 -59.202 22.449 1.00 16.72 18 SER C C 1
ATOM 1462 O O . SER C 3 18 ? 12.828 -59.623 23.434 1.00 16.47 18 SER C O 1
ATOM 1465 N N . ARG C 3 19 ? 13.130 -58.096 21.778 1.00 16.05 19 ARG C N 1
ATOM 1466 C CA . ARG C 3 19 ? 11.948 -57.300 22.079 1.00 16.54 19 ARG C CA 1
ATOM 1467 C C . ARG C 3 19 ? 10.692 -58.151 21.958 1.00 16.67 19 ARG C C 1
ATOM 1468 O O . ARG C 3 19 ? 9.844 -58.124 22.850 1.00 15.51 19 ARG C O 1
ATOM 1476 N N . PHE C 3 20 ? 10.591 -58.877 20.840 1.00 18.32 20 PHE C N 1
ATOM 1477 C CA . PHE C 3 20 ? 9.464 -59.755 20.547 1.00 17.75 20 PHE C CA 1
ATOM 1478 C C . PHE C 3 20 ? 9.168 -60.716 21.715 1.00 16.74 20 PHE C C 1
ATOM 1479 O O . PHE C 3 20 ? 8.039 -60.699 22.174 1.00 16.23 20 PHE C O 1
ATOM 1487 N N . HIS C 3 21 ? 10.155 -61.517 22.169 1.00 16.40 21 HIS C N 1
ATOM 1488 C CA . HIS C 3 21 ? 9.990 -62.481 23.248 1.00 16.62 21 HIS C CA 1
ATOM 1489 C C . HIS C 3 21 ? 9.523 -61.771 24.530 1.00 16.51 21 HIS C C 1
ATOM 1490 O O . HIS C 3 21 ? 8.462 -62.083 25.041 1.00 16.19 21 HIS C O 1
ATOM 1497 N N . LEU C 3 22 ? 10.327 -60.836 25.066 1.00 17.47 22 LEU C N 1
ATOM 1498 C CA . LEU C 3 22 ? 10.007 -60.227 26.368 1.00 18.25 22 LEU C CA 1
ATOM 1499 C C . LEU C 3 22 ? 8.723 -59.384 26.320 1.00 18.39 22 LEU C C 1
ATOM 1500 O O . LEU C 3 22 ? 8.035 -59.349 27.315 1.00 19.21 22 LEU C O 1
ATOM 1505 N N . LEU C 3 23 ? 8.382 -58.734 25.191 1.00 18.56 23 LEU C N 1
ATOM 1506 C CA . LEU C 3 23 ? 7.123 -57.995 25.068 1.00 19.08 23 LEU C CA 1
ATOM 1507 C C . LEU C 3 23 ? 5.906 -58.923 25.038 1.00 17.57 23 LEU C C 1
ATOM 1508 O O . LEU C 3 23 ? 4.949 -58.643 25.762 1.00 17.07 23 LEU C O 1
ATOM 1513 N N . ILE C 3 24 ? 5.942 -60.049 24.286 1.00 17.49 24 ILE C N 1
ATOM 1514 C CA . ILE C 3 24 ? 4.839 -61.006 24.331 1.00 17.34 24 ILE C CA 1
ATOM 1515 C C . ILE C 3 24 ? 4.712 -61.673 25.720 1.00 17.08 24 ILE C C 1
ATOM 1516 O O . ILE C 3 24 ? 3.590 -61.920 26.178 1.00 14.84 24 ILE C O 1
ATOM 1521 N N . GLU C 3 25 ? 5.839 -61.856 26.418 1.00 15.61 25 GLU C N 1
ATOM 1522 C CA . GLU C 3 25 ? 5.867 -62.512 27.700 1.00 17.28 25 GLU C CA 1
ATOM 1523 C C . GLU C 3 25 ? 5.367 -61.607 28.815 1.00 16.80 25 GLU C C 1
ATOM 1524 O O . GLU C 3 25 ? 4.468 -62.016 29.542 1.00 17.83 25 GLU C O 1
ATOM 1530 N N . THR C 3 26 ? 5.871 -60.365 28.887 1.00 17.01 26 THR C N 1
ATOM 1531 C CA . THR C 3 26 ? 5.444 -59.392 29.885 1.00 17.24 26 THR C CA 1
ATOM 1532 C C . THR C 3 26 ? 4.005 -58.941 29.653 1.00 17.24 26 THR C C 1
ATOM 1533 O O . THR C 3 26 ? 3.409 -58.441 30.589 1.00 17.29 26 THR C O 1
ATOM 1537 N N . ASN C 3 27 ? 3.464 -59.063 28.435 1.00 16.39 27 ASN C N 1
ATOM 1538 C CA . ASN C 3 27 ? 2.062 -58.763 28.193 1.00 17.99 27 ASN C CA 1
ATOM 1539 C C . ASN C 3 27 ? 1.146 -59.978 28.276 1.00 18.32 27 ASN C C 1
ATOM 1540 O O . ASN C 3 27 ? 0.020 -59.851 27.812 1.00 19.52 27 ASN C O 1
ATOM 1545 N N . GLY C 3 28 ? 1.593 -61.137 28.819 1.00 18.90 28 GLY C N 1
ATOM 1546 C CA . GLY C 3 28 ? 0.790 -62.334 29.029 1.00 19.64 28 GLY C CA 1
ATOM 1547 C C . GLY C 3 28 ? 0.215 -62.972 27.757 1.00 20.84 28 GLY C C 1
ATOM 1548 O O . GLY C 3 28 ? -0.889 -63.517 27.805 1.00 20.19 28 GLY C O 1
ATOM 1549 N N . ILE C 3 29 ? 0.899 -62.837 26.607 1.00 19.77 29 ILE C N 1
ATOM 1550 C CA . ILE C 3 29 ? 0.492 -63.487 25.359 1.00 19.74 29 ILE C CA 1
ATOM 1551 C C . ILE C 3 29 ? 0.996 -64.935 25.391 1.00 19.48 29 ILE C C 1
ATOM 1552 O O . ILE C 3 29 ? 0.340 -65.841 24.859 1.00 20.26 29 ILE C O 1
ATOM 1557 N N . THR C 3 30 ? 2.188 -65.148 25.988 1.00 17.55 30 THR C N 1
ATOM 1558 C CA . THR C 3 30 ? 2.742 -66.451 26.266 1.00 16.44 30 THR C CA 1
ATOM 1559 C C . THR C 3 30 ? 2.556 -66.779 27.748 1.00 17.41 30 THR C C 1
ATOM 1560 O O . THR C 3 30 ? 2.404 -65.899 28.594 1.00 17.46 30 THR C O 1
ATOM 1564 N N . LYS C 3 31 ? 2.556 -68.092 28.049 1.00 18.32 31 LYS C N 1
ATOM 1565 C CA . LYS C 3 31 ? 2.329 -68.614 29.395 1.00 18.69 31 LYS C CA 1
ATOM 1566 C C . LYS C 3 31 ? 3.395 -69.673 29.652 1.00 17.71 31 LYS C C 1
ATOM 1567 O O . LYS C 3 31 ? 3.109 -70.853 29.441 1.00 18.09 31 LYS C O 1
ATOM 1573 N N . PRO C 3 32 ? 4.667 -69.299 29.980 1.00 17.35 32 PRO C N 1
ATOM 1574 C CA . PRO C 3 32 ? 5.694 -70.305 30.259 1.00 17.63 32 PRO C CA 1
ATOM 1575 C C . PRO C 3 32 ? 5.402 -71.169 31.493 1.00 18.94 32 PRO C C 1
ATOM 1576 O O . PRO C 3 32 ? 4.943 -70.648 32.509 1.00 20.47 32 PRO C O 1
ATOM 1580 N N . CYS C 3 33 ? 5.633 -72.493 31.354 1.00 19.92 33 CYS C N 1
ATOM 1581 C CA . CYS C 3 33 ? 5.648 -73.472 32.423 1.00 19.91 33 CYS C CA 1
ATOM 1582 C C . CYS C 3 33 ? 7.010 -74.163 32.437 1.00 19.51 33 CYS C C 1
ATOM 1583 O O . CYS C 3 33 ? 7.379 -74.667 31.392 1.00 19.35 33 CYS C O 1
ATOM 1586 N N . ILE C 3 34 ? 7.723 -74.158 33.575 1.00 20.04 34 ILE C N 1
ATOM 1587 C CA . ILE C 3 34 ? 8.984 -74.868 33.780 1.00 20.96 34 ILE C CA 1
ATOM 1588 C C . ILE C 3 34 ? 8.682 -76.159 34.524 1.00 21.13 34 ILE C C 1
ATOM 1589 O O . ILE C 3 34 ? 8.089 -76.129 35.597 1.00 21.58 34 ILE C O 1
ATOM 1594 N N . VAL C 3 35 ? 9.169 -77.287 33.997 1.00 22.22 35 VAL C N 1
ATOM 1595 C CA . VAL C 3 35 ? 9.101 -78.601 34.664 1.00 23.52 35 VAL C CA 1
ATOM 1596 C C . VAL C 3 35 ? 10.539 -79.029 34.923 1.00 24.05 35 VAL C C 1
ATOM 1597 O O . VAL C 3 35 ? 11.288 -79.148 33.975 1.00 22.48 35 VAL C O 1
ATOM 1601 N N . SER C 3 36 ? 10.912 -79.178 36.202 1.00 26.67 36 SER C N 1
ATOM 1602 C CA . SER C 3 36 ? 12.122 -79.875 36.633 1.00 29.05 36 SER C CA 1
ATOM 1603 C C . SER C 3 36 ? 11.793 -81.341 36.938 1.00 31.08 36 SER C C 1
ATOM 1604 O O . SER C 3 36 ? 10.654 -81.786 36.819 1.00 31.26 36 SER C O 1
ATOM 1607 N N . THR C 3 37 ? 12.818 -82.094 37.371 1.00 32.89 37 THR C N 1
ATOM 1608 C CA . THR C 3 37 ? 12.670 -83.444 37.889 1.00 32.89 37 THR C CA 1
ATOM 1609 C C . THR C 3 37 ? 11.853 -83.470 39.186 1.00 32.47 37 THR C C 1
ATOM 1610 O O . THR C 3 37 ? 11.356 -84.533 39.492 1.00 32.60 37 THR C O 1
ATOM 1614 N N . GLU C 3 38 ? 11.780 -82.352 39.949 1.00 32.23 38 GLU C N 1
ATOM 1615 C CA . GLU C 3 38 ? 11.161 -82.283 41.267 1.00 32.17 38 GLU C CA 1
ATOM 1616 C C . GLU C 3 38 ? 9.898 -81.426 41.316 1.00 29.69 38 GLU C C 1
ATOM 1617 O O . GLU C 3 38 ? 9.124 -81.630 42.242 1.00 28.66 38 GLU C O 1
ATOM 1623 N N . ASN C 3 39 ? 9.703 -80.437 40.407 1.00 28.54 39 ASN C N 1
ATOM 1624 C CA . ASN C 3 39 ? 8.680 -79.392 40.548 1.00 26.94 39 ASN C CA 1
ATOM 1625 C C . ASN C 3 39 ? 8.174 -78.917 39.184 1.00 26.01 39 ASN C C 1
ATOM 1626 O O . ASN C 3 39 ? 8.979 -78.814 38.245 1.00 24.99 39 ASN C O 1
ATOM 1631 N N . VAL C 3 40 ? 6.856 -78.575 39.122 1.00 24.54 40 VAL C N 1
ATOM 1632 C CA . VAL C 3 40 ? 6.256 -77.834 38.021 1.00 23.01 40 VAL C CA 1
ATOM 1633 C C . VAL C 3 40 ? 6.081 -76.381 38.494 1.00 22.39 40 VAL C C 1
ATOM 1634 O O . VAL C 3 40 ? 5.417 -76.167 39.509 1.00 22.89 40 VAL C O 1
ATOM 1638 N N . TYR C 3 41 ? 6.675 -75.414 37.781 1.00 20.83 41 TYR C N 1
ATOM 1639 C CA . TYR C 3 41 ? 6.522 -73.971 38.024 1.00 21.30 41 TYR C CA 1
ATOM 1640 C C . TYR C 3 41 ? 5.454 -73.461 37.056 1.00 20.75 41 TYR C C 1
ATOM 1641 O O . TYR C 3 41 ? 5.723 -73.360 35.862 1.00 20.57 41 TYR C O 1
ATOM 1650 N N . THR C 3 42 ? 4.227 -73.250 37.548 1.00 22.55 42 THR C N 1
ATOM 1651 C CA . THR C 3 42 ? 3.077 -72.969 36.680 1.00 23.36 42 THR C CA 1
ATOM 1652 C C . THR C 3 42 ? 3.172 -71.538 36.146 1.00 23.62 42 THR C C 1
ATOM 1653 O O . THR C 3 42 ? 3.789 -70.696 36.799 1.00 26.22 42 THR C O 1
ATOM 1657 N N . PRO C 3 43 ? 2.534 -71.202 34.990 1.00 24.25 43 PRO C N 1
ATOM 1658 C CA . PRO C 3 43 ? 2.394 -69.816 34.545 1.00 23.43 43 PRO C CA 1
ATOM 1659 C C . PRO C 3 43 ? 1.544 -68.930 35.456 1.00 24.46 43 PRO C C 1
ATOM 1660 O O . PRO C 3 43 ? 1.746 -67.735 35.391 1.00 25.48 43 PRO C O 1
ATOM 1664 N N . ASP C 3 44 ? 0.660 -69.522 36.297 1.00 26.88 44 ASP C N 1
ATOM 1665 C CA . ASP C 3 44 ? -0.092 -68.849 37.344 1.00 28.51 44 ASP C CA 1
ATOM 1666 C C . ASP C 3 44 ? 0.711 -68.621 38.637 1.00 27.96 44 ASP C C 1
ATOM 1667 O O . ASP C 3 44 ? 0.120 -68.179 39.600 1.00 30.26 44 ASP C O 1
ATOM 1672 N N . ASN C 3 45 ? 2.026 -68.850 38.670 1.00 27.67 45 ASN C N 1
ATOM 1673 C CA . ASN C 3 45 ? 2.960 -68.548 39.752 1.00 29.09 45 ASN C CA 1
ATOM 1674 C C . ASN C 3 45 ? 2.768 -69.488 40.948 1.00 29.82 45 ASN C C 1
ATOM 1675 O O . ASN C 3 45 ? 2.869 -69.049 42.084 1.00 32.99 45 ASN C O 1
ATOM 1680 N N . ALA C 3 46 ? 2.548 -70.797 40.686 1.00 29.10 46 ALA C N 1
ATOM 1681 C CA . ALA C 3 46 ? 2.557 -71.834 41.712 1.00 29.50 46 ALA C CA 1
ATOM 1682 C C . ALA C 3 46 ? 3.700 -72.830 41.427 1.00 28.28 46 ALA C C 1
ATOM 1683 O O . ALA C 3 46 ? 3.936 -73.188 40.276 1.00 25.65 46 ALA C O 1
ATOM 1685 N N . THR C 3 47 ? 4.409 -73.243 42.497 1.00 29.30 47 THR C N 1
ATOM 1686 C CA . THR C 3 47 ? 5.356 -74.356 42.509 1.00 30.35 47 THR C CA 1
ATOM 1687 C C . THR C 3 47 ? 4.592 -75.617 42.927 1.00 30.11 47 THR C C 1
ATOM 1688 O O . THR C 3 47 ? 4.210 -75.670 44.078 1.00 32.95 47 THR C O 1
ATOM 1692 N N . VAL C 3 48 ? 4.330 -76.579 42.007 1.00 28.71 48 VAL C N 1
ATOM 1693 C CA . VAL C 3 48 ? 3.663 -77.857 42.301 1.00 29.53 48 VAL C CA 1
ATOM 1694 C C . VAL C 3 48 ? 4.766 -78.926 42.367 1.00 29.77 48 VAL C C 1
ATOM 1695 O O . VAL C 3 48 ? 5.326 -79.247 41.313 1.00 27.46 48 VAL C O 1
ATOM 1699 N N . PRO C 3 49 ? 5.142 -79.478 43.560 1.00 30.91 49 PRO C N 1
ATOM 1700 C CA . PRO C 3 49 ? 6.060 -80.622 43.639 1.00 31.68 49 PRO C CA 1
ATOM 1701 C C . PRO C 3 49 ? 5.526 -81.856 42.937 1.00 31.52 49 PRO C C 1
ATOM 1702 O O . PRO C 3 49 ? 4.359 -82.210 43.126 1.00 31.94 49 PRO C O 1
ATOM 1706 N N . HIS C 3 50 ? 6.353 -82.425 42.065 1.00 31.53 50 HIS C N 1
ATOM 1707 C CA . HIS C 3 50 ? 6.026 -83.635 41.350 1.00 32.34 50 HIS C CA 1
ATOM 1708 C C . HIS C 3 50 ? 7.355 -84.287 41.007 1.00 32.84 50 HIS C C 1
ATOM 1709 O O . HIS C 3 50 ? 8.101 -83.738 40.207 1.00 31.65 50 HIS C O 1
ATOM 1716 N N . LYS C 3 51 ? 7.637 -85.431 41.635 1.00 36.06 51 LYS C N 1
ATOM 1717 C CA . LYS C 3 51 ? 8.858 -86.183 41.411 1.00 38.76 51 LYS C CA 1
ATOM 1718 C C . LYS C 3 51 ? 8.689 -86.880 40.065 1.00 36.74 51 LYS C C 1
ATOM 1719 O O . LYS C 3 51 ? 7.793 -87.704 39.900 1.00 38.14 51 LYS C O 1
ATOM 1725 N N . GLN C 3 52 ? 9.492 -86.481 39.075 1.00 35.48 52 GLN C N 1
ATOM 1726 C CA . GLN C 3 52 ? 9.478 -87.098 37.750 1.00 34.72 52 GLN C CA 1
ATOM 1727 C C . GLN C 3 52 ? 9.958 -88.558 37.852 1.00 36.77 52 GLN C C 1
ATOM 1728 O O . GLN C 3 52 ? 10.960 -88.835 38.524 1.00 36.12 52 GLN C O 1
ATOM 1734 N N . GLY C 3 53 ? 9.162 -89.468 37.259 1.00 38.12 53 GLY C N 1
ATOM 1735 C CA . GLY C 3 53 ? 9.353 -90.914 37.301 1.00 39.55 53 GLY C CA 1
ATOM 1736 C C . GLY C 3 53 ? 9.569 -91.420 35.878 1.00 39.75 53 GLY C C 1
ATOM 1737 O O . GLY C 3 53 ? 9.757 -90.629 34.957 1.00 38.53 53 GLY C O 1
ATOM 1738 N N . SER C 3 54 ? 9.532 -92.745 35.725 1.00 41.58 54 SER C N 1
ATOM 1739 C CA . SER C 3 54 ? 9.791 -93.411 34.462 1.00 42.16 54 SER C CA 1
ATOM 1740 C C . SER C 3 54 ? 8.570 -93.331 33.547 1.00 41.83 54 SER C C 1
ATOM 1741 O O . SER C 3 54 ? 8.781 -93.417 32.340 1.00 40.22 54 SER C O 1
ATOM 1744 N N . ASP C 3 55 ? 7.343 -93.175 34.099 1.00 41.99 55 ASP C N 1
ATOM 1745 C CA . ASP C 3 55 ? 6.139 -92.956 33.314 1.00 44.05 55 ASP C CA 1
ATOM 1746 C C . ASP C 3 55 ? 6.002 -91.467 32.961 1.00 42.83 55 ASP C C 1
ATOM 1747 O O . ASP C 3 55 ? 6.294 -90.582 33.774 1.00 41.07 55 ASP C O 1
ATOM 1752 N N . TYR C 3 56 ? 5.494 -91.215 31.744 1.00 42.63 56 TYR C N 1
ATOM 1753 C CA . TYR C 3 56 ? 5.107 -89.898 31.259 1.00 40.04 56 TYR C CA 1
ATOM 1754 C C . TYR C 3 56 ? 3.951 -89.321 32.097 1.00 39.42 56 TYR C C 1
ATOM 1755 O O . TYR C 3 56 ? 2.963 -90.024 32.306 1.00 39.01 56 TYR C O 1
ATOM 1764 N N . VAL C 3 57 ? 4.064 -88.027 32.501 1.00 36.23 57 VAL C N 1
ATOM 1765 C CA . VAL C 3 57 ? 2.948 -87.254 33.051 1.00 34.61 57 VAL C CA 1
ATOM 1766 C C . VAL C 3 57 ? 2.611 -86.092 32.106 1.00 31.23 57 VAL C C 1
ATOM 1767 O O . VAL C 3 57 ? 3.514 -85.401 31.622 1.00 28.81 57 VAL C O 1
ATOM 1771 N N . LEU C 3 58 ? 1.289 -85.857 31.893 1.00 30.16 58 LEU C N 1
ATOM 1772 C CA . LEU C 3 58 ? 0.752 -84.746 31.092 1.00 29.63 58 LEU C CA 1
ATOM 1773 C C . LEU C 3 58 ? 1.033 -83.410 31.821 1.00 28.72 58 LEU C C 1
ATOM 1774 O O . LEU C 3 58 ? 0.543 -83.212 32.944 1.00 29.05 58 LEU C O 1
ATOM 1779 N N . VAL C 3 59 ? 1.863 -82.541 31.219 1.00 26.52 59 VAL C N 1
ATOM 1780 C CA . VAL C 3 59 ? 2.246 -81.232 31.753 1.00 25.49 59 VAL C CA 1
ATOM 1781 C C . VAL C 3 59 ? 1.424 -80.126 31.082 1.00 25.37 59 VAL C C 1
ATOM 1782 O O . VAL C 3 59 ? 0.988 -79.201 31.787 1.00 25.65 59 VAL C O 1
ATOM 1786 N N . ALA C 3 60 ? 1.166 -80.248 29.766 1.00 25.70 60 ALA C N 1
ATOM 1787 C CA . ALA C 3 60 ? 0.228 -79.376 29.059 1.00 25.75 60 ALA C CA 1
ATOM 1788 C C . ALA C 3 60 ? -0.536 -80.142 27.982 1.00 26.46 60 ALA C C 1
ATOM 1789 O O . ALA C 3 60 ? -0.079 -81.199 27.539 1.00 28.31 60 ALA C O 1
ATOM 1791 N N . GLY C 3 61 ? -1.703 -79.623 27.591 1.00 25.83 61 GLY C N 1
ATOM 1792 C CA . GLY C 3 61 ? -2.398 -80.097 26.415 1.00 26.76 61 GLY C CA 1
ATOM 1793 C C . GLY C 3 61 ? -3.815 -79.550 26.311 1.00 28.16 61 GLY C C 1
ATOM 1794 O O . GLY C 3 61 ? -4.422 -79.179 27.319 1.00 30.34 61 GLY C O 1
ATOM 1795 N N . LEU C 3 62 ? -4.337 -79.521 25.078 1.00 28.75 62 LEU C N 1
ATOM 1796 C CA . LEU C 3 62 ? -5.685 -79.022 24.837 1.00 30.16 62 LEU C CA 1
ATOM 1797 C C . LEU C 3 62 ? -6.698 -80.042 25.362 1.00 32.43 62 LEU C C 1
ATOM 1798 O O . LEU C 3 62 ? -6.536 -81.264 25.122 1.00 33.91 62 LEU C O 1
ATOM 1803 N N . ALA C 3 63 ? -7.743 -79.532 26.057 1.00 32.72 63 ALA C N 1
ATOM 1804 C CA . ALA C 3 63 ? -8.760 -80.392 26.665 1.00 33.88 63 ALA C CA 1
ATOM 1805 C C . ALA C 3 63 ? -9.477 -81.199 25.579 1.00 35.12 63 ALA C C 1
ATOM 1806 O O . ALA C 3 63 ? -9.855 -80.633 24.563 1.00 33.72 63 ALA C O 1
ATOM 1808 N N . GLY C 3 64 ? -9.536 -82.533 25.740 1.00 36.94 64 GLY C N 1
ATOM 1809 C CA . GLY C 3 64 ? -10.213 -83.413 24.801 1.00 37.93 64 GLY C CA 1
ATOM 1810 C C . GLY C 3 64 ? -9.453 -83.647 23.493 1.00 39.19 64 GLY C C 1
ATOM 1811 O O . GLY C 3 64 ? -9.930 -84.440 22.681 1.00 41.49 64 GLY C O 1
ATOM 1812 N N . ASP C 3 65 ? -8.267 -83.036 23.288 1.00 37.78 65 ASP C N 1
ATOM 1813 C CA . ASP C 3 65 ? -7.598 -83.072 21.993 1.00 37.67 65 ASP C CA 1
ATOM 1814 C C . ASP C 3 65 ? -6.080 -83.125 22.189 1.00 34.41 65 ASP C C 1
ATOM 1815 O O . ASP C 3 65 ? -5.398 -82.237 21.695 1.00 35.94 65 ASP C O 1
ATOM 1820 N N . PRO C 3 66 ? -5.510 -84.179 22.833 1.00 32.92 66 PRO C N 1
ATOM 1821 C CA . PRO C 3 66 ? -4.061 -84.300 22.988 1.00 31.74 66 PRO C CA 1
ATOM 1822 C C . PRO C 3 66 ? -3.306 -84.553 21.672 1.00 32.51 66 PRO C C 1
ATOM 1823 O O . PRO C 3 66 ? -2.094 -84.369 21.628 1.00 30.35 66 PRO C O 1
ATOM 1827 N N . ASN C 3 67 ? -3.996 -85.023 20.618 1.00 35.17 67 ASN C N 1
ATOM 1828 C CA . ASN C 3 67 ? -3.431 -85.115 19.278 1.00 37.39 67 ASN C CA 1
ATOM 1829 C C . ASN C 3 67 ? -3.102 -83.750 18.691 1.00 34.88 67 ASN C C 1
ATOM 1830 O O . ASN C 3 67 ? -2.108 -83.647 17.990 1.00 36.02 67 ASN C O 1
ATOM 1835 N N . ARG C 3 68 ? -3.953 -82.741 18.930 1.00 33.68 68 ARG C N 1
ATOM 1836 C CA . ARG C 3 68 ? -3.700 -81.386 18.471 1.00 32.99 68 ARG C CA 1
ATOM 1837 C C . ARG C 3 68 ? -2.525 -80.795 19.252 1.00 29.46 68 ARG C C 1
ATOM 1838 O O . ARG C 3 68 ? -1.609 -80.266 18.632 1.00 27.59 68 ARG C O 1
ATOM 1846 N N . PHE C 3 69 ? -2.588 -80.885 20.592 1.00 27.69 69 PHE C N 1
ATOM 1847 C CA . PHE C 3 69 ? -1.495 -80.420 21.424 1.00 26.71 69 PHE C CA 1
ATOM 1848 C C . PHE C 3 69 ? -1.517 -81.146 22.755 1.00 26.61 69 PHE C C 1
ATOM 1849 O O . PHE C 3 69 ? -2.538 -81.082 23.452 1.00 27.57 69 PHE C O 1
ATOM 1857 N N . SER C 3 70 ? -0.361 -81.751 23.090 1.00 25.31 70 SER C N 1
ATOM 1858 C CA . SER C 3 70 ? -0.077 -82.324 24.389 1.00 25.35 70 SER C CA 1
ATOM 1859 C C . SER C 3 70 ? 1.438 -82.362 24.618 1.00 24.92 70 SER C C 1
ATOM 1860 O O . SER C 3 70 ? 2.215 -82.503 23.673 1.00 24.80 70 SER C O 1
ATOM 1863 N N . ALA C 3 71 ? 1.850 -82.247 25.885 1.00 25.80 71 ALA C N 1
ATOM 1864 C CA . ALA C 3 71 ? 3.255 -82.225 26.293 1.00 26.09 71 ALA C CA 1
ATOM 1865 C C . ALA C 3 71 ? 3.438 -83.089 27.538 1.00 28.60 71 ALA C C 1
ATOM 1866 O O . ALA C 3 71 ? 2.677 -82.942 28.492 1.00 30.92 71 ALA C O 1
ATOM 1868 N N . TYR C 3 72 ? 4.430 -83.998 27.504 1.00 28.81 72 TYR C N 1
ATOM 1869 C CA . TYR C 3 72 ? 4.644 -85.001 28.536 1.00 29.00 72 TYR C CA 1
ATOM 1870 C C . TYR C 3 72 ? 6.106 -84.940 28.966 1.00 27.79 72 TYR C C 1
ATOM 1871 O O . TYR C 3 72 ? 6.945 -84.673 28.129 1.00 25.60 72 TYR C O 1
ATOM 1880 N N . THR C 3 73 ? 6.341 -85.230 30.263 1.00 28.32 73 THR C N 1
ATOM 1881 C CA . THR C 3 73 ? 7.642 -85.286 30.915 1.00 29.70 73 THR C CA 1
ATOM 1882 C C . THR C 3 73 ? 7.768 -86.632 31.633 1.00 31.58 73 THR C C 1
ATOM 1883 O O . THR C 3 73 ? 6.787 -87.100 32.228 1.00 32.00 73 THR C O 1
ATOM 1887 N N . ARG C 3 74 ? 8.964 -87.234 31.543 1.00 31.55 74 ARG C N 1
ATOM 1888 C CA . ARG C 3 74 ? 9.386 -88.334 32.402 1.00 35.54 74 ARG C CA 1
ATOM 1889 C C . ARG C 3 74 ? 10.864 -88.100 32.745 1.00 36.07 74 ARG C C 1
ATOM 1890 O O . ARG C 3 74 ? 11.459 -87.127 32.294 1.00 32.29 74 ARG C O 1
ATOM 1898 N N . SER C 3 75 ? 11.399 -88.975 33.617 1.00 39.23 75 SER C N 1
ATOM 1899 C CA . SER C 3 75 ? 12.805 -89.029 33.968 1.00 40.97 75 SER C CA 1
ATOM 1900 C C . SER C 3 75 ? 13.300 -90.433 33.650 1.00 42.66 75 SER C C 1
ATOM 1901 O O . SER C 3 75 ? 12.606 -91.392 33.978 1.00 44.43 75 SER C O 1
ATOM 1904 N N . GLN C 3 76 ? 14.497 -90.535 33.039 1.00 42.87 76 GLN C N 1
ATOM 1905 C CA . GLN C 3 76 ? 15.174 -91.807 32.811 1.00 44.47 76 GLN C CA 1
ATOM 1906 C C . GLN C 3 76 ? 16.319 -92.018 33.808 1.00 45.54 76 GLN C C 1
ATOM 1907 O O . GLN C 3 76 ? 17.044 -92.971 33.596 1.00 46.22 76 GLN C O 1
ATOM 1913 N N . GLY C 3 77 ? 16.545 -91.138 34.814 1.00 44.94 77 GLY C N 1
ATOM 1914 C CA . GLY C 3 77 ? 17.653 -91.294 35.747 1.00 45.15 77 GLY C CA 1
ATOM 1915 C C . GLY C 3 77 ? 18.999 -90.949 35.111 1.00 45.63 77 GLY C C 1
ATOM 1916 O O . GLY C 3 77 ? 19.062 -90.638 33.923 1.00 44.64 77 GLY C O 1
ATOM 1917 N N . GLY C 3 78 ? 20.055 -90.958 35.940 1.00 47.78 78 GLY C N 1
ATOM 1918 C CA . GLY C 3 78 ? 21.393 -90.522 35.564 1.00 49.31 78 GLY C CA 1
ATOM 1919 C C . GLY C 3 78 ? 21.506 -89.005 35.405 1.00 49.20 78 GLY C C 1
ATOM 1920 O O . GLY C 3 78 ? 20.604 -88.251 35.792 1.00 50.10 78 GLY C O 1
ATOM 1921 N N . SER C 3 79 ? 22.626 -88.564 34.806 1.00 51.05 79 SER C N 1
ATOM 1922 C CA . SER C 3 79 ? 22.906 -87.150 34.527 1.00 50.69 79 SER C CA 1
ATOM 1923 C C . SER C 3 79 ? 22.027 -86.677 33.355 1.00 50.26 79 SER C C 1
ATOM 1924 O O . SER C 3 79 ? 21.822 -87.464 32.429 1.00 54.53 79 SER C O 1
ATOM 1927 N N . LYS C 3 80 ? 21.544 -85.412 33.377 1.00 46.83 80 LYS C N 1
ATOM 1928 C CA . LYS C 3 80 ? 20.635 -84.860 32.373 1.00 44.18 80 LYS C CA 1
ATOM 1929 C C . LYS C 3 80 ? 19.412 -85.772 32.125 1.00 43.23 80 LYS C C 1
ATOM 1930 O O . LYS C 3 80 ? 19.094 -86.124 30.971 1.00 41.68 80 LYS C O 1
ATOM 1936 N N . PRO C 3 81 ? 18.647 -86.149 33.188 1.00 40.98 81 PRO C N 1
ATOM 1937 C CA . PRO C 3 81 ? 17.718 -87.284 33.124 1.00 40.45 81 PRO C CA 1
ATOM 1938 C C . PRO C 3 81 ? 16.345 -87.077 32.463 1.00 38.05 81 PRO C C 1
ATOM 1939 O O . PRO C 3 81 ? 15.623 -88.064 32.288 1.00 39.46 81 PRO C O 1
ATOM 1943 N N . LEU C 3 82 ? 15.981 -85.844 32.085 1.00 33.78 82 LEU C N 1
ATOM 1944 C CA . LEU C 3 82 ? 14.617 -85.517 31.698 1.00 32.49 82 LEU C CA 1
ATOM 1945 C C . LEU C 3 82 ? 14.390 -85.968 30.250 1.00 31.71 82 LEU C C 1
ATOM 1946 O O . LEU C 3 82 ? 15.264 -85.796 29.409 1.00 29.28 82 LEU C O 1
ATOM 1951 N N . VAL C 3 83 ? 13.230 -86.618 30.018 1.00 31.86 83 VAL C N 1
ATOM 1952 C CA . VAL C 3 83 ? 12.745 -86.964 28.691 1.00 32.16 83 VAL C CA 1
ATOM 1953 C C . VAL C 3 83 ? 11.446 -86.176 28.502 1.00 31.97 83 VAL C C 1
ATOM 1954 O O . VAL C 3 83 ? 10.650 -86.069 29.467 1.00 30.81 83 VAL C O 1
ATOM 1958 N N . VAL C 3 84 ? 11.269 -85.611 27.278 1.00 29.11 84 VAL C N 1
ATOM 1959 C CA . VAL C 3 84 ? 10.097 -84.807 26.971 1.00 27.57 84 VAL C CA 1
ATOM 1960 C C . VAL C 3 84 ? 9.470 -85.324 25.683 1.00 28.14 84 VAL C C 1
ATOM 1961 O O . VAL C 3 84 ? 10.187 -85.512 24.685 1.00 28.58 84 VAL C O 1
ATOM 1965 N N . LYS C 3 85 ? 8.128 -85.419 25.702 1.00 28.09 85 LYS C N 1
ATOM 1966 C CA . LYS C 3 85 ? 7.327 -85.710 24.525 1.00 30.63 85 LYS C CA 1
ATOM 1967 C C . LYS C 3 85 ? 6.446 -84.496 24.238 1.00 29.73 85 LYS C C 1
ATOM 1968 O O . LYS C 3 85 ? 5.714 -84.101 25.146 1.00 30.67 85 LYS C O 1
ATOM 1974 N N . LEU C 3 86 ? 6.561 -83.938 23.007 1.00 27.88 86 LEU C N 1
ATOM 1975 C CA . LEU C 3 86 ? 5.722 -82.884 22.478 1.00 28.14 86 LEU C CA 1
ATOM 1976 C C . LEU C 3 86 ? 4.929 -83.379 21.280 1.00 29.02 86 LEU C C 1
ATOM 1977 O O . LEU C 3 86 ? 5.535 -83.718 20.254 1.00 30.45 86 LEU C O 1
ATOM 1982 N N . VAL C 3 87 ? 3.593 -83.341 21.391 1.00 28.87 87 VAL C N 1
ATOM 1983 C CA . VAL C 3 87 ? 2.684 -83.763 20.322 1.00 30.65 87 VAL C CA 1
ATOM 1984 C C . VAL C 3 87 ? 2.075 -82.467 19.763 1.00 30.26 87 VAL C C 1
ATOM 1985 O O . VAL C 3 87 ? 1.472 -81.720 20.534 1.00 28.06 87 VAL C O 1
ATOM 1989 N N . ASN C 3 88 ? 2.286 -82.205 18.445 1.00 29.83 88 ASN C N 1
ATOM 1990 C CA . ASN C 3 88 ? 1.749 -81.076 17.706 1.00 29.68 88 ASN C CA 1
ATOM 1991 C C . ASN C 3 88 ? 1.085 -81.601 16.428 1.00 31.31 88 ASN C C 1
ATOM 1992 O O . ASN C 3 88 ? 1.782 -82.071 15.527 1.00 32.29 88 ASN C O 1
ATOM 1997 N N . ASP C 3 89 ? -0.256 -81.545 16.381 1.00 33.11 89 ASP C N 1
ATOM 1998 C CA . ASP C 3 89 ? -1.090 -81.966 15.255 1.00 34.65 89 ASP C CA 1
ATOM 1999 C C . ASP C 3 89 ? -0.716 -83.374 14.762 1.00 35.39 89 ASP C C 1
ATOM 2000 O O . ASP C 3 89 ? -0.324 -83.569 13.605 1.00 34.67 89 ASP C O 1
ATOM 2005 N N . GLY C 3 90 ? -0.717 -84.326 15.702 1.00 35.82 90 GLY C N 1
ATOM 2006 C CA . GLY C 3 90 ? -0.465 -85.730 15.419 1.00 36.87 90 GLY C CA 1
ATOM 2007 C C . GLY C 3 90 ? 1.015 -86.067 15.190 1.00 36.56 90 GLY C C 1
ATOM 2008 O O . GLY C 3 90 ? 1.300 -87.240 14.978 1.00 36.98 90 GLY C O 1
ATOM 2009 N N . VAL C 3 91 ? 1.958 -85.104 15.294 1.00 34.56 91 VAL C N 1
ATOM 2010 C CA . VAL C 3 91 ? 3.379 -85.335 15.061 1.00 34.21 91 VAL C CA 1
ATOM 2011 C C . VAL C 3 91 ? 4.080 -85.320 16.415 1.00 32.82 91 VAL C C 1
ATOM 2012 O O . VAL C 3 91 ? 3.993 -84.319 17.123 1.00 31.37 91 VAL C O 1
ATOM 2016 N N . THR C 3 92 ? 4.793 -86.407 16.728 1.00 34.17 92 THR C N 1
ATOM 2017 C CA . THR C 3 92 ? 5.366 -86.674 18.042 1.00 33.88 92 THR C CA 1
ATOM 2018 C C . THR C 3 92 ? 6.845 -86.331 17.959 1.00 33.25 92 THR C C 1
ATOM 2019 O O . THR C 3 92 ? 7.513 -86.867 17.081 1.00 35.79 92 THR C O 1
ATOM 2023 N N . LEU C 3 93 ? 7.316 -85.418 18.821 1.00 32.17 93 LEU C N 1
ATOM 2024 C CA . LEU C 3 93 ? 8.731 -85.156 19.069 1.00 32.40 93 LEU C CA 1
ATOM 2025 C C . LEU C 3 93 ? 9.058 -85.770 20.432 1.00 33.19 93 LEU C C 1
ATOM 2026 O O . LEU C 3 93 ? 8.340 -85.506 21.410 1.00 32.36 93 LEU C O 1
ATOM 2031 N N . GLU C 3 94 ? 10.143 -86.553 20.487 1.00 34.99 94 GLU C N 1
ATOM 2032 C CA . GLU C 3 94 ? 10.728 -87.033 21.732 1.00 36.20 94 GLU C CA 1
ATOM 2033 C C . GLU C 3 94 ? 12.108 -86.396 21.844 1.00 33.85 94 GLU C C 1
ATOM 2034 O O . GLU C 3 94 ? 12.881 -86.501 20.906 1.00 33.11 94 GLU C O 1
ATOM 2040 N N . LEU C 3 95 ? 12.390 -85.795 23.011 1.00 32.66 95 LEU C N 1
ATOM 2041 C CA . LEU C 3 95 ? 13.690 -85.273 23.376 1.00 31.29 95 LEU C CA 1
ATOM 2042 C C . LEU C 3 95 ? 14.233 -86.071 24.550 1.00 32.44 95 LEU C C 1
ATOM 2043 O O . LEU C 3 95 ? 13.497 -86.311 25.519 1.00 29.67 95 LEU C O 1
ATOM 2048 N N . THR C 3 96 ? 15.528 -86.413 24.434 1.00 33.22 96 THR C N 1
ATOM 2049 C CA . THR C 3 96 ? 16.365 -86.976 25.484 1.00 35.44 96 THR C CA 1
ATOM 2050 C C . THR C 3 96 ? 17.710 -86.247 25.476 1.00 35.52 96 THR C C 1
ATOM 2051 O O . THR C 3 96 ? 18.038 -85.502 24.550 1.00 35.56 96 THR C O 1
ATOM 2055 N N . ARG C 3 97 ? 18.533 -86.528 26.486 1.00 37.40 97 ARG C N 1
ATOM 2056 C CA . ARG C 3 97 ? 19.894 -85.993 26.545 1.00 38.05 97 ARG C CA 1
ATOM 2057 C C . ARG C 3 97 ? 20.733 -86.352 25.324 1.00 39.22 97 ARG C C 1
ATOM 2058 O O . ARG C 3 97 ? 21.641 -85.597 25.027 1.00 40.96 97 ARG C O 1
ATOM 2066 N N . ASP C 3 98 ? 20.467 -87.510 24.681 1.00 41.31 98 ASP C N 1
ATOM 2067 C CA . ASP C 3 98 ? 21.172 -87.990 23.488 1.00 43.42 98 ASP C CA 1
ATOM 2068 C C . ASP C 3 98 ? 20.674 -87.435 22.151 1.00 42.51 98 ASP C C 1
ATOM 2069 O O . ASP C 3 98 ? 21.277 -87.778 21.142 1.00 45.83 98 ASP C O 1
ATOM 2074 N N . GLY C 3 99 ? 19.599 -86.633 22.132 1.00 40.44 99 GLY C N 1
ATOM 2075 C CA . GLY C 3 99 ? 19.102 -85.931 20.960 1.00 40.80 99 GLY C CA 1
ATOM 2076 C C . GLY C 3 99 ? 17.596 -86.133 20.829 1.00 40.73 99 GLY C C 1
ATOM 2077 O O . GLY C 3 99 ? 16.878 -86.095 21.838 1.00 40.63 99 GLY C O 1
ATOM 2078 N N . ALA C 3 100 ? 17.131 -86.419 19.610 1.00 38.94 100 ALA C N 1
ATOM 2079 C CA . ALA C 3 100 ? 15.736 -86.213 19.279 1.00 37.97 100 ALA C CA 1
ATOM 2080 C C . ALA C 3 100 ? 15.229 -87.209 18.243 1.00 38.75 100 ALA C C 1
ATOM 2081 O O . ALA C 3 100 ? 16.010 -87.660 17.409 1.00 39.37 100 ALA C O 1
ATOM 2083 N N . SER C 3 101 ? 13.903 -87.413 18.251 1.00 37.37 101 SER C N 1
ATOM 2084 C CA . SER C 3 101 ? 13.222 -88.221 17.254 1.00 39.00 101 SER C CA 1
ATOM 2085 C C . SER C 3 101 ? 11.851 -87.625 16.907 1.00 37.00 101 SER C C 1
ATOM 2086 O O . SER C 3 101 ? 11.223 -87.006 17.768 1.00 33.96 101 SER C O 1
ATOM 2089 N N . ILE C 3 102 ? 11.381 -87.908 15.679 1.00 37.97 102 ILE C N 1
ATOM 2090 C CA . ILE C 3 102 ? 10.137 -87.392 15.116 1.00 37.96 102 ILE C CA 1
ATOM 2091 C C . ILE C 3 102 ? 9.323 -88.594 14.655 1.00 38.99 102 ILE C C 1
ATOM 2092 O O . ILE C 3 102 ? 9.732 -89.210 13.673 1.00 40.91 102 ILE C O 1
ATOM 2097 N N . ASN C 3 103 ? 8.187 -88.891 15.308 1.00 38.91 103 ASN C N 1
ATOM 2098 C CA . ASN C 3 103 ? 7.341 -90.038 14.971 1.00 42.30 103 ASN C CA 1
ATOM 2099 C C . ASN C 3 103 ? 8.161 -91.350 14.934 1.00 44.36 103 ASN C C 1
ATOM 2100 O O . ASN C 3 103 ? 8.271 -91.976 13.889 1.00 45.17 103 ASN C O 1
ATOM 2105 N N . GLY C 3 104 ? 8.947 -91.608 15.985 1.00 44.94 104 GLY C N 1
ATOM 2106 C CA . GLY C 3 104 ? 9.725 -92.834 16.129 1.00 48.66 104 GLY C CA 1
ATOM 2107 C C . GLY C 3 104 ? 10.969 -93.004 15.244 1.00 50.75 104 GLY C C 1
ATOM 2108 O O . GLY C 3 104 ? 11.452 -94.139 15.178 1.00 54.08 104 GLY C O 1
ATOM 2109 N N . LYS C 3 105 ? 11.453 -91.961 14.529 1.00 49.30 105 LYS C N 1
ATOM 2110 C CA . LYS C 3 105 ? 12.722 -92.013 13.799 1.00 51.35 105 LYS C CA 1
ATOM 2111 C C . LYS C 3 105 ? 13.622 -90.914 14.364 1.00 48.87 105 LYS C C 1
ATOM 2112 O O . LYS C 3 105 ? 13.163 -89.780 14.470 1.00 47.86 105 LYS C O 1
ATOM 2118 N N . ALA C 3 106 ? 14.874 -91.233 14.735 1.00 49.98 106 ALA C N 1
ATOM 2119 C CA . ALA C 3 106 ? 15.869 -90.259 15.180 1.00 48.48 106 ALA C CA 1
ATOM 2120 C C . ALA C 3 106 ? 16.235 -89.311 14.045 1.00 48.89 106 ALA C C 1
ATOM 2121 O O . ALA C 3 106 ? 16.335 -89.764 12.903 1.00 52.08 106 ALA C O 1
ATOM 2123 N N . VAL C 3 107 ? 16.522 -88.041 14.385 1.00 46.32 107 VAL C N 1
ATOM 2124 C CA . VAL C 3 107 ? 16.787 -86.965 13.438 1.00 45.86 107 VAL C CA 1
ATOM 2125 C C . VAL C 3 107 ? 18.075 -86.243 13.844 1.00 48.12 107 VAL C C 1
ATOM 2126 O O . VAL C 3 107 ? 18.446 -86.274 15.025 1.00 49.36 107 VAL C O 1
ATOM 2130 N N . SER C 3 108 ? 18.750 -85.598 12.863 1.00 48.72 108 SER C N 1
ATOM 2131 C CA . SER C 3 108 ? 20.003 -84.868 13.053 1.00 47.49 108 SER C CA 1
ATOM 2132 C C . SER C 3 108 ? 19.679 -83.460 13.569 1.00 43.61 108 SER C C 1
ATOM 2133 O O . SER C 3 108 ? 19.789 -82.474 12.852 1.00 45.11 108 SER C O 1
ATOM 2136 N N . VAL C 3 109 ? 19.281 -83.392 14.846 1.00 43.26 109 VAL C N 1
ATOM 2137 C CA . VAL C 3 109 ? 18.731 -82.204 15.502 1.00 39.62 109 VAL C CA 1
ATOM 2138 C C . VAL C 3 109 ? 19.761 -81.079 15.644 1.00 39.94 109 VAL C C 1
ATOM 2139 O O . VAL C 3 109 ? 19.353 -79.902 15.679 1.00 35.41 109 VAL C O 1
ATOM 2143 N N . GLU C 3 110 ? 21.071 -81.414 15.671 1.00 41.23 110 GLU C N 1
ATOM 2144 C CA . GLU C 3 110 ? 22.140 -80.421 15.697 1.00 42.65 110 GLU C CA 1
ATOM 2145 C C . GLU C 3 110 ? 22.236 -79.598 14.402 1.00 41.64 110 GLU C C 1
ATOM 2146 O O . GLU C 3 110 ? 22.771 -78.492 14.461 1.00 38.60 110 GLU C O 1
ATOM 2152 N N . LYS C 3 111 ? 21.783 -80.151 13.255 1.00 42.57 111 LYS C N 1
ATOM 2153 C CA . LYS C 3 111 ? 21.686 -79.398 12.005 1.00 42.98 111 LYS C CA 1
ATOM 2154 C C . LYS C 3 111 ? 20.284 -78.788 11.821 1.00 38.49 111 LYS C C 1
ATOM 2155 O O . LYS C 3 111 ? 20.072 -78.142 10.818 1.00 38.42 111 LYS C O 1
ATOM 2158 N N . GLY C 3 112 ? 19.346 -78.891 12.772 1.00 34.66 112 GLY C N 1
ATOM 2159 C CA . GLY C 3 112 ? 18.044 -78.249 12.687 1.00 33.34 112 GLY C CA 1
ATOM 2160 C C . GLY C 3 112 ? 17.098 -79.064 11.804 1.00 33.52 112 GLY C C 1
ATOM 2161 O O . GLY C 3 112 ? 17.487 -79.453 10.726 1.00 33.83 112 GLY C O 1
ATOM 2162 N N . VAL C 3 113 ? 15.885 -79.388 12.272 1.00 32.33 113 VAL C N 1
ATOM 2163 C CA . VAL C 3 113 ? 15.007 -80.334 11.578 1.00 35.86 113 VAL C CA 1
ATOM 2164 C C . VAL C 3 113 ? 13.569 -79.798 11.598 1.00 33.71 113 VAL C C 1
ATOM 2165 O O . VAL C 3 113 ? 13.100 -79.377 12.655 1.00 31.12 113 VAL C O 1
ATOM 2169 N N . GLN C 3 114 ? 12.876 -79.929 10.440 1.00 33.39 114 GLN C N 1
ATOM 2170 C CA . GLN C 3 114 ? 11.494 -79.500 10.252 1.00 32.55 114 GLN C CA 1
ATOM 2171 C C . GLN C 3 114 ? 10.660 -80.698 9.782 1.00 33.54 114 GLN C C 1
ATOM 2172 O O . GLN C 3 114 ? 11.062 -81.342 8.826 1.00 35.11 114 GLN C O 1
ATOM 2178 N N . TYR C 3 115 ? 9.456 -80.874 10.367 1.00 32.14 115 TYR C N 1
ATOM 2179 C CA . TYR C 3 115 ? 8.484 -81.829 9.892 1.00 34.17 115 TYR C CA 1
ATOM 2180 C C . TYR C 3 115 ? 7.112 -81.176 9.703 1.00 33.47 115 TYR C C 1
ATOM 2181 O O . TYR C 3 115 ? 6.630 -80.531 10.627 1.00 34.31 115 TYR C O 1
ATOM 2190 N N . PRO C 3 116 ? 6.374 -81.398 8.586 1.00 34.81 116 PRO C N 1
ATOM 2191 C CA . PRO C 3 116 ? 6.921 -81.839 7.295 1.00 36.86 116 PRO C CA 1
ATOM 2192 C C . PRO C 3 116 ? 8.025 -80.917 6.781 1.00 37.35 116 PRO C C 1
ATOM 2193 O O . PRO C 3 116 ? 7.906 -79.691 6.938 1.00 36.68 116 PRO C O 1
ATOM 2197 N N . GLN C 3 117 ? 9.112 -81.495 6.249 1.00 39.77 117 GLN C N 1
ATOM 2198 C CA . GLN C 3 117 ? 10.270 -80.754 5.756 1.00 41.87 117 GLN C CA 1
ATOM 2199 C C . GLN C 3 117 ? 9.889 -79.705 4.699 1.00 43.12 117 GLN C C 1
ATOM 2200 O O . GLN C 3 117 ? 10.486 -78.636 4.714 1.00 43.53 117 GLN C O 1
ATOM 2206 N N . ASP C 3 118 ? 8.874 -79.989 3.859 1.00 46.98 118 ASP C N 1
ATOM 2207 C CA . ASP C 3 118 ? 8.378 -79.122 2.807 1.00 50.01 118 ASP C CA 1
ATOM 2208 C C . ASP C 3 118 ? 7.309 -78.110 3.247 1.00 47.12 118 ASP C C 1
ATOM 2209 O O . ASP C 3 118 ? 6.957 -77.269 2.423 1.00 47.04 118 ASP C O 1
ATOM 2214 N N . ASP C 3 119 ? 6.714 -78.215 4.456 1.00 44.64 119 ASP C N 1
ATOM 2215 C CA . ASP C 3 119 ? 5.462 -77.523 4.766 1.00 43.54 119 ASP C CA 1
ATOM 2216 C C . ASP C 3 119 ? 5.808 -76.235 5.505 1.00 39.10 119 ASP C C 1
ATOM 2217 O O . ASP C 3 119 ? 6.310 -76.352 6.616 1.00 36.96 119 ASP C O 1
ATOM 2222 N N . PRO C 3 120 ? 5.549 -75.003 4.974 1.00 39.37 120 PRO C N 1
ATOM 2223 C CA . PRO C 3 120 ? 5.737 -73.777 5.758 1.00 36.19 120 PRO C CA 1
ATOM 2224 C C . PRO C 3 120 ? 4.871 -73.704 7.016 1.00 34.96 120 PRO C C 1
ATOM 2225 O O . PRO C 3 120 ? 5.319 -73.142 8.014 1.00 33.13 120 PRO C O 1
ATOM 2229 N N . ASN C 3 121 ? 3.658 -74.300 6.986 1.00 35.52 121 ASN C N 1
ATOM 2230 C CA . ASN C 3 121 ? 2.858 -74.545 8.181 1.00 34.81 121 ASN C CA 1
ATOM 2231 C C . ASN C 3 121 ? 3.329 -75.841 8.839 1.00 35.00 121 ASN C C 1
ATOM 2232 O O . ASN C 3 121 ? 2.577 -76.796 8.950 1.00 35.52 121 ASN C O 1
ATOM 2237 N N . TYR C 3 122 ? 4.560 -75.817 9.376 1.00 33.50 122 TYR C N 1
ATOM 2238 C CA . TYR C 3 122 ? 5.201 -77.012 9.901 1.00 32.89 122 TYR C CA 1
ATOM 2239 C C . TYR C 3 122 ? 4.584 -77.350 11.263 1.00 32.17 122 TYR C C 1
ATOM 2240 O O . TYR C 3 122 ? 4.245 -76.465 12.046 1.00 30.51 122 TYR C O 1
ATOM 2249 N N . ALA C 3 123 ? 4.494 -78.654 11.545 1.00 32.84 123 ALA C N 1
ATOM 2250 C CA . ALA C 3 123 ? 4.071 -79.178 12.836 1.00 30.26 123 ALA C CA 1
ATOM 2251 C C . ALA C 3 123 ? 5.167 -78.971 13.877 1.00 28.77 123 ALA C C 1
ATOM 2252 O O . ALA C 3 123 ? 4.845 -78.749 15.051 1.00 26.57 123 ALA C O 1
ATOM 2254 N N . ILE C 3 124 ? 6.445 -79.121 13.478 1.00 28.27 124 ILE C N 1
ATOM 2255 C CA . ILE C 3 124 ? 7.535 -79.027 14.429 1.00 27.88 124 ILE C CA 1
ATOM 2256 C C . ILE C 3 124 ? 8.797 -78.610 13.701 1.00 27.22 124 ILE C C 1
ATOM 2257 O O . ILE C 3 124 ? 9.014 -79.014 12.574 1.00 29.31 124 ILE C O 1
ATOM 2262 N N . ARG C 3 125 ? 9.554 -77.709 14.357 1.00 26.21 125 ARG C N 1
ATOM 2263 C CA . ARG C 3 125 ? 10.958 -77.443 14.126 1.00 24.95 125 ARG C CA 1
ATOM 2264 C C . ARG C 3 125 ? 11.685 -77.677 15.442 1.00 24.05 125 ARG C C 1
ATOM 2265 O O . ARG C 3 125 ? 11.152 -77.350 16.501 1.00 22.05 125 ARG C O 1
ATOM 2273 N N . VAL C 3 126 ? 12.919 -78.157 15.346 1.00 25.43 126 VAL C N 1
ATOM 2274 C CA . VAL C 3 126 ? 13.736 -78.510 16.501 1.00 26.52 126 VAL C CA 1
ATOM 2275 C C . VAL C 3 126 ? 15.210 -78.281 16.138 1.00 27.14 126 VAL C C 1
ATOM 2276 O O . VAL C 3 126 ? 15.558 -78.496 14.989 1.00 27.58 126 VAL C O 1
ATOM 2280 N N . TRP C 3 127 ? 16.022 -77.815 17.116 1.00 27.42 127 TRP C N 1
ATOM 2281 C CA . TRP C 3 127 ? 17.436 -77.474 16.918 1.00 28.61 127 TRP C CA 1
ATOM 2282 C C . TRP C 3 127 ? 18.195 -77.632 18.227 1.00 28.94 127 TRP C C 1
ATOM 2283 O O . TRP C 3 127 ? 17.651 -77.257 19.259 1.00 30.57 127 TRP C O 1
ATOM 2294 N N . LYS C 3 128 ? 19.461 -78.089 18.149 1.00 31.65 128 LYS C N 1
ATOM 2295 C CA . LYS C 3 128 ? 20.286 -78.382 19.312 1.00 31.50 128 LYS C CA 1
ATOM 2296 C C . LYS C 3 128 ? 21.672 -77.731 19.188 1.00 30.30 128 LYS C C 1
ATOM 2297 O O . LYS C 3 128 ? 22.295 -77.790 18.138 1.00 30.41 128 LYS C O 1
ATOM 2303 N N . SER C 3 129 ? 22.159 -77.182 20.309 1.00 29.08 129 SER C N 1
ATOM 2304 C CA . SER C 3 129 ? 23.495 -76.622 20.448 1.00 30.78 129 SER C CA 1
ATOM 2305 C C . SER C 3 129 ? 23.945 -76.877 21.884 1.00 32.15 129 SER C C 1
ATOM 2306 O O . SER C 3 129 ? 23.193 -76.524 22.809 1.00 31.34 129 SER C O 1
ATOM 2309 N N . GLY C 3 130 ? 25.100 -77.562 22.062 1.00 33.14 130 GLY C N 1
ATOM 2310 C CA . GLY C 3 130 ? 25.474 -78.183 23.325 1.00 32.89 130 GLY C CA 1
ATOM 2311 C C . GLY C 3 130 ? 24.334 -79.072 23.821 1.00 32.54 130 GLY C C 1
ATOM 2312 O O . GLY C 3 130 ? 23.802 -79.851 23.030 1.00 32.08 130 GLY C O 1
ATOM 2313 N N . ASP C 3 131 ? 23.862 -78.828 25.054 1.00 32.08 131 ASP C N 1
ATOM 2314 C CA . ASP C 3 131 ? 22.706 -79.515 25.621 1.00 32.02 131 ASP C CA 1
ATOM 2315 C C . ASP C 3 131 ? 21.390 -78.726 25.479 1.00 30.83 131 ASP C C 1
ATOM 2316 O O . ASP C 3 131 ? 20.366 -79.222 25.967 1.00 31.47 131 ASP C O 1
ATOM 2321 N N . LEU C 3 132 ? 21.385 -77.540 24.836 1.00 29.33 132 LEU C N 1
ATOM 2322 C CA . LEU C 3 132 ? 20.166 -76.779 24.610 1.00 29.01 132 LEU C CA 1
ATOM 2323 C C . LEU C 3 132 ? 19.422 -77.406 23.435 1.00 29.32 132 LEU C C 1
ATOM 2324 O O . LEU C 3 132 ? 20.045 -77.561 22.386 1.00 30.97 132 LEU C O 1
ATOM 2329 N N . VAL C 3 133 ? 18.111 -77.664 23.603 1.00 27.09 133 VAL C N 1
ATOM 2330 C CA . VAL C 3 133 ? 17.220 -77.954 22.486 1.00 26.28 133 VAL C CA 1
ATOM 2331 C C . VAL C 3 133 ? 16.102 -76.907 22.483 1.00 24.65 133 VAL C C 1
ATOM 2332 O O . VAL C 3 133 ? 15.467 -76.694 23.520 1.00 23.29 133 VAL C O 1
ATOM 2336 N N . MET C 3 134 ? 15.835 -76.307 21.310 1.00 23.99 134 MET C N 1
ATOM 2337 C CA . MET C 3 134 ? 14.675 -75.453 21.126 1.00 22.31 134 MET C CA 1
ATOM 2338 C C . MET C 3 134 ? 13.694 -76.179 20.219 1.00 22.40 134 MET C C 1
ATOM 2339 O O . MET C 3 134 ? 14.097 -76.948 19.362 1.00 23.59 134 MET C O 1
ATOM 2344 N N . ALA C 3 135 ? 12.393 -75.904 20.418 1.00 21.89 135 ALA C N 1
ATOM 2345 C CA . ALA C 3 135 ? 11.363 -76.453 19.570 1.00 21.41 135 ALA C CA 1
ATOM 2346 C C . ALA C 3 135 ? 10.233 -75.445 19.409 1.00 20.51 135 ALA C C 1
ATOM 2347 O O . ALA C 3 135 ? 9.914 -74.768 20.379 1.00 20.73 135 ALA C O 1
ATOM 2349 N N . TYR C 3 136 ? 9.613 -75.435 18.233 1.00 20.05 136 TYR C N 1
ATOM 2350 C CA . TYR C 3 136 ? 8.455 -74.593 17.962 1.00 20.12 136 TYR C CA 1
ATOM 2351 C C . TYR C 3 136 ? 7.545 -75.285 16.957 1.00 21.58 136 TYR C C 1
ATOM 2352 O O . TYR C 3 136 ? 8.033 -75.962 16.061 1.00 22.99 136 TYR C O 1
ATOM 2361 N N . SER C 3 137 ? 6.233 -75.048 17.108 1.00 22.54 137 SER C N 1
ATOM 2362 C CA . SER C 3 137 ? 5.221 -75.515 16.185 1.00 23.69 137 SER C CA 1
ATOM 2363 C C . SER C 3 137 ? 4.474 -74.304 15.643 1.00 24.31 137 SER C C 1
ATOM 2364 O O . SER C 3 137 ? 3.826 -73.609 16.408 1.00 23.98 137 SER C O 1
ATOM 2367 N N . ARG C 3 138 ? 4.495 -74.111 14.324 1.00 26.69 138 ARG C N 1
ATOM 2368 C CA . ARG C 3 138 ? 3.605 -73.153 13.677 1.00 28.15 138 ARG C CA 1
ATOM 2369 C C . ARG C 3 138 ? 2.128 -73.568 13.769 1.00 28.66 138 ARG C C 1
ATOM 2370 O O . ARG C 3 138 ? 1.294 -72.685 13.797 1.00 29.47 138 ARG C O 1
ATOM 2378 N N . ARG C 3 139 ? 1.793 -74.860 13.856 1.00 28.55 139 ARG C N 1
ATOM 2379 C CA . ARG C 3 139 ? 0.394 -75.271 13.924 1.00 30.12 139 ARG C CA 1
ATOM 2380 C C . ARG C 3 139 ? -0.239 -74.889 15.268 1.00 29.26 139 ARG C C 1
ATOM 2381 O O . ARG C 3 139 ? -1.284 -74.263 15.258 1.00 31.88 139 ARG C O 1
ATOM 2389 N N . THR C 3 140 ? 0.410 -75.216 16.384 1.00 27.27 140 THR C N 1
ATOM 2390 C CA . THR C 3 140 ? -0.124 -74.970 17.729 1.00 25.80 140 THR C CA 1
ATOM 2391 C C . THR C 3 140 ? 0.333 -73.632 18.339 1.00 24.59 140 THR C C 1
ATOM 2392 O O . THR C 3 140 ? -0.243 -73.242 19.346 1.00 26.68 140 THR C O 1
ATOM 2396 N N . ALA C 3 141 ? 1.406 -72.997 17.819 1.00 23.87 141 ALA C N 1
ATOM 2397 C CA . ALA C 3 141 ? 2.157 -71.888 18.440 1.00 22.73 141 ALA C CA 1
ATOM 2398 C C . ALA C 3 141 ? 2.785 -72.220 19.801 1.00 21.92 141 ALA C C 1
ATOM 2399 O O . ALA C 3 141 ? 3.181 -71.294 20.508 1.00 21.25 141 ALA C O 1
ATOM 2401 N N . VAL C 3 142 ? 2.996 -73.509 20.139 1.00 20.99 142 VAL C N 1
ATOM 2402 C CA . VAL C 3 142 ? 3.688 -73.877 21.364 1.00 20.32 142 VAL C CA 1
ATOM 2403 C C . VAL C 3 142 ? 5.189 -73.835 21.072 1.00 18.44 142 VAL C C 1
ATOM 2404 O O . VAL C 3 142 ? 5.668 -74.420 20.108 1.00 18.85 142 VAL C O 1
ATOM 2408 N N . TYR C 3 143 ? 5.900 -73.109 21.914 1.00 17.66 143 TYR C N 1
ATOM 2409 C CA . TYR C 3 143 ? 7.344 -73.094 21.976 1.00 17.76 143 TYR C CA 1
ATOM 2410 C C . TYR C 3 143 ? 7.745 -73.881 23.206 1.00 18.76 143 TYR C C 1
ATOM 2411 O O . TYR C 3 143 ? 7.100 -73.831 24.271 1.00 18.61 143 TYR C O 1
ATOM 2420 N N . ALA C 3 144 ? 8.893 -74.526 23.087 1.00 20.79 144 ALA C N 1
ATOM 2421 C CA . ALA C 3 144 ? 9.535 -75.116 24.248 1.00 20.69 144 ALA C CA 1
ATOM 2422 C C . ALA C 3 144 ? 11.039 -75.023 24.105 1.00 19.82 144 ALA C C 1
ATOM 2423 O O . ALA C 3 144 ? 11.548 -74.988 22.986 1.00 20.39 144 ALA C O 1
ATOM 2425 N N . TYR C 3 145 ? 11.730 -75.053 25.244 1.00 20.01 145 TYR C N 1
ATOM 2426 C CA . TYR C 3 145 ? 13.151 -75.404 25.223 1.00 20.62 145 TYR C CA 1
ATOM 2427 C C . TYR C 3 145 ? 13.520 -76.288 26.397 1.00 21.33 145 TYR C C 1
ATOM 2428 O O . TYR C 3 145 ? 12.805 -76.291 27.413 1.00 21.94 145 TYR C O 1
ATOM 2437 N N . TYR C 3 146 ? 14.664 -76.969 26.229 1.00 23.10 146 TYR C N 1
ATOM 2438 C CA . TYR C 3 146 ? 15.038 -78.159 26.983 1.00 25.71 146 TYR C CA 1
ATOM 2439 C C . TYR C 3 146 ? 16.554 -78.194 27.206 1.00 25.68 146 TYR C C 1
ATOM 2440 O O . TYR C 3 146 ? 17.305 -77.983 26.261 1.00 25.45 146 TYR C O 1
ATOM 2449 N N . THR C 3 147 ? 16.972 -78.509 28.448 1.00 26.91 147 THR C N 1
ATOM 2450 C CA . THR C 3 147 ? 18.376 -78.564 28.873 1.00 27.90 147 THR C CA 1
ATOM 2451 C C . THR C 3 147 ? 18.869 -79.979 29.222 1.00 29.24 147 THR C C 1
ATOM 2452 O O . THR C 3 147 ? 20.070 -80.122 29.507 1.00 29.16 147 THR C O 1
ATOM 2456 N N . GLY C 3 148 ? 17.960 -80.983 29.328 1.00 29.49 148 GLY C N 1
ATOM 2457 C CA . GLY C 3 148 ? 18.243 -82.238 30.016 1.00 32.81 148 GLY C CA 1
ATOM 2458 C C . GLY C 3 148 ? 17.799 -82.266 31.484 1.00 34.15 148 GLY C C 1
ATOM 2459 O O . GLY C 3 148 ? 17.451 -83.349 31.966 1.00 35.91 148 GLY C O 1
ATOM 2460 N N . THR C 3 149 ? 17.897 -81.116 32.199 1.00 33.86 149 THR C N 1
ATOM 2461 C CA . THR C 3 149 ? 17.522 -80.954 33.605 1.00 32.69 149 THR C CA 1
ATOM 2462 C C . THR C 3 149 ? 16.092 -80.431 33.717 1.00 31.51 149 THR C C 1
ATOM 2463 O O . THR C 3 149 ? 15.424 -80.706 34.733 1.00 31.88 149 THR C O 1
ATOM 2467 N N . ALA C 3 150 ? 15.696 -79.540 32.785 1.00 29.79 150 ALA C N 1
ATOM 2468 C CA . ALA C 3 150 ? 14.347 -79.009 32.750 1.00 26.37 150 ALA C CA 1
ATOM 2469 C C . ALA C 3 150 ? 13.891 -78.736 31.326 1.00 24.36 150 ALA C C 1
ATOM 2470 O O . ALA C 3 150 ? 14.696 -78.656 30.392 1.00 23.24 150 ALA C O 1
ATOM 2472 N N . VAL C 3 151 ? 12.580 -78.530 31.235 1.00 22.02 151 VAL C N 1
ATOM 2473 C CA . VAL C 3 151 ? 11.925 -78.075 30.029 1.00 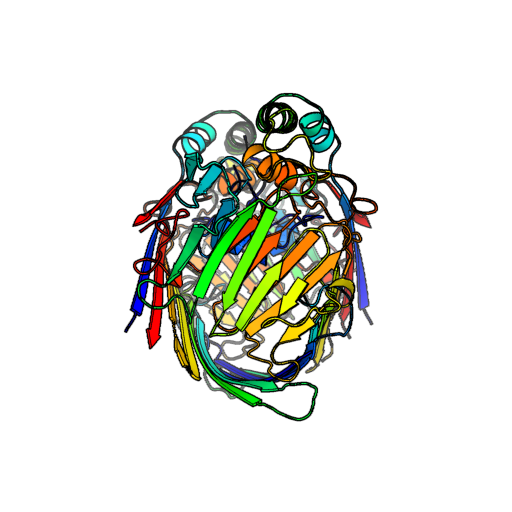22.24 151 VAL C CA 1
ATOM 2474 C C . VAL C 3 151 ? 11.072 -76.859 30.379 1.00 21.39 151 VAL C C 1
ATOM 2475 O O . VAL C 3 151 ? 10.476 -76.812 31.467 1.00 21.16 151 VAL C O 1
ATOM 2479 N N . ASP C 3 152 ? 11.050 -75.879 29.458 1.00 20.44 152 ASP C N 1
ATOM 2480 C CA . ASP C 3 152 ? 10.098 -74.784 29.454 1.00 18.95 152 ASP C CA 1
ATOM 2481 C C . ASP C 3 152 ? 9.088 -75.103 28.376 1.00 18.22 152 ASP C C 1
ATOM 2482 O O . ASP C 3 152 ? 9.508 -75.219 27.250 1.00 17.00 152 ASP C O 1
ATOM 2487 N N . VAL C 3 153 ? 7.786 -75.225 28.707 1.00 18.70 153 VAL C N 1
ATOM 2488 C CA . VAL C 3 153 ? 6.722 -75.353 27.708 1.00 18.17 153 VAL C CA 1
ATOM 2489 C C . VAL C 3 153 ? 5.909 -74.050 27.808 1.00 18.35 153 VAL C C 1
ATOM 2490 O O . VAL C 3 153 ? 5.370 -73.708 28.882 1.00 18.23 153 VAL C O 1
ATOM 2494 N N . GLU C 3 154 ? 5.828 -73.314 26.688 1.00 18.92 154 GLU C N 1
ATOM 2495 C CA . GLU C 3 154 ? 5.155 -72.037 26.620 1.00 18.33 154 GLU C CA 1
ATOM 2496 C C . GLU C 3 154 ? 3.993 -72.175 25.653 1.00 20.10 154 GLU C C 1
ATOM 2497 O O . GLU C 3 154 ? 4.189 -72.407 24.453 1.00 18.32 154 GLU C O 1
ATOM 2503 N N . GLN C 3 155 ? 2.791 -71.983 26.200 1.00 20.39 155 GLN C N 1
ATOM 2504 C CA . GLN C 3 155 ? 1.557 -72.022 25.434 1.00 20.70 155 GLN C CA 1
ATOM 2505 C C . GLN C 3 155 ? 1.143 -70.582 25.101 1.00 20.76 155 GLN C C 1
ATOM 2506 O O . GLN C 3 155 ? 1.380 -69.656 25.902 1.00 20.35 155 GLN C O 1
ATOM 2512 N N . PRO C 3 156 ? 0.456 -70.359 23.953 1.00 20.10 156 PRO C N 1
ATOM 2513 C CA . PRO C 3 156 ? -0.162 -69.067 23.701 1.00 20.68 156 PRO C CA 1
ATOM 2514 C C . PRO C 3 156 ? -1.392 -68.875 24.595 1.00 21.36 156 PRO C C 1
ATOM 2515 O O . PRO C 3 156 ? -2.092 -69.851 24.905 1.00 21.72 156 PRO C O 1
ATOM 2519 N N . VAL C 3 157 ? -1.695 -67.610 24.910 1.00 20.99 157 VAL C N 1
ATOM 2520 C CA . VAL C 3 157 ? -2.815 -67.274 25.778 1.00 21.72 157 VAL C CA 1
ATOM 2521 C C . VAL C 3 157 ? -4.158 -67.658 25.158 1.00 21.67 157 VAL C C 1
ATOM 2522 O O . VAL C 3 157 ? -5.122 -67.809 25.911 1.00 23.10 157 VAL C O 1
ATOM 2526 N N . THR C 3 158 ? -4.215 -67.777 23.811 1.00 21.93 158 THR C N 1
ATOM 2527 C CA . THR C 3 158 ? -5.359 -68.293 23.051 1.00 23.30 158 THR C CA 1
ATOM 2528 C C . THR C 3 158 ? -5.847 -69.668 23.515 1.00 23.81 158 THR C C 1
ATOM 2529 O O . THR C 3 158 ? -6.927 -70.025 23.112 1.00 24.31 158 THR C O 1
ATOM 2533 N N . TYR C 3 159 ? -5.049 -70.457 24.268 1.00 23.14 159 TYR C N 1
ATOM 2534 C CA . TYR C 3 159 ? -5.465 -71.695 24.908 1.00 25.06 159 TYR C CA 1
ATOM 2535 C C . TYR C 3 159 ? -6.293 -71.520 26.193 1.00 26.28 159 TYR C C 1
ATOM 2536 O O . TYR C 3 159 ? -6.798 -72.543 26.688 1.00 25.89 159 TYR C O 1
ATOM 2545 N N . ARG C 3 160 ? -6.505 -70.271 26.680 1.00 26.00 160 ARG C N 1
ATOM 2546 C CA . ARG C 3 160 ? -7.207 -70.002 27.937 1.00 26.98 160 ARG C CA 1
ATOM 2547 C C . ARG C 3 160 ? -8.619 -70.582 27.901 1.00 27.98 160 ARG C C 1
ATOM 2548 O O . ARG C 3 160 ? -9.319 -70.357 26.920 1.00 28.98 160 ARG C O 1
ATOM 2556 N N . GLY C 3 161 ? -8.971 -71.376 28.933 1.00 28.78 161 GLY C N 1
ATOM 2557 C CA . GLY C 3 161 ? -10.240 -72.098 29.029 1.00 29.42 161 GLY C CA 1
ATOM 2558 C C . GLY C 3 161 ? -10.240 -73.503 28.401 1.00 29.68 161 GLY C C 1
ATOM 2559 O O . GLY C 3 161 ? -11.261 -74.166 28.532 1.00 30.79 161 GLY C O 1
ATOM 2560 N N . ARG C 3 162 ? -9.145 -73.921 27.718 1.00 29.01 162 ARG C N 1
ATOM 2561 C CA . ARG C 3 162 ? -8.943 -75.241 27.130 1.00 29.53 162 ARG C CA 1
ATOM 2562 C C . ARG C 3 162 ? -7.655 -75.928 27.611 1.00 28.52 162 ARG C C 1
ATOM 2563 O O . ARG C 3 162 ? -7.375 -77.036 27.164 1.00 29.93 162 ARG C O 1
ATOM 2571 N N . ALA C 3 163 ? -6.937 -75.361 28.595 1.00 27.18 163 ALA C N 1
ATOM 2572 C CA . ALA C 3 163 ? -5.641 -75.867 29.013 1.00 25.63 163 ALA C CA 1
ATOM 2573 C C . ALA C 3 163 ? -5.840 -76.988 30.023 1.00 27.37 163 ALA C C 1
ATOM 2574 O O . ALA C 3 163 ? -6.739 -76.879 30.879 1.00 28.90 163 ALA C O 1
ATOM 2576 N N . THR C 3 164 ? -5.012 -78.038 29.938 1.00 27.09 164 THR C N 1
ATOM 2577 C CA . THR C 3 164 ? -5.026 -79.164 30.886 1.00 28.83 164 THR C CA 1
ATOM 2578 C C . THR C 3 164 ? -3.570 -79.431 31.281 1.00 28.33 164 THR C C 1
ATOM 2579 O O . THR C 3 164 ? -2.669 -78.689 30.854 1.00 27.50 164 THR C O 1
ATOM 2583 N N . GLY C 3 165 ? -3.362 -80.489 32.086 1.00 27.32 165 GLY C N 1
ATOM 2584 C CA . GLY C 3 165 ? -2.025 -80.897 32.484 1.00 27.55 165 GLY C CA 1
ATOM 2585 C C . GLY C 3 165 ? -1.597 -80.190 33.768 1.00 26.40 165 GLY C C 1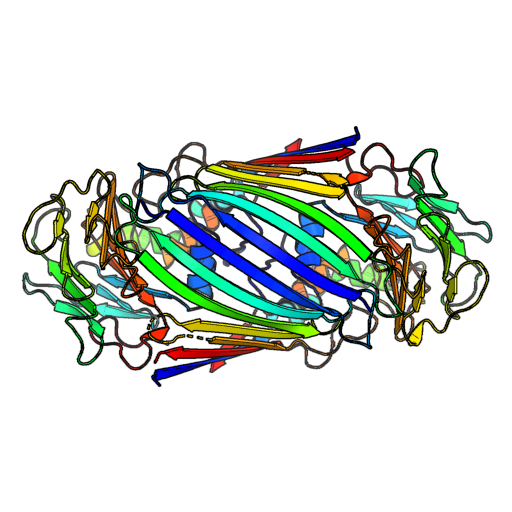
ATOM 2586 O O . GLY C 3 165 ? -2.299 -79.284 34.262 1.00 25.03 165 GLY C O 1
ATOM 2587 N N . LEU C 3 166 ? -0.441 -80.634 34.304 1.00 25.74 166 LEU C N 1
ATOM 2588 C CA . LEU C 3 166 ? 0.074 -80.100 35.570 1.00 25.53 166 LEU C CA 1
ATOM 2589 C C . LEU C 3 166 ? 0.405 -78.601 35.529 1.00 23.89 166 LEU C C 1
ATOM 2590 O O . LEU C 3 166 ? 0.323 -77.973 36.581 1.00 23.65 166 LEU C O 1
ATOM 2595 N N . CYS C 3 167 ? 0.705 -78.008 34.343 1.00 23.31 167 CYS C N 1
ATOM 2596 C CA . CYS C 3 167 ? 0.935 -76.574 34.215 1.00 22.56 167 CYS C CA 1
ATOM 2597 C C . CYS C 3 167 ? -0.327 -75.745 34.528 1.00 23.57 167 CYS C C 1
ATOM 2598 O O . CYS C 3 167 ? -0.219 -74.601 34.923 1.00 22.12 167 CYS C O 1
ATOM 2601 N N . GLY C 3 168 ? -1.529 -76.315 34.318 1.00 24.53 168 GLY C N 1
ATOM 2602 C CA . GLY C 3 168 ? -2.770 -75.735 34.771 1.00 25.10 168 GLY C CA 1
ATOM 2603 C C . GLY C 3 168 ? -3.207 -74.551 33.905 1.00 25.79 168 GLY C C 1
ATOM 2604 O O . GLY C 3 168 ? -2.878 -74.477 32.715 1.00 24.87 168 GLY C O 1
ATOM 2605 N N . ASN C 3 169 ? -3.938 -73.633 34.553 1.00 27.31 169 ASN C N 1
ATOM 2606 C CA . ASN C 3 169 ? -4.743 -72.619 33.906 1.00 28.64 169 ASN C CA 1
ATOM 2607 C C . ASN C 3 169 ? -3.797 -71.603 33.263 1.00 29.92 169 ASN C C 1
ATOM 2608 O O . ASN C 3 169 ? -2.655 -71.400 33.716 1.00 27.64 169 ASN C O 1
ATOM 2613 N N . LEU C 3 170 ? -4.296 -70.981 32.195 1.00 31.26 170 LEU C N 1
ATOM 2614 C CA . LEU C 3 170 ? -3.621 -69.886 31.515 1.00 29.95 170 LEU C CA 1
ATOM 2615 C C . LEU C 3 170 ? -4.245 -68.527 31.888 1.00 33.08 170 LEU C C 1
ATOM 2616 O O . LEU C 3 170 ? -4.282 -67.611 31.069 1.00 34.00 170 LEU C O 1
ATOM 2621 N N . ASN C 3 171 ? -4.664 -68.363 33.167 1.00 35.92 171 ASN C N 1
ATOM 2622 C CA . ASN C 3 171 ? -4.591 -67.114 33.933 1.00 43.82 171 ASN C CA 1
ATOM 2623 C C . ASN C 3 171 ? -5.916 -66.379 33.754 1.00 54.48 171 ASN C C 1
ATOM 2624 O O . ASN C 3 171 ? -5.934 -65.153 33.598 1.00 70.74 171 ASN C O 1
ATOM 2629 N N . GLY C 3 172 ? -7.022 -67.144 33.908 1.00 51.48 172 GLY C N 1
ATOM 2630 C CA . GLY C 3 172 ? -8.290 -66.844 33.262 1.00 51.88 172 GLY C CA 1
ATOM 2631 C C . GLY C 3 172 ? -8.981 -68.101 32.777 1.00 53.45 172 GLY C C 1
ATOM 2632 O O . GLY C 3 172 ? -8.303 -69.146 32.743 1.00 58.50 172 GLY C O 1
ATOM 2633 N N . GLY D 1 2 ? 13.793 -74.128 4.463 1.00 45.10 1 GLY D N 1
ATOM 2634 C CA . GLY D 1 2 ? 13.143 -72.897 4.976 1.00 42.33 1 GLY D CA 1
ATOM 2635 C C . GLY D 1 2 ? 12.172 -72.232 3.977 1.00 41.18 1 GLY D C 1
ATOM 2636 O O . GLY D 1 2 ? 12.209 -72.475 2.776 1.00 42.19 1 GLY D O 1
ATOM 2637 N N . SER D 1 3 ? 11.337 -71.313 4.477 1.00 39.32 2 SER D N 1
ATOM 2638 C CA . SER D 1 3 ? 10.148 -70.819 3.782 1.00 39.01 2 SER D CA 1
ATOM 2639 C C . SER D 1 3 ? 10.420 -69.522 3.006 1.00 38.39 2 SER D C 1
ATOM 2640 O O . SER D 1 3 ? 11.275 -68.727 3.367 1.00 38.02 2 SER D O 1
ATOM 2643 N N . GLN D 1 4 ? 9.622 -69.269 1.963 1.00 38.26 3 GLN D N 1
ATOM 2644 C CA . GLN D 1 4 ? 9.598 -68.018 1.215 1.00 37.83 3 GLN D CA 1
ATOM 2645 C C . GLN D 1 4 ? 8.263 -67.340 1.446 1.00 35.65 3 GLN D C 1
ATOM 2646 O O . GLN D 1 4 ? 7.261 -68.030 1.681 1.00 34.84 3 GLN D O 1
ATOM 2652 N N . VAL D 1 5 ? 8.275 -65.992 1.377 1.00 33.77 4 VAL D N 1
ATOM 2653 C CA . VAL D 1 5 ? 7.101 -65.163 1.589 1.00 31.97 4 VAL D CA 1
ATOM 2654 C C . VAL D 1 5 ? 6.886 -64.232 0.392 1.00 32.04 4 VAL D C 1
ATOM 2655 O O . VAL D 1 5 ? 7.839 -63.698 -0.164 1.00 31.12 4 VAL D O 1
ATOM 2659 N N . GLU D 1 6 ? 5.604 -64.072 -0.001 1.00 33.06 5 GLU D N 1
ATOM 2660 C CA . GLU D 1 6 ? 5.121 -63.004 -0.862 1.00 34.13 5 GLU D CA 1
ATOM 2661 C C . GLU D 1 6 ? 3.936 -62.318 -0.193 1.00 32.59 5 GLU D C 1
ATOM 2662 O O . GLU D 1 6 ? 2.976 -63.017 0.114 1.00 32.94 5 GLU D O 1
ATOM 2668 N N . PHE D 1 7 ? 3.988 -60.978 -0.008 1.00 31.02 6 PHE D N 1
ATOM 2669 C CA . PHE D 1 7 ? 2.919 -60.201 0.607 1.00 29.26 6 PHE D CA 1
ATOM 2670 C C . PHE D 1 7 ? 2.620 -59.008 -0.306 1.00 29.87 6 PHE D C 1
ATOM 2671 O O . PHE D 1 7 ? 3.466 -58.126 -0.440 1.00 30.05 6 PHE D O 1
ATOM 2679 N N . SER D 1 8 ? 1.498 -59.044 -1.027 1.00 30.21 7 SER D N 1
ATOM 2680 C CA . SER D 1 8 ? 0.952 -57.888 -1.728 1.00 31.01 7 SER D CA 1
ATOM 2681 C C . SER D 1 8 ? -0.038 -57.205 -0.814 1.00 30.33 7 SER D C 1
ATOM 2682 O O . SER D 1 8 ? -0.882 -57.899 -0.279 1.00 32.15 7 SER D O 1
ATOM 2685 N N . MET D 1 9 ? 0.013 -55.876 -0.707 1.00 30.22 8 MET D N 1
ATOM 2686 C CA . MET D 1 9 ? -1.005 -55.134 0.028 1.00 31.18 8 MET D CA 1
ATOM 2687 C C . MET D 1 9 ? -1.188 -53.748 -0.574 1.00 30.42 8 MET D C 1
ATOM 2688 O O . MET D 1 9 ? -0.292 -53.274 -1.253 1.00 29.05 8 MET D O 1
ATOM 2693 N N . LYS D 1 10 ? -2.368 -53.147 -0.316 1.00 30.28 9 LYS D N 1
ATOM 2694 C CA . LYS D 1 10 ? -2.690 -51.748 -0.590 1.00 31.23 9 LYS D CA 1
ATOM 2695 C C . LYS D 1 10 ? -3.143 -51.097 0.714 1.00 30.01 9 LYS D C 1
ATOM 2696 O O . LYS D 1 10 ? -4.057 -51.633 1.345 1.00 29.78 9 LYS D O 1
ATOM 2702 N N . MET D 1 11 ? -2.523 -49.974 1.113 1.00 28.83 10 MET D N 1
ATOM 2703 C CA . MET D 1 11 ? -3.026 -49.151 2.199 1.00 28.78 10 MET D CA 1
ATOM 2704 C C . MET D 1 11 ? -3.760 -47.966 1.603 1.00 29.28 10 MET D C 1
ATOM 2705 O O . MET D 1 11 ? -3.163 -47.235 0.810 1.00 29.40 10 MET D O 1
ATOM 2710 N N . THR D 1 12 ? -5.028 -47.794 1.996 1.00 29.90 11 THR D N 1
ATOM 2711 C CA . THR D 1 12 ? -5.810 -46.593 1.719 1.00 30.87 11 THR D CA 1
ATOM 2712 C C . THR D 1 12 ? -6.241 -45.942 3.043 1.00 31.24 11 THR D C 1
ATOM 2713 O O . THR D 1 12 ? -6.055 -46.518 4.129 1.00 29.77 11 THR D O 1
ATOM 2717 N N . GLY D 1 13 ? -6.874 -44.761 2.906 1.00 30.87 12 GLY D N 1
ATOM 2718 C CA . GLY D 1 13 ? -7.459 -44.015 3.994 1.00 31.02 12 GLY D CA 1
ATOM 2719 C C . GLY D 1 13 ? -6.644 -42.750 4.122 1.00 31.04 12 GLY D C 1
ATOM 2720 O O . GLY D 1 13 ? -6.074 -42.321 3.120 1.00 32.86 12 GLY D O 1
ATOM 2721 N N . GLY D 1 14 ? -6.559 -42.178 5.317 1.00 29.51 13 GLY D N 1
ATOM 2722 C CA . GLY D 1 14 ? -5.924 -40.872 5.445 1.00 31.16 13 GLY D CA 1
ATOM 2723 C C . GLY D 1 14 ? -6.262 -40.146 6.737 1.00 31.08 13 GLY D C 1
ATOM 2724 O O . GLY D 1 14 ? -6.885 -40.721 7.631 1.00 28.83 13 GLY D O 1
ATOM 2725 N N . GLU D 1 15 ? -5.933 -38.843 6.738 1.00 32.67 14 GLU D N 1
ATOM 2726 C CA . GLU D 1 15 ? -6.114 -37.987 7.898 1.00 32.32 14 GLU D CA 1
ATOM 2727 C C . GLU D 1 15 ? -7.596 -37.652 8.113 1.00 35.25 14 GLU D C 1
ATOM 2728 O O . GLU D 1 15 ? -8.315 -37.541 7.138 1.00 36.85 14 GLU D O 1
ATOM 2734 N N . ILE D 1 16 ? -8.035 -37.598 9.387 1.00 38.15 15 ILE D N 1
ATOM 2735 C CA . ILE D 1 16 ? -9.405 -37.308 9.815 1.00 40.99 15 ILE D CA 1
ATOM 2736 C C . ILE D 1 16 ? -9.440 -35.799 10.025 1.00 41.17 15 ILE D C 1
ATOM 2737 O O . ILE D 1 16 ? -8.491 -35.303 10.640 1.00 42.77 15 ILE D O 1
ATOM 2742 N N . PRO D 1 17 ? -10.502 -35.033 9.640 1.00 42.81 16 PRO D N 1
ATOM 2743 C CA . PRO D 1 17 ? -10.576 -33.607 9.996 1.00 43.76 16 PRO D CA 1
ATOM 2744 C C . PRO D 1 17 ? -10.678 -33.347 11.503 1.00 42.25 16 PRO D C 1
ATOM 2745 O O . PRO D 1 17 ? -11.018 -34.249 12.267 1.00 41.04 16 PRO D O 1
ATOM 2749 N N . GLY D 1 18 ? -10.309 -32.121 11.907 1.00 43.78 17 GLY D N 1
ATOM 2750 C CA . GLY D 1 18 ? -10.534 -31.595 13.247 1.00 43.95 17 GLY D CA 1
ATOM 2751 C C . GLY D 1 18 ? -9.323 -31.800 14.150 1.00 41.71 17 GLY D C 1
ATOM 2752 O O . GLY D 1 18 ? -8.372 -32.480 13.770 1.00 41.65 17 GLY D O 1
ATOM 2753 N N . GLY D 1 19 ? -9.369 -31.157 15.326 1.00 39.84 18 GLY D N 1
ATOM 2754 C CA . GLY D 1 19 ? -8.392 -31.360 16.373 1.00 37.68 18 GLY D CA 1
ATOM 2755 C C . GLY D 1 19 ? -7.029 -30.814 15.957 1.00 36.85 18 GLY D C 1
ATOM 2756 O O . GLY D 1 19 ? -6.928 -29.972 15.048 1.00 38.59 18 GLY D O 1
ATOM 2757 N N . ASN D 1 20 ? -5.997 -31.332 16.614 1.00 33.45 19 ASN D N 1
ATOM 2758 C CA . ASN D 1 20 ? -4.638 -30.850 16.434 1.00 32.96 19 ASN D CA 1
ATOM 2759 C C . ASN D 1 20 ? -4.098 -31.448 15.137 1.00 32.84 19 ASN D C 1
ATOM 2760 O O . ASN D 1 20 ? -3.633 -32.578 15.156 1.00 34.32 19 ASN D O 1
ATOM 2765 N N . ILE D 1 21 ? -4.103 -30.681 14.051 1.00 33.65 20 ILE D N 1
ATOM 2766 C CA . ILE D 1 21 ? -3.708 -31.188 12.738 1.00 32.98 20 ILE D CA 1
ATOM 2767 C C . ILE D 1 21 ? -2.193 -31.385 12.640 1.00 31.68 20 ILE D C 1
ATOM 2768 O O . ILE D 1 21 ? -1.743 -32.084 11.718 1.00 31.03 20 ILE D O 1
ATOM 2773 N N . VAL D 1 22 ? -1.415 -30.750 13.540 1.00 31.26 21 VAL D N 1
ATOM 2774 C CA . VAL D 1 22 ? 0.003 -31.038 13.636 1.00 31.06 21 VAL D CA 1
ATOM 2775 C C . VAL D 1 22 ? 0.168 -32.531 13.945 1.00 29.14 21 VAL D C 1
ATOM 2776 O O . VAL D 1 22 ? 1.018 -33.146 13.312 1.00 28.66 21 VAL D O 1
ATOM 2780 N N . LEU D 1 23 ? -0.677 -33.099 14.845 1.00 28.51 22 LEU D N 1
ATOM 2781 C CA . LEU D 1 23 ? -0.728 -34.524 15.138 1.00 27.05 22 LEU D CA 1
ATOM 2782 C C . LEU D 1 23 ? -2.049 -35.108 14.680 1.00 26.92 22 LEU D C 1
ATOM 2783 O O . LEU D 1 23 ? -2.698 -35.830 15.437 1.00 26.03 22 LEU D O 1
ATOM 2788 N N . GLN D 1 24 ? -2.383 -34.880 13.408 1.00 27.60 23 GLN D N 1
ATOM 2789 C CA . GLN D 1 24 ? -3.726 -35.132 12.909 1.00 28.04 23 GLN D CA 1
ATOM 2790 C C . GLN D 1 24 ? -4.103 -36.604 13.032 1.00 27.27 23 GLN D C 1
ATOM 2791 O O . GLN D 1 24 ? -3.261 -37.508 12.869 1.00 26.78 23 GLN D O 1
ATOM 2797 N N . GLY D 1 25 ? -5.369 -36.840 13.383 1.00 28.33 24 GLY D N 1
ATOM 2798 C CA . GLY D 1 25 ? -5.931 -38.172 13.405 1.00 27.48 24 GLY D CA 1
ATOM 2799 C C . GLY D 1 25 ? -5.853 -38.848 12.030 1.00 28.61 24 GLY D C 1
ATOM 2800 O O . GLY D 1 25 ? -5.871 -38.147 11.009 1.00 30.32 24 GLY D O 1
ATOM 2801 N N . VAL D 1 26 ? -5.766 -40.191 12.011 1.00 27.97 25 VAL D N 1
ATOM 2802 C CA . VAL D 1 26 ? -5.702 -40.992 10.791 1.00 28.26 25 VAL D CA 1
ATOM 2803 C C . VAL D 1 26 ? -6.730 -42.118 10.907 1.00 28.20 25 VAL D C 1
ATOM 2804 O O . VAL D 1 26 ? -7.000 -42.604 12.005 1.00 27.43 25 VAL D O 1
ATOM 2808 N N . LYS D 1 27 ? -7.299 -42.516 9.767 1.00 28.66 26 LYS D N 1
ATOM 2809 C CA . LYS D 1 27 ? -8.024 -43.766 9.605 1.00 29.05 26 LYS D CA 1
ATOM 2810 C C . LYS D 1 27 ? -7.496 -44.440 8.342 1.00 29.49 26 LYS D C 1
ATOM 2811 O O . LYS D 1 27 ? -7.650 -43.861 7.256 1.00 29.57 26 LYS D O 1
ATOM 2817 N N . LEU D 1 28 ? -6.966 -45.684 8.499 1.00 28.41 27 LEU D N 1
ATOM 2818 C CA . LEU D 1 28 ? -6.237 -46.418 7.474 1.00 27.07 27 LEU D CA 1
ATOM 2819 C C . LEU D 1 28 ? -6.883 -47.802 7.301 1.00 27.00 27 LEU D C 1
ATOM 2820 O O . LEU D 1 28 ? -7.354 -48.402 8.277 1.00 24.93 27 LEU D O 1
ATOM 2825 N N . ARG D 1 29 ? -6.954 -48.273 6.042 1.00 28.85 28 ARG D N 1
ATOM 2826 C CA . ARG D 1 29 ? -7.313 -49.652 5.743 1.00 30.04 28 ARG D CA 1
ATOM 2827 C C . ARG D 1 29 ? -6.179 -50.294 4.952 1.00 28.16 28 ARG D C 1
ATOM 2828 O O . ARG D 1 29 ? -5.754 -49.717 3.955 1.00 28.29 28 ARG D O 1
ATOM 2836 N N . ILE D 1 30 ? -5.717 -51.470 5.398 1.00 27.53 29 ILE D N 1
ATOM 2837 C CA . ILE D 1 30 ? -4.771 -52.306 4.662 1.00 27.13 29 ILE D CA 1
ATOM 2838 C C . ILE D 1 30 ? -5.546 -53.528 4.212 1.00 26.51 29 ILE D C 1
ATOM 2839 O O . ILE D 1 30 ? -6.133 -54.206 5.050 1.00 25.68 29 ILE D O 1
ATOM 2844 N N . VAL D 1 31 ? -5.474 -53.826 2.914 1.00 26.60 30 VAL D N 1
ATOM 2845 C CA . VAL D 1 31 ? -5.993 -55.063 2.367 1.00 28.17 30 VAL D CA 1
ATOM 2846 C C . VAL D 1 31 ? -4.849 -55.712 1.602 1.00 28.64 30 VAL D C 1
ATOM 2847 O O . VAL D 1 31 ? -4.134 -55.010 0.871 1.00 29.21 30 VAL D O 1
ATOM 2851 N N . GLY D 1 32 ? -4.732 -57.047 1.746 1.00 27.61 31 GLY D N 1
ATOM 2852 C CA . GLY D 1 32 ? -3.675 -57.773 1.064 1.00 27.75 31 GLY D CA 1
ATOM 2853 C C . GLY D 1 32 ? -3.755 -59.287 1.241 1.00 27.12 31 GLY D C 1
ATOM 2854 O O . GLY D 1 32 ? -4.676 -59.803 1.859 1.00 27.22 31 GLY D O 1
ATOM 2855 N N . GLU D 1 33 ? -2.727 -59.957 0.721 1.00 27.10 32 GLU D N 1
ATOM 2856 C CA . GLU D 1 33 ? -2.610 -61.395 0.728 1.00 27.66 32 GLU D CA 1
ATOM 2857 C C . GLU D 1 33 ? -1.180 -61.764 1.091 1.00 27.05 32 GLU D C 1
ATOM 2858 O O . GLU D 1 33 ? -0.251 -61.283 0.451 1.00 26.63 32 GLU D O 1
ATOM 2864 N N . TRP D 1 34 ? -1.053 -62.691 2.048 1.00 27.19 33 TRP D N 1
ATOM 2865 C CA . TRP D 1 34 ? 0.205 -63.152 2.600 1.00 27.95 33 TRP D CA 1
ATOM 2866 C C . TRP D 1 34 ? 0.351 -64.597 2.159 1.00 28.85 33 TRP D C 1
ATOM 2867 O O . TRP D 1 34 ? -0.498 -65.385 2.527 1.00 31.28 33 TRP D O 1
ATOM 2878 N N . VAL D 1 35 ? 1.385 -64.941 1.387 1.00 29.26 34 VAL D N 1
ATOM 2879 C CA . VAL D 1 35 ? 1.573 -66.276 0.830 1.00 31.21 34 VAL D CA 1
ATOM 2880 C C . VAL D 1 35 ? 2.866 -66.839 1.420 1.00 32.58 34 VAL D C 1
ATOM 2881 O O . VAL D 1 35 ? 3.890 -66.195 1.254 1.00 33.15 34 VAL D O 1
ATOM 2885 N N . LEU D 1 36 ? 2.836 -67.996 2.108 1.00 34.44 35 LEU D N 1
ATOM 2886 C CA . LEU D 1 36 ? 4.036 -68.746 2.471 1.00 35.90 35 LEU D CA 1
ATOM 2887 C C . LEU D 1 36 ? 4.167 -69.931 1.519 1.00 37.84 35 LEU D C 1
ATOM 2888 O O . LEU D 1 36 ? 3.188 -70.635 1.281 1.00 39.29 35 LEU D O 1
ATOM 2893 N N . LYS D 1 37 ? 5.380 -70.152 1.006 1.00 39.22 36 LYS D N 1
ATOM 2894 C CA . LYS D 1 37 ? 5.709 -71.278 0.146 1.00 42.82 36 LYS D CA 1
ATOM 2895 C C . LYS D 1 37 ? 6.809 -72.074 0.837 1.00 43.28 36 LYS D C 1
ATOM 2896 O O . LYS D 1 37 ? 7.728 -71.478 1.395 1.00 40.12 36 LYS D O 1
ATOM 2902 N N . GLY D 1 38 ? 6.703 -73.413 0.771 1.00 45.70 37 GLY D N 1
ATOM 2903 C CA . GLY D 1 38 ? 7.806 -74.288 1.108 1.00 48.94 37 GLY D CA 1
ATOM 2904 C C . GLY D 1 38 ? 8.962 -74.127 0.129 1.00 53.50 37 GLY D C 1
ATOM 2905 O O . GLY D 1 38 ? 8.777 -73.595 -0.962 1.00 53.59 37 GLY D O 1
ATOM 2906 N N . SER D 1 39 ? 10.146 -74.590 0.544 1.00 60.68 38 SER D N 1
ATOM 2907 C CA . SER D 1 39 ? 11.312 -74.664 -0.323 1.00 69.05 38 SER D CA 1
ATOM 2908 C C . SER D 1 39 ? 11.117 -75.806 -1.313 1.00 76.15 38 SER D C 1
ATOM 2909 O O . SER D 1 39 ? 10.995 -75.557 -2.513 1.00 74.07 38 SER D O 1
ATOM 2912 N N . SER D 1 40 ? 11.076 -77.042 -0.772 1.00 84.41 39 SER D N 1
ATOM 2913 C CA . SER D 1 40 ? 11.065 -78.259 -1.570 1.00 91.09 39 SER D CA 1
ATOM 2914 C C . SER D 1 40 ? 9.709 -78.351 -2.287 1.00 90.55 39 SER D C 1
ATOM 2915 O O . SER D 1 40 ? 8.682 -78.658 -1.674 1.00 88.82 39 SER D O 1
ATOM 2918 N N . GLY D 1 41 ? 9.725 -77.929 -3.568 1.00 92.04 40 GLY D N 1
ATOM 2919 C CA . GLY D 1 41 ? 8.540 -77.780 -4.393 1.00 86.45 40 GLY D CA 1
ATOM 2920 C C . GLY D 1 41 ? 7.692 -76.615 -3.888 1.00 80.53 40 GLY D C 1
ATOM 2921 O O . GLY D 1 41 ? 8.234 -75.553 -3.576 1.00 76.11 40 GLY D O 1
ATOM 2922 N N . GLU D 1 42 ? 6.380 -76.858 -3.795 1.00 78.64 41 GLU D N 1
ATOM 2923 C CA . GLU D 1 42 ? 5.396 -75.898 -3.341 1.00 75.76 41 GLU D CA 1
ATOM 2924 C C . GLU D 1 42 ? 4.280 -76.686 -2.655 1.00 69.91 41 GLU D C 1
ATOM 2925 O O . GLU D 1 42 ? 3.503 -77.356 -3.329 1.00 66.93 41 GLU D O 1
ATOM 2931 N N . SER D 1 43 ? 4.272 -76.689 -1.311 1.00 62.86 42 SER D N 1
ATOM 2932 C CA . SER D 1 43 ? 3.027 -76.522 -0.573 1.00 58.31 42 SER D CA 1
ATOM 2933 C C . SER D 1 43 ? 2.918 -75.028 -0.255 1.00 53.66 42 SER D C 1
ATOM 2934 O O . SER D 1 43 ? 3.912 -74.400 0.123 1.00 52.08 42 SER D O 1
ATOM 2937 N N . VAL D 1 44 ? 1.715 -74.465 -0.473 1.00 49.44 43 VAL D N 1
ATOM 2938 C CA . VAL D 1 44 ? 1.474 -73.035 -0.544 1.00 46.22 43 VAL D CA 1
ATOM 2939 C C . VAL D 1 44 ? 0.334 -72.722 0.426 1.00 44.26 43 VAL D C 1
ATOM 2940 O O . VAL D 1 44 ? -0.649 -73.449 0.453 1.00 43.91 43 VAL D O 1
ATOM 2944 N N . ARG D 1 45 ? 0.516 -71.671 1.245 1.00 41.79 44 ARG D N 1
ATOM 2945 C CA . ARG D 1 45 ? -0.456 -71.231 2.222 1.00 41.77 44 ARG D CA 1
ATOM 2946 C C . ARG D 1 45 ? -0.762 -69.769 1.917 1.00 37.23 44 ARG D C 1
ATOM 2947 O O . ARG D 1 45 ? 0.158 -68.980 1.951 1.00 35.95 44 ARG D O 1
ATOM 2955 N N . ARG D 1 46 ? -2.035 -69.426 1.717 1.00 34.70 45 ARG D N 1
ATOM 2956 C CA . ARG D 1 46 ? -2.489 -68.095 1.352 1.00 33.36 45 ARG D CA 1
ATOM 2957 C C . ARG D 1 46 ? -3.372 -67.594 2.486 1.00 31.84 45 ARG D C 1
ATOM 2958 O O . ARG D 1 46 ? -4.263 -68.321 2.880 1.00 32.07 45 ARG D O 1
ATOM 2966 N N . THR D 1 47 ? -3.128 -66.364 2.973 1.00 30.26 46 THR D N 1
ATOM 2967 C CA . THR D 1 47 ? -3.903 -65.744 4.035 1.00 29.38 46 THR D CA 1
ATOM 2968 C C . THR D 1 47 ? -4.335 -64.359 3.551 1.00 28.68 46 THR D C 1
ATOM 2969 O O . THR D 1 47 ? -3.478 -63.525 3.284 1.00 28.07 46 THR D O 1
ATOM 2973 N N . ASP D 1 48 ? -5.651 -64.112 3.457 1.00 29.31 47 ASP D N 1
ATOM 2974 C CA . ASP D 1 48 ? -6.201 -62.780 3.272 1.00 29.26 47 ASP D CA 1
ATOM 2975 C C . ASP D 1 48 ? -6.024 -61.969 4.550 1.00 28.08 47 ASP D C 1
ATOM 2976 O O . ASP D 1 48 ? -6.208 -62.515 5.621 1.00 27.85 47 ASP D O 1
ATOM 2981 N N . VAL D 1 49 ? -5.641 -60.700 4.382 1.00 27.88 48 VAL D N 1
ATOM 2982 C CA . VAL D 1 49 ? -5.305 -59.765 5.437 1.00 28.31 48 VAL D CA 1
ATOM 2983 C C . VAL D 1 49 ? -6.208 -58.562 5.229 1.00 29.45 48 VAL D C 1
ATOM 2984 O O . VAL D 1 49 ? -6.188 -58.001 4.129 1.00 28.67 48 VAL D O 1
ATOM 2988 N N . LYS D 1 50 ? -6.996 -58.194 6.260 1.00 29.97 49 LYS D N 1
ATOM 2989 C CA . LYS D 1 50 ? -7.670 -56.909 6.343 1.00 31.33 49 LYS D CA 1
ATOM 2990 C C . LYS D 1 50 ? -7.302 -56.276 7.689 1.00 30.39 49 LYS D C 1
ATOM 2991 O O . LYS D 1 50 ? -7.521 -56.926 8.713 1.00 29.38 49 LYS D O 1
ATOM 2997 N N . VAL D 1 51 ? -6.712 -55.050 7.671 1.00 28.36 50 VAL D N 1
ATOM 2998 C CA . VAL D 1 51 ? -6.335 -54.279 8.849 1.00 26.84 50 VAL D CA 1
ATOM 2999 C C . VAL D 1 51 ? -7.055 -52.930 8.806 1.00 27.79 50 VAL D C 1
ATOM 3000 O O . VAL D 1 51 ? -7.084 -52.299 7.763 1.00 29.33 50 VAL D O 1
ATOM 3004 N N . ASP D 1 52 ? -7.661 -52.516 9.937 1.00 28.56 51 ASP D N 1
ATOM 3005 C CA . ASP D 1 52 ? -8.320 -51.229 10.121 1.00 28.65 51 ASP D CA 1
ATOM 3006 C C . ASP D 1 52 ? -7.656 -50.517 11.304 1.00 27.55 51 ASP D C 1
ATOM 3007 O O . ASP D 1 52 ? -7.702 -51.032 12.423 1.00 25.37 51 ASP D O 1
ATOM 3012 N N . ILE D 1 53 ? -7.044 -49.345 11.043 1.00 26.47 52 ILE D N 1
ATOM 3013 C CA . ILE D 1 53 ? -6.447 -48.523 12.091 1.00 26.28 52 ILE D CA 1
ATOM 3014 C C . ILE D 1 53 ? -7.189 -47.186 12.169 1.00 26.08 52 ILE D C 1
ATOM 3015 O O . ILE D 1 53 ? -7.381 -46.540 11.155 1.00 26.11 52 ILE D O 1
ATOM 3020 N N . THR D 1 54 ? -7.598 -46.813 13.389 1.00 26.02 53 THR D N 1
ATOM 3021 C CA . THR D 1 54 ? -7.946 -45.448 13.737 1.00 25.89 53 THR D CA 1
ATOM 3022 C C . THR D 1 54 ? -7.009 -44.996 14.843 1.00 24.76 53 THR D C 1
ATOM 3023 O O . THR D 1 54 ? -6.814 -45.725 15.794 1.00 23.21 53 THR D O 1
ATOM 3027 N N . SER D 1 55 ? -6.497 -43.770 14.722 1.00 25.29 54 SER D N 1
ATOM 3028 C CA . SER D 1 55 ? -5.754 -43.079 15.769 1.00 25.26 54 SER D CA 1
ATOM 3029 C C . SER D 1 55 ? -6.133 -41.597 15.673 1.00 28.45 54 SER D C 1
ATOM 3030 O O . SER D 1 55 ? -5.723 -40.936 14.700 1.00 27.95 54 SER D O 1
ATOM 3033 N N . THR D 1 56 ? -6.890 -41.069 16.666 1.00 28.57 55 THR D N 1
ATOM 3034 C CA . THR D 1 56 ? -7.346 -39.688 16.651 1.00 28.46 55 THR D CA 1
ATOM 3035 C C . THR D 1 56 ? -6.157 -38.745 16.888 1.00 27.87 55 THR D C 1
ATOM 3036 O O . THR D 1 56 ? -5.000 -39.164 17.020 1.00 26.36 55 THR D O 1
ATOM 3040 N N . ALA D 1 57 ? -6.445 -37.433 16.839 1.00 28.94 56 ALA D N 1
ATOM 3041 C CA . ALA D 1 57 ? -5.411 -36.436 16.925 1.00 28.03 56 ALA D CA 1
ATOM 3042 C C . ALA D 1 57 ? -4.614 -36.648 18.225 1.00 25.89 56 ALA D C 1
ATOM 3043 O O . ALA D 1 57 ? -5.182 -37.037 19.255 1.00 25.91 56 ALA D O 1
ATOM 3045 N N . GLY D 1 58 ? -3.302 -36.500 18.112 1.00 24.86 57 GLY D N 1
ATOM 3046 C CA . GLY D 1 58 ? -2.361 -36.779 19.182 1.00 24.82 57 GLY D CA 1
ATOM 3047 C C . GLY D 1 58 ? -2.334 -38.241 19.650 1.00 25.54 57 GLY D C 1
ATOM 3048 O O . GLY D 1 58 ? -1.877 -38.449 20.770 1.00 26.00 57 GLY D O 1
ATOM 3049 N N . ASN D 1 59 ? -2.861 -39.225 18.866 1.00 24.95 58 ASN D N 1
ATOM 3050 C CA . ASN D 1 59 ? -3.038 -40.611 19.303 1.00 24.12 58 ASN D CA 1
ATOM 3051 C C . ASN D 1 59 ? -3.857 -40.771 20.584 1.00 24.04 58 ASN D C 1
ATOM 3052 O O . ASN D 1 59 ? -3.590 -41.661 21.390 1.00 25.33 58 ASN D O 1
ATOM 3057 N N . GLN D 1 60 ? -4.834 -39.913 20.805 1.00 24.61 59 GLN D N 1
ATOM 3058 C CA . GLN D 1 60 ? -5.604 -39.960 22.034 1.00 26.40 59 GLN D CA 1
ATOM 3059 C C . GLN D 1 60 ? -6.423 -41.262 22.097 1.00 26.04 59 GLN D C 1
ATOM 3060 O O . GLN D 1 60 ? -6.352 -41.959 23.106 1.00 24.86 59 GLN D O 1
ATOM 3066 N N . ASP D 1 61 ? -7.157 -41.583 21.009 1.00 26.40 60 ASP D N 1
ATOM 3067 C CA . ASP D 1 61 ? -7.939 -42.804 20.903 1.00 26.92 60 ASP D CA 1
ATOM 3068 C C . ASP D 1 61 ? -7.422 -43.649 19.746 1.00 24.18 60 ASP D C 1
ATOM 3069 O O . ASP D 1 61 ? -7.313 -43.123 18.648 1.00 23.74 60 ASP D O 1
ATOM 3074 N N . ASN D 1 62 ? -7.145 -44.940 20.007 1.00 22.54 61 ASN D N 1
ATOM 3075 C CA . ASN D 1 62 ? -6.432 -45.836 19.102 1.00 21.87 61 ASN D CA 1
ATOM 3076 C C . ASN D 1 62 ? -7.219 -47.155 18.982 1.00 22.48 61 ASN D C 1
ATOM 3077 O O . ASN D 1 62 ? -7.664 -47.718 19.990 1.00 21.98 61 ASN D O 1
ATOM 3082 N N . SER D 1 63 ? -7.352 -47.648 17.741 1.00 21.99 62 SER D N 1
ATOM 3083 C CA . SER D 1 63 ? -8.023 -48.884 17.430 1.00 22.33 62 SER D CA 1
ATOM 3084 C C . SER D 1 63 ? -7.230 -49.604 16.345 1.00 22.39 62 SER D C 1
ATOM 3085 O O . SER D 1 63 ? -6.856 -48.945 15.366 1.00 23.16 62 SER D O 1
ATOM 3088 N N . PHE D 1 64 ? -6.990 -50.920 16.537 1.00 21.93 63 PHE D N 1
ATOM 3089 C CA . PHE D 1 64 ? -6.281 -51.777 15.596 1.00 22.78 63 PHE D CA 1
ATOM 3090 C C . PHE D 1 64 ? -7.082 -53.069 15.468 1.00 24.59 63 PHE D C 1
ATOM 3091 O O . PHE D 1 64 ? -7.128 -53.836 16.452 1.00 24.95 63 PHE D O 1
ATOM 3099 N N . ALA D 1 65 ? -7.669 -53.312 14.284 1.00 25.20 64 ALA D N 1
ATOM 3100 C CA . ALA D 1 65 ? -8.460 -54.492 13.994 1.00 27.63 64 ALA D CA 1
ATOM 3101 C C . ALA D 1 65 ? -7.802 -55.238 12.849 1.00 28.60 64 ALA D C 1
ATOM 3102 O O . ALA D 1 65 ? -7.480 -54.591 11.860 1.00 31.20 64 ALA D O 1
ATOM 3104 N N . ILE D 1 66 ? -7.574 -56.554 13.004 1.00 28.65 65 ILE D N 1
ATOM 3105 C CA . ILE D 1 66 ? -6.948 -57.385 11.975 1.00 29.11 65 ILE D CA 1
ATOM 3106 C C . ILE D 1 66 ? -7.816 -58.623 11.782 1.00 28.21 65 ILE D C 1
ATOM 3107 O O . ILE D 1 66 ? -8.130 -59.268 12.759 1.00 27.88 65 ILE D O 1
ATOM 3112 N N . GLN D 1 67 ? -8.232 -58.901 10.536 1.00 28.85 66 GLN D N 1
ATOM 3113 C CA . GLN D 1 67 ? -8.975 -60.095 10.150 1.00 31.16 66 GLN D CA 1
ATOM 3114 C C . GLN D 1 67 ? -8.086 -60.881 9.197 1.00 29.71 66 GLN D C 1
ATOM 3115 O O . GLN D 1 67 ? -7.645 -60.308 8.211 1.00 27.35 66 GLN D O 1
ATOM 3121 N N . LEU D 1 68 ? -7.783 -62.148 9.539 1.00 29.81 67 LEU D N 1
ATOM 3122 C CA . LEU D 1 68 ? -7.079 -63.085 8.668 1.00 30.85 67 LEU D CA 1
ATOM 3123 C C . LEU D 1 68 ? -8.081 -64.166 8.220 1.00 33.40 67 LEU D C 1
ATOM 3124 O O . LEU D 1 68 ? -8.929 -64.593 9.022 1.00 32.57 67 LEU D O 1
ATOM 3129 N N . ALA D 1 69 ? -8.024 -64.547 6.923 1.00 33.72 68 ALA D N 1
ATOM 3130 C CA . ALA D 1 69 ? -8.687 -65.744 6.419 1.00 35.92 68 ALA D CA 1
ATOM 3131 C C . ALA D 1 69 ? -7.637 -66.598 5.719 1.00 37.63 68 ALA D C 1
ATOM 3132 O O . ALA D 1 69 ? -7.052 -66.110 4.759 1.00 35.88 68 ALA D O 1
ATOM 3134 N N . ASN D 1 70 ? -7.442 -67.844 6.211 1.00 41.28 69 ASN D N 1
ATOM 3135 C CA . ASN D 1 70 ? -6.393 -68.772 5.810 1.00 44.81 69 ASN D CA 1
ATOM 3136 C C . ASN D 1 70 ? -6.938 -69.822 4.826 1.00 47.07 69 ASN D C 1
ATOM 3137 O O . ASN D 1 70 ? -8.043 -70.324 5.033 1.00 49.10 69 ASN D O 1
ATOM 3142 N N . TYR D 1 71 ? -6.122 -70.196 3.812 1.00 48.40 70 TYR D N 1
ATOM 3143 C CA . TYR D 1 71 ? -6.458 -71.125 2.729 1.00 51.04 70 TYR D CA 1
ATOM 3144 C C . TYR D 1 71 ? -5.262 -71.205 1.712 1.00 50.55 70 TYR D C 1
ATOM 3145 O O . TYR D 1 71 ? -4.182 -71.827 1.945 1.00 44.89 70 TYR D O 1
ATOM 3154 N N . THR D 1 78 ? -9.015 -71.639 10.403 1.00 56.99 77 THR D N 1
ATOM 3155 C CA . THR D 1 78 ? -9.282 -70.899 9.142 1.00 58.60 77 THR D CA 1
ATOM 3156 C C . THR D 1 78 ? -9.296 -69.379 9.399 1.00 53.93 77 THR D C 1
ATOM 3157 O O . THR D 1 78 ? -8.380 -68.685 8.909 1.00 48.52 77 THR D O 1
ATOM 3161 N N . LYS D 1 79 ? -10.335 -68.870 10.100 1.00 48.84 78 LYS D N 1
ATOM 3162 C CA . LYS D 1 79 ? -10.497 -67.443 10.362 1.00 47.53 78 LYS D CA 1
ATOM 3163 C C . LYS D 1 79 ? -9.839 -67.095 11.699 1.00 44.62 78 LYS D C 1
ATOM 3164 O O . LYS D 1 79 ? -9.897 -67.859 12.651 1.00 45.71 78 LYS D O 1
ATOM 3170 N N . TRP D 1 80 ? -9.308 -65.876 11.765 1.00 42.66 79 TRP D N 1
ATOM 3171 C CA . TRP D 1 80 ? -8.588 -65.351 12.905 1.00 42.28 79 TRP D CA 1
ATOM 3172 C C . TRP D 1 80 ? -8.778 -63.850 12.911 1.00 40.35 79 TRP D C 1
ATOM 3173 O O . TRP D 1 80 ? -8.483 -63.242 11.899 1.00 41.63 79 TRP D O 1
ATOM 3192 N N . ALA D 1 82 ? -8.532 -60.035 15.550 1.00 31.47 81 ALA D N 1
ATOM 3193 C CA . ALA D 1 82 ? -8.117 -59.337 16.744 1.00 29.79 81 ALA D CA 1
ATOM 3194 C C . ALA D 1 82 ? -8.619 -57.895 16.668 1.00 27.95 81 ALA D C 1
ATOM 3195 O O . ALA D 1 82 ? -8.515 -57.297 15.601 1.00 29.90 81 ALA D O 1
ATOM 3197 N N . LEU D 1 83 ? -9.245 -57.391 17.746 1.00 25.25 82 LEU D N 1
ATOM 3198 C CA . LEU D 1 83 ? -9.567 -55.987 17.949 1.00 24.30 82 LEU D CA 1
ATOM 3199 C C . LEU D 1 83 ? -8.779 -55.519 19.167 1.00 22.86 82 LEU D C 1
ATOM 3200 O O . LEU D 1 83 ? -9.010 -56.039 20.263 1.00 22.40 82 LEU D O 1
ATOM 3205 N N . LEU D 1 84 ? -7.863 -54.562 18.958 1.00 22.82 83 LEU D N 1
ATOM 3206 C CA . LEU D 1 84 ? -7.050 -53.935 20.000 1.00 22.64 83 LEU D CA 1
ATOM 3207 C C . LEU D 1 84 ? -7.442 -52.461 20.117 1.00 22.39 83 LEU D C 1
ATOM 3208 O O . LEU D 1 84 ? -7.442 -51.777 19.097 1.00 22.85 83 LEU D O 1
ATOM 3213 N N . THR D 1 85 ? -7.784 -51.963 21.328 1.00 21.78 84 THR D N 1
ATOM 3214 C CA . THR D 1 85 ? -8.183 -50.562 21.518 1.00 21.77 84 THR D CA 1
ATOM 3215 C C . THR D 1 85 ? -7.418 -49.965 22.700 1.00 21.26 84 THR D C 1
ATOM 3216 O O . THR D 1 85 ? -7.205 -50.677 23.658 1.00 20.80 84 THR D O 1
ATOM 3220 N N . LYS D 1 86 ? -7.055 -48.666 22.609 1.00 21.55 85 LYS D N 1
ATOM 3221 C CA . LYS D 1 86 ? -6.270 -48.006 23.658 1.00 21.49 85 LYS D CA 1
ATOM 3222 C C . LYS D 1 86 ? -6.656 -46.527 23.679 1.00 21.84 85 LYS D C 1
ATOM 3223 O O . LYS D 1 86 ? -6.459 -45.804 22.679 1.00 20.92 85 LYS D O 1
ATOM 3229 N N . LYS D 1 87 ? -7.142 -46.097 24.851 1.00 23.11 86 LYS D N 1
ATOM 3230 C CA . LYS D 1 87 ? -7.770 -44.807 25.039 1.00 25.27 86 LYS D CA 1
ATOM 3231 C C . LYS D 1 87 ? -7.000 -44.096 26.143 1.00 23.55 86 LYS D C 1
ATOM 3232 O O . LYS D 1 87 ? -6.884 -44.624 27.233 1.00 22.79 86 LYS D O 1
ATOM 3238 N N . TYR D 1 88 ? -6.496 -42.894 25.826 1.00 22.63 87 TYR D N 1
ATOM 3239 C CA . TYR D 1 88 ? -5.731 -42.061 26.726 1.00 22.13 87 TYR D CA 1
ATOM 3240 C C . TYR D 1 88 ? -6.643 -40.931 27.179 1.00 23.72 87 TYR D C 1
ATOM 3241 O O . TYR D 1 88 ? -7.661 -40.674 26.524 1.00 24.14 87 TYR D O 1
ATOM 3250 N N . PRO D 1 89 ? -6.303 -40.191 28.253 1.00 24.85 88 PRO D N 1
ATOM 3251 C CA . PRO D 1 89 ? -7.105 -39.030 28.626 1.00 27.12 88 PRO D CA 1
ATOM 3252 C C . PRO D 1 89 ? -6.977 -37.865 27.638 1.00 28.31 88 PRO D C 1
ATOM 3253 O O . PRO D 1 89 ? -5.987 -37.745 26.917 1.00 26.09 88 PRO D O 1
ATOM 3257 N N . GLU D 1 90 ? -7.988 -36.984 27.672 1.00 32.80 89 GLU D N 1
ATOM 3258 C CA . GLU D 1 90 ? -8.052 -35.723 26.944 1.00 36.05 89 GLU D CA 1
ATOM 3259 C C . GLU D 1 90 ? -6.936 -34.812 27.463 1.00 33.35 89 GLU D C 1
ATOM 3260 O O . GLU D 1 90 ? -6.748 -34.730 28.671 1.00 32.78 89 GLU D O 1
ATOM 3266 N N . ARG D 1 91 ? -6.154 -34.192 26.567 1.00 32.55 90 ARG D N 1
ATOM 3267 C CA . ARG D 1 91 ? -4.988 -33.415 26.981 1.00 32.60 90 ARG D CA 1
ATOM 3268 C C . ARG D 1 91 ? -5.385 -32.022 27.511 1.00 34.24 90 ARG D C 1
ATOM 3269 O O . ARG D 1 91 ? -6.559 -31.623 27.490 1.00 33.29 90 ARG D O 1
ATOM 3277 N N . LYS D 1 92 ? -4.367 -31.298 28.007 1.00 35.32 91 LYS D N 1
ATOM 3278 C CA . LYS D 1 92 ? -4.437 -29.876 28.340 1.00 38.26 91 LYS D CA 1
ATOM 3279 C C . LYS D 1 92 ? -3.187 -29.205 27.774 1.00 37.75 91 LYS D C 1
ATOM 3280 O O . LYS D 1 92 ? -2.271 -29.917 27.346 1.00 37.87 91 LYS D O 1
ATOM 3286 N N . PRO D 1 93 ? -3.118 -27.849 27.702 1.00 38.28 92 PRO D N 1
ATOM 3287 C CA . PRO D 1 93 ? -1.974 -27.158 27.091 1.00 38.34 92 PRO D CA 1
ATOM 3288 C C . PRO D 1 93 ? -0.584 -27.521 27.619 1.00 36.44 92 PRO D C 1
ATOM 3289 O O . PRO D 1 93 ? 0.341 -27.656 26.795 1.00 35.23 92 PRO D O 1
ATOM 3293 N N . ASP D 1 94 ? -0.462 -27.704 28.954 1.00 33.77 93 ASP D N 1
ATOM 3294 C CA . ASP D 1 94 ? 0.812 -28.001 29.592 1.00 33.04 93 ASP D CA 1
ATOM 3295 C C . ASP D 1 94 ? 1.003 -29.524 29.778 1.00 30.46 93 ASP D C 1
ATOM 3296 O O . ASP D 1 94 ? 0.500 -30.148 30.712 1.00 29.45 93 ASP D O 1
ATOM 3301 N N . VAL D 1 95 ? 1.794 -30.121 28.888 1.00 29.46 94 VAL D N 1
ATOM 3302 C CA . VAL D 1 95 ? 2.233 -31.502 28.980 1.00 27.14 94 VAL D CA 1
ATOM 3303 C C . VAL D 1 95 ? 3.094 -31.759 30.211 1.00 26.66 94 VAL D C 1
ATOM 3304 O O . VAL D 1 95 ? 3.048 -32.883 30.705 1.00 24.12 94 VAL D O 1
ATOM 3308 N N . LEU D 1 96 ? 3.854 -30.746 30.691 1.00 28.30 95 LEU D N 1
ATOM 3309 C CA . LEU D 1 96 ? 4.697 -30.911 31.869 1.00 28.80 95 LEU D CA 1
ATOM 3310 C C . LEU D 1 96 ? 3.904 -31.001 33.168 1.00 28.68 95 LEU D C 1
ATOM 3311 O O . LEU D 1 96 ? 4.462 -31.437 34.163 1.00 30.84 95 LEU D O 1
ATOM 3316 N N . ALA D 1 97 ? 2.638 -30.601 33.208 1.00 28.84 96 ALA D N 1
ATOM 3317 C CA . ALA D 1 97 ? 1.874 -30.553 34.448 1.00 29.32 96 ALA D CA 1
ATOM 3318 C C . ALA D 1 97 ? 0.967 -31.781 34.484 1.00 27.78 96 ALA D C 1
ATOM 3319 O O . ALA D 1 97 ? 0.238 -32.031 33.534 1.00 26.43 96 ALA D O 1
ATOM 3321 N N . PHE D 1 98 ? 0.955 -32.469 35.625 1.00 27.63 97 PHE D N 1
ATOM 3322 C CA . PHE D 1 98 ? 0.076 -33.587 35.890 1.00 27.91 97 PHE D CA 1
ATOM 3323 C C . PHE D 1 98 ? -1.359 -33.080 35.917 1.00 29.18 97 PHE D C 1
ATOM 3324 O O . PHE D 1 98 ? -1.552 -31.933 36.320 1.00 31.77 97 PHE D O 1
ATOM 3332 N N . GLY D 1 99 ? -2.324 -33.961 35.580 1.00 28.59 98 GLY D N 1
ATOM 3333 C CA . GLY D 1 99 ? -3.758 -33.719 35.688 1.00 29.69 98 GLY D CA 1
ATOM 3334 C C . GLY D 1 99 ? -4.486 -33.642 34.344 1.00 30.78 98 GLY D C 1
ATOM 3335 O O . GLY D 1 99 ? -5.490 -32.958 34.257 1.00 31.47 98 GLY D O 1
ATOM 3336 N N . TRP D 1 100 ? -4.030 -34.364 33.296 1.00 30.99 99 TRP D N 1
ATOM 3337 C CA . TRP D 1 100 ? -4.811 -34.587 32.068 1.00 31.73 99 TRP D CA 1
ATOM 3338 C C . TRP D 1 100 ? -5.929 -35.582 32.376 1.00 30.90 99 TRP D C 1
ATOM 3339 O O . TRP D 1 100 ? -5.629 -36.761 32.587 1.00 30.73 99 TRP D O 1
ATOM 3350 N N . GLY D 1 101 ? -7.180 -35.120 32.503 1.00 31.86 100 GLY D N 1
ATOM 3351 C CA . GLY D 1 101 ? -8.315 -35.973 32.860 1.00 31.82 100 GLY D CA 1
ATOM 3352 C C . GLY D 1 101 ? -8.067 -36.803 34.132 1.00 31.85 100 GLY D C 1
ATOM 3353 O O . GLY D 1 101 ? -7.427 -36.340 35.071 1.00 34.63 100 GLY D O 1
ATOM 3354 N N . ASN D 1 102 ? -8.422 -38.086 34.092 1.00 31.16 101 ASN D N 1
ATOM 3355 C CA . ASN D 1 102 ? -8.260 -39.061 35.171 1.00 30.93 101 ASN D CA 1
ATOM 3356 C C . ASN D 1 102 ? -6.865 -39.753 35.185 1.00 28.02 101 ASN D C 1
ATOM 3357 O O . ASN D 1 102 ? -6.651 -40.648 35.988 1.00 25.36 101 ASN D O 1
ATOM 3362 N N . GLU D 1 103 ? -5.936 -39.382 34.276 1.00 26.66 102 GLU D N 1
ATOM 3363 C CA . GLU D 1 103 ? -4.571 -39.870 34.228 1.00 25.51 102 GLU D CA 1
ATOM 3364 C C . GLU D 1 103 ? -4.521 -41.403 34.142 1.00 24.51 102 GLU D C 1
ATOM 3365 O O . GLU D 1 103 ? -3.644 -42.008 34.741 1.00 24.12 102 GLU D O 1
ATOM 3371 N N . GLN D 1 104 ? -5.429 -41.984 33.343 1.00 25.14 103 GLN D N 1
ATOM 3372 C CA . GLN D 1 104 ? -5.664 -43.416 33.224 1.00 26.73 103 GLN D CA 1
ATOM 3373 C C . GLN D 1 104 ? -5.702 -43.847 31.749 1.00 24.61 103 GLN D C 1
ATOM 3374 O O . GLN D 1 104 ? -6.129 -43.095 30.881 1.00 23.81 103 GLN D O 1
ATOM 3380 N N . VAL D 1 105 ? -5.241 -45.070 31.463 1.00 23.88 104 VAL D N 1
ATOM 3381 C CA . VAL D 1 105 ? -5.265 -45.664 30.128 1.00 23.16 104 VAL D CA 1
ATOM 3382 C C . VAL D 1 105 ? -6.288 -46.802 30.144 1.00 23.10 104 VAL D C 1
ATOM 3383 O O . VAL D 1 105 ? -6.223 -47.628 31.045 1.00 23.54 104 VAL D O 1
ATOM 3387 N N . ASP D 1 106 ? -7.200 -46.827 29.162 1.00 23.33 105 ASP D N 1
ATOM 3388 C CA . ASP D 1 106 ? -8.216 -47.860 29.009 1.00 25.65 105 ASP D CA 1
ATOM 3389 C C . ASP D 1 106 ? -7.906 -48.694 27.761 1.00 22.48 105 ASP D C 1
ATOM 3390 O O . ASP D 1 106 ? -8.032 -48.206 26.658 1.00 21.94 105 ASP D O 1
ATOM 3395 N N . SER D 1 107 ? -7.598 -49.975 27.941 1.00 21.57 106 SER D N 1
ATOM 3396 C CA . SER D 1 107 ? -7.215 -50.852 26.847 1.00 20.99 106 SER D CA 1
ATOM 3397 C C . SER D 1 107 ? -8.097 -52.097 26.876 1.00 21.68 106 SER D C 1
ATOM 3398 O O . SER D 1 107 ? -8.450 -52.574 27.960 1.00 21.56 106 SER D O 1
ATOM 3401 N N . LYS D 1 108 ? -8.331 -52.642 25.665 1.00 21.49 107 LYS D N 1
ATOM 3402 C CA . LYS D 1 108 ? -8.979 -53.927 25.475 1.00 22.58 107 LYS D CA 1
ATOM 3403 C C . LYS D 1 108 ? -8.332 -54.653 24.301 1.00 21.84 107 LYS D C 1
ATOM 3404 O O . LYS D 1 108 ? -7.957 -54.007 23.315 1.00 21.28 107 LYS D O 1
ATOM 3410 N N . ALA D 1 109 ? -8.221 -55.984 24.437 1.00 22.87 108 ALA D N 1
ATOM 3411 C CA . ALA D 1 109 ? -7.796 -56.889 23.372 1.00 23.61 108 ALA D CA 1
ATOM 3412 C C . ALA D 1 109 ? -8.779 -58.059 23.296 1.00 24.23 108 ALA D C 1
ATOM 3413 O O . ALA D 1 109 ? -9.118 -58.621 24.326 1.00 24.14 108 ALA D O 1
ATOM 3415 N N . SER D 1 110 ? -9.249 -58.366 22.086 1.00 24.56 109 SER D N 1
ATOM 3416 C CA . SER D 1 110 ? -10.225 -59.426 21.819 1.00 27.49 109 SER D CA 1
ATOM 3417 C C . SER D 1 110 ? -9.674 -60.234 20.644 1.00 27.87 109 SER D C 1
ATOM 3418 O O . SER D 1 110 ? -9.331 -59.592 19.644 1.00 27.89 109 SER D O 1
ATOM 3421 N N . VAL D 1 111 ? -9.588 -61.577 20.764 1.00 27.55 110 VAL D N 1
ATOM 3422 C CA . VAL D 1 111 ? -9.150 -62.445 19.669 1.00 28.23 110 VAL D CA 1
ATOM 3423 C C . VAL D 1 111 ? -10.228 -63.477 19.439 1.00 28.77 110 VAL D C 1
ATOM 3424 O O . VAL D 1 111 ? -10.544 -64.138 20.399 1.00 30.05 110 VAL D O 1
ATOM 3428 N N . THR D 1 112 ? -10.684 -63.653 18.193 1.00 28.77 111 THR D N 1
ATOM 3429 C CA . THR D 1 112 ? -11.666 -64.668 17.819 1.00 31.10 111 THR D CA 1
ATOM 3430 C C . THR D 1 112 ? -11.031 -65.581 16.768 1.00 30.78 111 THR D C 1
ATOM 3431 O O . THR D 1 112 ? -10.525 -65.078 15.766 1.00 29.14 111 THR D O 1
ATOM 3435 N N . ILE D 1 113 ? -11.036 -66.889 17.061 1.00 31.91 112 ILE D N 1
ATOM 3436 C CA . ILE D 1 113 ? -10.521 -67.944 16.196 1.00 33.53 112 ILE D CA 1
ATOM 3437 C C . ILE D 1 113 ? -11.731 -68.768 15.731 1.00 35.28 112 ILE D C 1
ATOM 3438 O O . ILE D 1 113 ? -12.424 -69.328 16.571 1.00 35.75 112 ILE D O 1
ATOM 3443 N N . GLY D 1 114 ? -11.986 -68.793 14.416 1.00 36.44 113 GLY D N 1
ATOM 3444 C CA . GLY D 1 114 ? -13.022 -69.599 13.798 1.00 39.50 113 GLY D CA 1
ATOM 3445 C C . GLY D 1 114 ? -12.352 -70.756 13.104 1.00 42.46 113 GLY D C 1
ATOM 3446 O O . GLY D 1 114 ? -11.700 -70.471 12.056 1.00 44.78 113 GLY D O 1
ATOM 3447 N N . SER E 2 1 ? -16.015 -68.206 17.614 1.00 44.83 1 SER E N 1
ATOM 3448 C CA . SER E 2 1 ? -16.147 -69.649 17.966 1.00 47.19 1 SER E CA 1
ATOM 3449 C C . SER E 2 1 ? -15.336 -70.026 19.216 1.00 44.53 1 SER E C 1
ATOM 3450 O O . SER E 2 1 ? -15.858 -70.729 20.063 1.00 46.70 1 SER E O 1
ATOM 3453 N N . VAL E 2 2 ? -14.058 -69.626 19.307 1.00 42.60 2 VAL E N 1
ATOM 3454 C CA . VAL E 2 2 ? -13.363 -69.433 20.587 1.00 40.74 2 VAL E CA 1
ATOM 3455 C C . VAL E 2 2 ? -12.756 -68.031 20.603 1.00 36.55 2 VAL E C 1
ATOM 3456 O O . VAL E 2 2 ? -12.079 -67.641 19.646 1.00 35.26 2 VAL E O 1
ATOM 3460 N N . THR E 2 3 ? -13.039 -67.289 21.694 1.00 33.94 3 THR E N 1
ATOM 3461 C CA . THR E 2 3 ? -12.662 -65.913 21.881 1.00 31.29 3 THR E CA 1
ATOM 3462 C C . THR E 2 3 ? -11.845 -65.796 23.157 1.00 30.18 3 THR E C 1
ATOM 3463 O O . THR E 2 3 ? -12.175 -66.435 24.148 1.00 30.40 3 THR E O 1
ATOM 3467 N N . ILE E 2 4 ? -10.819 -64.932 23.112 1.00 28.39 4 ILE E N 1
ATOM 3468 C CA . ILE E 2 4 ? -10.097 -64.473 24.298 1.00 28.88 4 ILE E CA 1
ATOM 3469 C C . ILE E 2 4 ? -10.265 -62.964 24.398 1.00 26.43 4 ILE E C 1
ATOM 3470 O O . ILE E 2 4 ? -9.964 -62.295 23.425 1.00 25.96 4 ILE E O 1
ATOM 3475 N N . THR E 2 5 ? -10.602 -62.458 25.582 1.00 25.98 5 THR E N 1
ATOM 3476 C CA . THR E 2 5 ? -10.823 -61.036 25.806 1.00 26.07 5 THR E CA 1
ATOM 3477 C C . THR E 2 5 ? -10.052 -60.665 27.058 1.00 25.83 5 THR E C 1
ATOM 3478 O O . THR E 2 5 ? -10.181 -61.362 28.076 1.00 26.61 5 THR E O 1
ATOM 3482 N N . ILE E 2 6 ? -9.273 -59.583 26.946 1.00 24.72 6 ILE E N 1
ATOM 3483 C CA . ILE E 2 6 ? -8.515 -59.026 28.053 1.00 25.26 6 ILE E CA 1
ATOM 3484 C C . ILE E 2 6 ? -8.816 -57.531 28.081 1.00 24.44 6 ILE E C 1
ATOM 3485 O O . ILE E 2 6 ? -8.557 -56.843 27.099 1.00 23.33 6 ILE E O 1
ATOM 3490 N N . ASN E 2 7 ? -9.367 -57.060 29.207 1.00 25.66 7 ASN E N 1
ATOM 3491 C CA . ASN E 2 7 ? -9.481 -55.655 29.551 1.00 25.86 7 ASN E CA 1
ATOM 3492 C C . ASN E 2 7 ? -8.268 -55.285 30.403 1.00 24.57 7 ASN E C 1
ATOM 3493 O O . ASN E 2 7 ? -7.814 -56.090 31.206 1.00 25.78 7 ASN E O 1
ATOM 3498 N N . GLN E 2 8 ? -7.802 -54.057 30.249 1.00 23.64 8 GLN E N 1
ATOM 3499 C CA . GLN E 2 8 ? -6.531 -53.615 30.830 1.00 24.41 8 GLN E CA 1
ATOM 3500 C C . GLN E 2 8 ? -6.713 -52.143 31.174 1.00 24.22 8 GLN E C 1
ATOM 3501 O O . GLN E 2 8 ? -7.100 -51.337 30.308 1.00 25.11 8 GLN E O 1
ATOM 3507 N N . LYS E 2 9 ? -6.451 -51.834 32.440 1.00 24.41 9 LYS E N 1
ATOM 3508 C CA . LYS E 2 9 ? -6.472 -50.476 32.960 1.00 25.73 9 LYS E CA 1
ATOM 3509 C C . LYS E 2 9 ? -5.031 -50.151 33.353 1.00 22.81 9 LYS E C 1
ATOM 3510 O O . LYS E 2 9 ? -4.469 -50.902 34.145 1.00 22.45 9 LYS E O 1
ATOM 3516 N N . GLY E 2 10 ? -4.475 -49.070 32.771 1.00 21.79 10 GLY E N 1
ATOM 3517 C CA . GLY E 2 10 ? -3.195 -48.483 33.165 1.00 20.73 10 GLY E CA 1
ATOM 3518 C C . GLY E 2 10 ? -3.424 -47.272 34.060 1.00 21.14 10 GLY E C 1
ATOM 3519 O O . GLY E 2 10 ? -4.217 -46.391 33.698 1.00 21.69 10 GLY E O 1
ATOM 3520 N N . GLU E 2 11 ? -2.750 -47.254 35.220 1.00 21.21 11 GLU E N 1
ATOM 3521 C CA . GLU E 2 11 ? -2.798 -46.153 36.166 1.00 21.97 11 GLU E CA 1
ATOM 3522 C C . GLU E 2 11 ? -1.389 -45.730 36.571 1.00 21.02 11 GLU E C 1
ATOM 3523 O O . GLU E 2 11 ? -0.448 -46.512 36.440 1.00 18.95 11 GLU E O 1
ATOM 3529 N N . ILE E 2 12 ? -1.318 -44.530 37.176 1.00 21.97 12 ILE E N 1
ATOM 3530 C CA . ILE E 2 12 ? -0.094 -44.010 37.811 1.00 22.85 12 ILE E CA 1
ATOM 3531 C C . ILE E 2 12 ? -0.073 -44.548 39.231 1.00 23.90 12 ILE E C 1
ATOM 3532 O O . ILE E 2 12 ? -1.084 -44.455 39.898 1.00 26.39 12 ILE E O 1
ATOM 3537 N N . THR E 2 13 ? 1.072 -45.075 39.695 1.00 24.87 13 THR E N 1
ATOM 3538 C CA . THR E 2 13 ? 1.232 -45.576 41.059 1.00 26.11 13 THR E CA 1
ATOM 3539 C C . THR E 2 13 ? 1.260 -44.432 42.081 1.00 27.07 13 THR E C 1
ATOM 3540 O O . THR E 2 13 ? 1.635 -43.306 41.750 1.00 25.40 13 THR E O 1
ATOM 3544 N N . GLU E 2 14 ? 0.884 -44.757 43.330 1.00 29.27 14 GLU E N 1
ATOM 3545 C CA . GLU E 2 14 ? 1.007 -43.871 44.484 1.00 32.99 14 GLU E CA 1
ATOM 3546 C C . GLU E 2 14 ? 2.445 -43.407 44.689 1.00 31.84 14 GLU E C 1
ATOM 3547 O O . GLU E 2 14 ? 2.659 -42.220 44.862 1.00 32.73 14 GLU E O 1
ATOM 3553 N N . GLU E 2 15 ? 3.395 -44.347 44.625 1.00 31.40 15 GLU E N 1
ATOM 3554 C CA . GLU E 2 15 ? 4.822 -44.099 44.764 1.00 32.30 15 GLU E CA 1
ATOM 3555 C C . GLU E 2 15 ? 5.297 -43.031 43.768 1.00 28.71 15 GLU E C 1
ATOM 3556 O O . GLU E 2 15 ? 6.006 -42.126 44.174 1.00 28.47 15 GLU E O 1
ATOM 3562 N N . GLN E 2 16 ? 4.849 -43.084 42.502 1.00 25.88 16 GLN E N 1
ATOM 3563 C CA . GLN E 2 16 ? 5.177 -42.069 41.497 1.00 24.60 16 GLN E CA 1
ATOM 3564 C C . GLN E 2 16 ? 4.664 -40.686 41.914 1.00 25.17 16 GLN E C 1
ATOM 3565 O O . GLN E 2 16 ? 5.406 -39.703 41.824 1.00 24.77 16 GLN E O 1
ATOM 3571 N N . LYS E 2 17 ? 3.430 -40.637 42.424 1.00 25.90 17 LYS E N 1
ATOM 3572 C CA . LYS E 2 17 ? 2.813 -39.395 42.869 1.00 27.34 17 LYS E CA 1
ATOM 3573 C C . LYS E 2 17 ? 3.491 -38.841 44.129 1.00 28.55 17 LYS E C 1
ATOM 3574 O O . LYS E 2 17 ? 3.715 -37.632 44.206 1.00 28.54 17 LYS E O 1
ATOM 3580 N N . GLN E 2 18 ? 3.822 -39.715 45.099 1.00 28.96 18 GLN E N 1
ATOM 3581 C CA . GLN E 2 18 ? 4.566 -39.333 46.292 1.00 29.59 18 GLN E CA 1
ATOM 3582 C C . GLN E 2 18 ? 5.902 -38.699 45.902 1.00 29.13 18 GLN E C 1
ATOM 3583 O O . GLN E 2 18 ? 6.205 -37.598 46.362 1.00 29.56 18 GLN E O 1
ATOM 3589 N N . ARG E 2 19 ? 6.621 -39.353 44.974 1.00 28.33 19 ARG E N 1
ATOM 3590 C CA . ARG E 2 19 ? 7.898 -38.861 44.471 1.00 28.68 19 ARG E CA 1
ATOM 3591 C C . ARG E 2 19 ? 7.766 -37.472 43.827 1.00 28.54 19 ARG E C 1
ATOM 3592 O O . ARG E 2 19 ? 8.568 -36.590 44.130 1.00 28.61 19 ARG E O 1
ATOM 3600 N N . ALA E 2 20 ? 6.723 -37.265 42.989 1.00 27.33 20 ALA E N 1
ATOM 3601 C CA . ALA E 2 20 ? 6.496 -35.996 42.309 1.00 27.62 20 ALA E CA 1
ATOM 3602 C C . ALA E 2 20 ? 6.155 -34.862 43.294 1.00 29.34 20 ALA E C 1
ATOM 3603 O O . ALA E 2 20 ? 6.535 -33.728 43.037 1.00 28.42 20 ALA E O 1
ATOM 3605 N N . GLN E 2 21 ? 5.539 -35.181 44.440 1.00 32.18 21 GLN E N 1
ATOM 3606 C CA . GLN E 2 21 ? 5.285 -34.179 45.474 1.00 35.65 21 GLN E CA 1
ATOM 3607 C C . GLN E 2 21 ? 6.518 -33.858 46.326 1.00 37.89 21 GLN E C 1
ATOM 3608 O O . GLN E 2 21 ? 6.532 -32.780 46.916 1.00 38.88 21 GLN E O 1
ATOM 3614 N N . GLY E 2 22 ? 7.537 -34.739 46.383 1.00 37.86 22 GLY E N 1
ATOM 3615 C CA . GLY E 2 22 ? 8.758 -34.498 47.139 1.00 38.92 22 GLY E CA 1
ATOM 3616 C C . GLY E 2 22 ? 9.775 -33.633 46.387 1.00 40.00 22 GLY E C 1
ATOM 3617 O O . GLY E 2 22 ? 9.492 -33.078 45.317 1.00 39.49 22 GLY E O 1
ATOM 3618 N N . ASP E 2 23 ? 10.992 -33.587 46.952 1.00 42.09 23 ASP E N 1
ATOM 3619 C CA . ASP E 2 23 ? 12.075 -32.671 46.606 1.00 45.20 23 ASP E CA 1
ATOM 3620 C C . ASP E 2 23 ? 13.293 -33.397 46.024 1.00 44.47 23 ASP E C 1
ATOM 3621 O O . ASP E 2 23 ? 14.281 -32.735 45.747 1.00 48.03 23 ASP E O 1
ATOM 3626 N N . ASP E 2 24 ? 13.275 -34.729 45.835 1.00 45.13 24 ASP E N 1
ATOM 3627 C CA . ASP E 2 24 ? 14.413 -35.465 45.281 1.00 46.51 24 ASP E CA 1
ATOM 3628 C C . ASP E 2 24 ? 14.468 -35.269 43.759 1.00 42.85 24 ASP E C 1
ATOM 3629 O O . ASP E 2 24 ? 13.568 -34.659 43.176 1.00 41.05 24 ASP E O 1
ATOM 3634 N N . TRP E 2 25 ? 15.542 -35.778 43.136 1.00 41.33 25 TRP E N 1
ATOM 3635 C CA . TRP E 2 25 ? 15.810 -35.574 41.720 1.00 40.47 25 TRP E CA 1
ATOM 3636 C C . TRP E 2 25 ? 14.710 -36.248 40.898 1.00 37.30 25 TRP E C 1
ATOM 3637 O O . TRP E 2 25 ? 14.452 -37.410 41.170 1.00 37.43 25 TRP E O 1
ATOM 3648 N N . PRO E 2 26 ? 14.101 -35.659 39.837 1.00 35.87 26 PRO E N 1
ATOM 3649 C CA . PRO E 2 26 ? 14.302 -34.281 39.376 1.00 37.05 26 PRO E CA 1
ATOM 3650 C C . PRO E 2 26 ? 13.305 -33.222 39.890 1.00 36.58 26 PRO E C 1
ATOM 3651 O O . PRO E 2 26 ? 13.321 -32.090 39.389 1.00 34.77 26 PRO E O 1
ATOM 3655 N N . TYR E 2 27 ? 12.450 -33.573 40.879 1.00 35.30 27 TYR E N 1
ATOM 3656 C CA . TYR E 2 27 ? 11.302 -32.760 41.276 1.00 35.27 27 TYR E CA 1
ATOM 3657 C C . TYR E 2 27 ? 11.769 -31.535 42.071 1.00 38.44 27 TYR E C 1
ATOM 3658 O O . TYR E 2 27 ? 11.199 -30.472 41.898 1.00 41.63 27 TYR E O 1
ATOM 3667 N N . GLY E 2 28 ? 12.832 -31.659 42.877 1.00 40.24 28 GLY E N 1
ATOM 3668 C CA . GLY E 2 28 ? 13.464 -30.530 43.537 1.00 41.30 28 GLY E CA 1
ATOM 3669 C C . GLY E 2 28 ? 13.980 -29.478 42.566 1.00 41.73 28 GLY E C 1
ATOM 3670 O O . GLY E 2 28 ? 13.634 -28.305 42.709 1.00 42.86 28 GLY E O 1
ATOM 3671 N N . GLN E 2 29 ? 14.789 -29.904 41.584 1.00 41.12 29 GLN E N 1
ATOM 3672 C CA . GLN E 2 29 ? 15.331 -28.990 40.587 1.00 42.45 29 GLN E CA 1
ATOM 3673 C C . GLN E 2 29 ? 14.192 -28.301 39.825 1.00 42.51 29 GLN E C 1
ATOM 3674 O O . GLN E 2 29 ? 14.287 -27.104 39.584 1.00 45.64 29 GLN E O 1
ATOM 3680 N N . CYS E 2 30 ? 13.102 -29.031 39.509 1.00 41.33 30 CYS E N 1
ATOM 3681 C CA . CYS E 2 30 ? 11.925 -28.459 38.852 1.00 39.90 30 CYS E CA 1
ATOM 3682 C C . CYS E 2 30 ? 11.332 -27.326 39.690 1.00 41.23 30 CYS E C 1
ATOM 3683 O O . CYS E 2 30 ? 11.146 -26.229 39.178 1.00 41.62 30 CYS E O 1
ATOM 3686 N N . LYS E 2 31 ? 11.098 -27.590 40.988 1.00 44.31 31 LYS E N 1
ATOM 3687 C CA . LYS E 2 31 ? 10.629 -26.585 41.955 1.00 47.09 31 LYS E CA 1
ATOM 3688 C C . LYS E 2 31 ? 11.545 -25.354 42.013 1.00 46.14 31 LYS E C 1
ATOM 3689 O O . LYS E 2 31 ? 11.034 -24.257 42.067 1.00 46.35 31 LYS E O 1
ATOM 3695 N N . GLU E 2 32 ? 12.869 -25.539 41.949 1.00 46.45 32 GLU E N 1
ATOM 3696 C CA . GLU E 2 32 ? 13.840 -24.443 41.868 1.00 51.27 32 GLU E CA 1
ATOM 3697 C C . GLU E 2 32 ? 13.688 -23.655 40.559 1.00 49.34 32 GLU E C 1
ATOM 3698 O O . GLU E 2 32 ? 13.705 -22.428 40.585 1.00 51.44 32 GLU E O 1
ATOM 3704 N N . ASP E 2 33 ? 13.517 -24.370 39.432 1.00 46.12 33 ASP E N 1
ATOM 3705 C CA . ASP E 2 33 ? 13.276 -23.763 38.133 1.00 46.71 33 ASP E CA 1
ATOM 3706 C C . ASP E 2 33 ? 12.000 -22.904 38.138 1.00 48.65 33 ASP E C 1
ATOM 3707 O O . ASP E 2 33 ? 12.013 -21.829 37.537 1.00 48.57 33 ASP E O 1
ATOM 3712 N N . GLN E 2 34 ? 10.946 -23.320 38.872 1.00 49.17 34 GLN E N 1
ATOM 3713 C CA . GLN E 2 34 ? 9.687 -22.577 38.957 1.00 51.07 34 GLN E CA 1
ATOM 3714 C C . GLN E 2 34 ? 9.790 -21.209 39.634 1.00 55.65 34 GLN E C 1
ATOM 3715 O O . GLN E 2 34 ? 8.868 -20.425 39.448 1.00 58.24 34 GLN E O 1
ATOM 3721 N N . LYS E 2 35 ? 10.834 -20.945 40.447 1.00 58.12 35 LYS E N 1
ATOM 3722 C CA . LYS E 2 35 ? 11.095 -19.625 41.036 1.00 61.48 35 LYS E CA 1
ATOM 3723 C C . LYS E 2 35 ? 12.008 -18.739 40.173 1.00 62.78 35 LYS E C 1
ATOM 3724 O O . LYS E 2 35 ? 12.024 -17.535 40.406 1.00 67.69 35 LYS E O 1
ATOM 3730 N N . LYS E 2 36 ? 12.752 -19.283 39.187 1.00 61.73 36 LYS E N 1
ATOM 3731 C CA . LYS E 2 36 ? 13.602 -18.498 38.293 1.00 63.10 36 LYS E CA 1
ATOM 3732 C C . LYS E 2 36 ? 12.774 -17.534 37.430 1.00 65.01 36 LYS E C 1
ATOM 3733 O O . LYS E 2 36 ? 11.642 -17.860 37.056 1.00 64.33 36 LYS E O 1
ATOM 3739 N N . SER E 2 37 ? 13.357 -16.347 37.147 1.00 66.00 37 SER E N 1
ATOM 3740 C CA . SER E 2 37 ? 12.618 -15.209 36.613 1.00 68.14 37 SER E CA 1
ATOM 3741 C C . SER E 2 37 ? 12.082 -15.476 35.203 1.00 67.27 37 SER E C 1
ATOM 3742 O O . SER E 2 37 ? 10.948 -15.103 34.918 1.00 67.90 37 SER E O 1
ATOM 3745 N N . GLU E 2 38 ? 12.858 -16.174 34.358 1.00 66.86 38 GLU E N 1
ATOM 3746 C CA . GLU E 2 38 ? 12.419 -16.636 33.038 1.00 66.62 38 GLU E CA 1
ATOM 3747 C C . GLU E 2 38 ? 11.167 -17.534 33.049 1.00 63.01 38 GLU E C 1
ATOM 3748 O O . GLU E 2 38 ? 10.478 -17.542 32.036 1.00 65.03 38 GLU E O 1
ATOM 3754 N N . TRP E 2 39 ? 10.865 -18.265 34.143 1.00 59.11 39 TRP E N 1
ATOM 3755 C CA . TRP E 2 39 ? 9.734 -19.204 34.218 1.00 56.29 39 TRP E CA 1
ATOM 3756 C C . TRP E 2 39 ? 8.597 -18.733 35.134 1.00 57.69 39 TRP E C 1
ATOM 3757 O O . TRP E 2 39 ? 7.442 -19.067 34.843 1.00 57.19 39 TRP E O 1
ATOM 3768 N N . LYS E 2 40 ? 8.903 -17.997 36.221 1.00 59.41 40 LYS E N 1
ATOM 3769 C CA . LYS E 2 40 ? 8.017 -17.897 37.379 1.00 60.14 40 LYS E CA 1
ATOM 3770 C C . LYS E 2 40 ? 6.650 -17.278 37.062 1.00 63.31 40 LYS E C 1
ATOM 3771 O O . LYS E 2 40 ? 5.670 -17.681 37.680 1.00 62.63 40 LYS E O 1
ATOM 3773 N N . ASP E 2 41 ? 6.558 -16.346 36.093 1.00 69.55 41 ASP E N 1
ATOM 3774 C CA . ASP E 2 41 ? 5.317 -15.620 35.830 1.00 74.59 41 ASP E CA 1
ATOM 3775 C C . ASP E 2 41 ? 4.280 -16.421 35.027 1.00 73.59 41 ASP E C 1
ATOM 3776 O O . ASP E 2 41 ? 3.121 -16.001 35.003 1.00 76.23 41 ASP E O 1
ATOM 3781 N N . SER E 2 42 ? 4.639 -17.575 34.419 1.00 72.51 42 SER E N 1
ATOM 3782 C CA . SER E 2 42 ? 3.781 -18.243 33.441 1.00 68.97 42 SER E CA 1
ATOM 3783 C C . SER E 2 42 ? 2.850 -19.266 34.095 1.00 64.64 42 SER E C 1
ATOM 3784 O O . SER E 2 42 ? 3.114 -19.742 35.199 1.00 60.12 42 SER E O 1
ATOM 3787 N N . ASP E 2 43 ? 1.768 -19.585 33.373 1.00 63.38 43 ASP E N 1
ATOM 3788 C CA . ASP E 2 43 ? 0.902 -20.716 33.677 1.00 62.73 43 ASP E CA 1
ATOM 3789 C C . ASP E 2 43 ? 1.574 -22.090 33.456 1.00 56.25 43 ASP E C 1
ATOM 3790 O O . ASP E 2 43 ? 1.105 -23.060 34.040 1.00 52.79 43 ASP E O 1
ATOM 3795 N N . PHE E 2 44 ? 2.606 -22.186 32.595 1.00 52.59 44 PHE E N 1
ATOM 3796 C CA . PHE E 2 44 ? 3.243 -23.447 32.231 1.00 47.89 44 PHE E CA 1
ATOM 3797 C C . PHE E 2 44 ? 4.425 -23.647 33.167 1.00 46.23 44 PHE E C 1
ATOM 3798 O O . PHE E 2 44 ? 5.067 -22.671 33.520 1.00 47.69 44 PHE E O 1
ATOM 3806 N N . LEU E 2 45 ? 4.744 -24.908 33.494 1.00 43.50 45 LEU E N 1
ATOM 3807 C CA . LEU E 2 45 ? 5.950 -25.257 34.232 1.00 42.26 45 LEU E CA 1
ATOM 3808 C C . LEU E 2 45 ? 7.198 -24.960 33.389 1.00 41.72 45 LEU E C 1
ATOM 3809 O O . LEU E 2 45 ? 7.100 -24.950 32.161 1.00 41.86 45 LEU E O 1
ATOM 3814 N N . PRO E 2 46 ? 8.406 -24.826 33.999 1.00 40.09 46 PRO E N 1
ATOM 3815 C CA . PRO E 2 46 ? 9.643 -24.609 33.253 1.00 40.58 46 PRO E CA 1
ATOM 3816 C C . PRO E 2 46 ? 9.921 -25.629 32.154 1.00 39.16 46 PRO E C 1
ATOM 3817 O O . PRO E 2 46 ? 9.806 -26.812 32.407 1.00 39.72 46 PRO E O 1
ATOM 3821 N N . ASN E 2 47 ? 10.281 -25.192 30.946 1.00 39.42 47 ASN E N 1
ATOM 3822 C CA . ASN E 2 47 ? 10.792 -26.040 29.878 1.00 38.34 47 ASN E CA 1
ATOM 3823 C C . ASN E 2 47 ? 12.268 -26.359 30.135 1.00 38.59 47 ASN E C 1
ATOM 3824 O O . ASN E 2 47 ? 13.161 -25.998 29.350 1.00 39.70 47 ASN E O 1
ATOM 3829 N N . THR E 2 48 ? 12.503 -27.095 31.229 1.00 36.99 48 THR E N 1
ATOM 3830 C CA . THR E 2 48 ? 13.814 -27.518 31.677 1.00 37.84 48 THR E CA 1
ATOM 3831 C C . THR E 2 48 ? 13.859 -29.038 31.663 1.00 36.95 48 THR E C 1
ATOM 3832 O O . THR E 2 48 ? 12.826 -29.705 31.792 1.00 35.72 48 THR E O 1
ATOM 3836 N N . GLN E 2 49 ? 15.095 -29.561 31.648 1.00 38.46 49 GLN E N 1
ATOM 3837 C CA . GLN E 2 49 ? 15.413 -30.984 31.714 1.00 36.77 49 GLN E CA 1
ATOM 3838 C C . GLN E 2 49 ? 14.744 -31.581 32.968 1.00 34.82 49 GLN E C 1
ATOM 3839 O O . GLN E 2 49 ? 14.024 -32.597 32.892 1.00 34.31 49 GLN E O 1
ATOM 3845 N N . ALA E 2 50 ? 14.900 -30.901 34.111 1.00 35.26 50 ALA E N 1
ATOM 3846 C CA . ALA E 2 50 ? 14.402 -31.397 35.393 1.00 33.81 50 ALA E CA 1
ATOM 3847 C C . ALA E 2 50 ? 12.893 -31.586 35.354 1.00 31.47 50 ALA E C 1
ATOM 3848 O O . ALA E 2 50 ? 12.443 -32.700 35.579 1.00 31.32 50 ALA E O 1
ATOM 3850 N N . CYS E 2 51 ? 12.142 -30.560 34.966 1.00 31.76 51 CYS E N 1
ATOM 3851 C CA . CYS E 2 51 ? 10.682 -30.679 34.922 1.00 31.68 51 CYS E CA 1
ATOM 3852 C C . CYS E 2 51 ? 10.185 -31.662 33.856 1.00 30.29 51 CYS E C 1
ATOM 3853 O O . CYS E 2 51 ? 9.127 -32.255 34.047 1.00 29.09 51 CYS E O 1
ATOM 3856 N N . TYR E 2 52 ? 10.935 -31.810 32.746 1.00 30.71 52 TYR E N 1
ATOM 3857 C CA . TYR E 2 52 ? 10.532 -32.663 31.638 1.00 30.49 52 TYR E CA 1
ATOM 3858 C C . TYR E 2 52 ? 10.657 -34.136 32.027 1.00 28.45 52 TYR E C 1
ATOM 3859 O O . TYR E 2 52 ? 9.689 -34.854 31.900 1.00 26.63 52 TYR E O 1
ATOM 3868 N N . ILE E 2 53 ? 11.841 -34.526 32.536 1.00 29.66 53 ILE E N 1
ATOM 3869 C CA . ILE E 2 53 ? 12.115 -35.862 33.044 1.00 29.39 53 ILE E CA 1
ATOM 3870 C C . ILE E 2 53 ? 11.062 -36.206 34.123 1.00 26.97 53 ILE E C 1
ATOM 3871 O O . ILE E 2 53 ? 10.449 -37.260 34.047 1.00 24.02 53 ILE E O 1
ATOM 3876 N N . GLY E 2 54 ? 10.822 -35.282 35.056 1.00 26.90 54 GLY E N 1
ATOM 3877 C CA . GLY E 2 54 ? 9.825 -35.445 36.108 1.00 26.84 54 GLY E CA 1
ATOM 3878 C C . GLY E 2 54 ? 8.431 -35.733 35.572 1.00 25.06 54 GLY E C 1
ATOM 3879 O O . GLY E 2 54 ? 7.766 -36.680 36.029 1.00 24.98 54 GLY E O 1
ATOM 3880 N N . SER E 2 55 ? 8.045 -34.946 34.569 1.00 24.93 55 SER E N 1
ATOM 3881 C CA . SER E 2 55 ? 6.811 -35.166 33.848 1.00 24.80 55 SER E CA 1
ATOM 3882 C C . SER E 2 55 ? 6.717 -36.586 33.236 1.00 22.28 55 SER E C 1
ATOM 3883 O O . SER E 2 55 ? 5.714 -37.264 33.467 1.00 21.07 55 SER E O 1
ATOM 3886 N N . ILE E 2 56 ? 7.760 -37.045 32.513 1.00 21.40 56 ILE E N 1
ATOM 3887 C CA . ILE E 2 56 ? 7.757 -38.359 31.865 1.00 20.67 56 ILE E CA 1
ATOM 3888 C C . ILE E 2 56 ? 7.618 -39.494 32.913 1.00 20.50 56 ILE E C 1
ATOM 3889 O O . ILE E 2 56 ? 6.819 -40.429 32.719 1.00 19.51 56 ILE E O 1
ATOM 3894 N N . LEU E 2 57 ? 8.447 -39.433 33.967 1.00 20.39 57 LEU E N 1
ATOM 3895 C CA . LEU E 2 57 ? 8.453 -40.428 35.020 1.00 20.81 57 LEU E CA 1
ATOM 3896 C C . LEU E 2 57 ? 7.077 -40.569 35.671 1.00 20.32 57 LEU E C 1
ATOM 3897 O O . LEU E 2 57 ? 6.592 -41.700 35.822 1.00 20.89 57 LEU E O 1
ATOM 3902 N N . LEU E 2 58 ? 6.439 -39.446 35.958 1.00 20.17 58 LEU E N 1
ATOM 3903 C CA . LEU E 2 58 ? 5.170 -39.417 36.652 1.00 20.60 58 LEU E CA 1
ATOM 3904 C C . LEU E 2 58 ? 4.040 -39.928 35.755 1.00 20.17 58 LEU E C 1
ATOM 3905 O O . LEU E 2 58 ? 3.097 -40.494 36.298 1.00 21.08 58 LEU E O 1
ATOM 3910 N N . THR E 2 59 ? 4.083 -39.687 34.423 1.00 20.08 59 THR E N 1
ATOM 3911 C CA . THR E 2 59 ? 2.958 -39.984 33.551 1.00 20.08 59 THR E CA 1
ATOM 3912 C C . THR E 2 59 ? 3.048 -41.419 32.985 1.00 18.99 59 THR E C 1
ATOM 3913 O O . THR E 2 59 ? 2.208 -41.793 32.160 1.00 19.30 59 THR E O 1
ATOM 3917 N N . THR E 2 60 ? 4.068 -42.206 33.381 1.00 18.28 60 THR E N 1
ATOM 3918 C CA . THR E 2 60 ? 4.208 -43.608 32.983 1.00 18.52 60 THR E CA 1
ATOM 3919 C C . THR E 2 60 ? 3.200 -44.494 33.730 1.00 17.66 60 THR E C 1
ATOM 3920 O O . THR E 2 60 ? 3.225 -44.490 34.951 1.00 18.68 60 THR E O 1
ATOM 3924 N N . ALA E 2 61 ? 2.309 -45.207 33.021 1.00 16.75 61 ALA E N 1
ATOM 3925 C CA . ALA E 2 61 ? 1.215 -45.956 33.643 1.00 17.99 61 ALA E CA 1
ATOM 3926 C C . ALA E 2 61 ? 1.745 -47.299 34.167 1.00 18.78 61 ALA E C 1
ATOM 3927 O O . ALA E 2 61 ? 1.563 -48.325 33.538 1.00 19.12 61 ALA E O 1
ATOM 3929 N N . ARG E 2 62 ? 2.474 -47.267 35.279 1.00 20.04 62 ARG E N 1
ATOM 3930 C CA . ARG E 2 62 ? 3.158 -48.428 35.837 1.00 23.76 62 ARG E CA 1
ATOM 3931 C C . ARG E 2 62 ? 2.224 -49.433 36.532 1.00 26.00 62 ARG E C 1
ATOM 3932 O O . ARG E 2 62 ? 2.676 -50.546 36.782 1.00 27.49 62 ARG E O 1
ATOM 3940 N N . LYS E 2 63 ? 1.027 -48.999 36.987 1.00 26.60 63 LYS E N 1
ATOM 3941 C CA . LYS E 2 63 ? 0.053 -49.857 37.641 1.00 27.44 63 LYS E CA 1
ATOM 3942 C C . LYS E 2 63 ? -0.820 -50.422 36.533 1.00 24.98 63 LYS E C 1
ATOM 3943 O O . LYS E 2 63 ? -1.559 -49.642 35.930 1.00 24.07 63 LYS E O 1
ATOM 3949 N N . THR E 2 64 ? -0.696 -51.735 36.254 1.00 26.45 64 THR E N 1
ATOM 3950 C CA . THR E 2 64 ? -1.557 -52.469 35.332 1.00 25.28 64 THR E CA 1
ATOM 3951 C C . THR E 2 64 ? -2.469 -53.429 36.078 1.00 25.74 64 THR E C 1
ATOM 3952 O O . THR E 2 64 ? -1.942 -54.274 36.771 1.00 26.33 64 THR E O 1
ATOM 3956 N N . THR E 2 65 ? -3.794 -53.389 35.782 1.00 26.61 65 THR E N 1
ATOM 3957 C CA . THR E 2 65 ? -4.827 -54.310 36.233 1.00 28.08 65 THR E CA 1
ATOM 3958 C C . THR E 2 65 ? -5.501 -54.964 35.016 1.00 27.52 65 THR E C 1
ATOM 3959 O O . THR E 2 65 ? -5.973 -54.243 34.141 1.00 26.33 65 THR E O 1
ATOM 3963 N N . TYR E 2 66 ? -5.626 -56.304 35.005 1.00 29.21 66 TYR E N 1
ATOM 3964 C CA . TYR E 2 66 ? -6.320 -57.058 33.964 1.00 30.06 66 TYR E CA 1
ATOM 3965 C C . TYR E 2 66 ? -7.710 -57.469 34.460 1.00 31.44 66 TYR E C 1
ATOM 3966 O O . TYR E 2 66 ? -7.859 -57.777 35.632 1.00 32.12 66 TYR E O 1
ATOM 3975 N N . SER E 2 67 ? -8.715 -57.468 33.564 1.00 31.35 67 SER E N 1
ATOM 3976 C CA . SER E 2 67 ? -10.027 -58.055 33.858 1.00 34.18 67 SER E CA 1
ATOM 3977 C C . SER E 2 67 ? -10.683 -58.651 32.595 1.00 34.30 67 SER E C 1
ATOM 3978 O O . SER E 2 67 ? -9.981 -58.816 31.529 1.00 31.39 67 SER E O 1
ATOM 3982 N N . SER F 3 4 ? 15.062 -45.120 42.747 1.00 71.89 4 SER F N 1
ATOM 3983 C CA . SER F 3 4 ? 13.906 -45.357 41.840 1.00 67.75 4 SER F CA 1
ATOM 3984 C C . SER F 3 4 ? 14.293 -45.123 40.366 1.00 69.07 4 SER F C 1
ATOM 3985 O O . SER F 3 4 ? 15.377 -44.624 40.054 1.00 73.34 4 SER F O 1
ATOM 3988 N N . VAL F 3 5 ? 13.375 -45.472 39.446 1.00 68.09 5 VAL F N 1
ATOM 3989 C CA . VAL F 3 5 ? 13.631 -45.497 38.004 1.00 63.98 5 VAL F CA 1
ATOM 3990 C C . VAL F 3 5 ? 13.747 -44.052 37.489 1.00 57.65 5 VAL F C 1
ATOM 3991 O O . VAL F 3 5 ? 12.971 -43.195 37.915 1.00 58.13 5 VAL F O 1
ATOM 3995 N N . ASP F 3 6 ? 14.743 -43.783 36.615 1.00 52.25 6 ASP F N 1
ATOM 3996 C CA . ASP F 3 6 ? 14.976 -42.479 35.985 1.00 49.62 6 ASP F CA 1
ATOM 3997 C C . ASP F 3 6 ? 14.909 -42.483 34.456 1.00 44.59 6 ASP F C 1
ATOM 3998 O O . ASP F 3 6 ? 14.965 -41.388 33.914 1.00 44.59 6 ASP F O 1
ATOM 4003 N N . ASP F 3 7 ? 14.711 -43.625 33.757 1.00 39.24 7 ASP F N 1
ATOM 4004 C CA . ASP F 3 7 ? 14.666 -43.639 32.302 1.00 37.00 7 ASP F CA 1
ATOM 4005 C C . ASP F 3 7 ? 13.221 -43.847 31.855 1.00 31.58 7 ASP F C 1
ATOM 4006 O O . ASP F 3 7 ? 12.420 -44.445 32.564 1.00 31.32 7 ASP F O 1
ATOM 4011 N N . TYR F 3 8 ? 12.900 -43.315 30.682 1.00 27.83 8 TYR F N 1
ATOM 4012 C CA . TYR F 3 8 ? 11.675 -43.645 29.973 1.00 24.64 8 TYR F CA 1
ATOM 4013 C C . TYR F 3 8 ? 11.676 -45.153 29.663 1.00 23.31 8 TYR F C 1
ATOM 4014 O O . TYR F 3 8 ? 12.692 -45.666 29.178 1.00 22.20 8 TYR F O 1
ATOM 4023 N N . ASN F 3 9 ? 10.521 -45.804 29.934 1.00 21.20 9 ASN F N 1
ATOM 4024 C CA . ASN F 3 9 ? 10.274 -47.184 29.595 1.00 20.07 9 ASN F CA 1
ATOM 4025 C C . ASN F 3 9 ? 9.104 -47.185 28.614 1.00 18.78 9 ASN F C 1
ATOM 4026 O O . ASN F 3 9 ? 7.963 -47.155 29.063 1.00 18.99 9 ASN F O 1
ATOM 4031 N N . PRO F 3 10 ? 9.327 -47.348 27.286 1.00 18.46 10 PRO F N 1
ATOM 4032 C CA . PRO F 3 10 ? 8.230 -47.518 26.336 1.00 17.38 10 PRO F CA 1
ATOM 4033 C C . P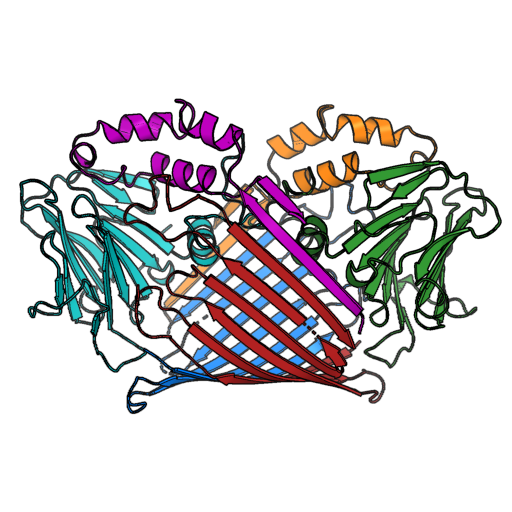RO F 3 10 ? 7.419 -48.812 26.446 1.00 17.60 10 PRO F C 1
ATOM 4034 O O . PRO F 3 10 ? 6.357 -48.857 25.798 1.00 18.59 10 PRO F O 1
ATOM 4038 N N . ALA F 3 11 ? 7.826 -49.810 27.273 1.00 17.88 11 ALA F N 1
ATOM 4039 C CA . ALA F 3 11 ? 6.947 -50.924 27.594 1.00 18.59 11 ALA F CA 1
ATOM 4040 C C . ALA F 3 11 ? 5.657 -50.493 28.267 1.00 19.43 11 ALA F C 1
ATOM 4041 O O . ALA F 3 11 ? 4.656 -51.208 28.123 1.00 19.07 11 ALA F O 1
ATOM 4043 N N . PHE F 3 12 ? 5.694 -49.367 29.025 1.00 19.42 12 PHE F N 1
ATOM 4044 C CA . PHE F 3 12 ? 4.535 -48.870 29.748 1.00 19.47 12 PHE F CA 1
ATOM 4045 C C . PHE F 3 12 ? 3.895 -47.789 28.901 1.00 17.77 12 PHE F C 1
ATOM 4046 O O . PHE F 3 12 ? 4.585 -46.967 28.291 1.00 16.87 12 PHE F O 1
ATOM 4054 N N . ASP F 3 13 ? 2.564 -47.805 28.849 1.00 16.35 13 ASP F N 1
ATOM 4055 C CA . ASP F 3 13 ? 1.800 -46.680 28.329 1.00 16.06 13 ASP F CA 1
ATOM 4056 C C . ASP F 3 13 ? 2.090 -45.422 29.157 1.00 16.41 13 ASP F C 1
ATOM 4057 O O . ASP F 3 13 ? 2.281 -45.493 30.361 1.00 17.25 13 ASP F O 1
ATOM 4062 N N . ASN F 3 14 ? 2.222 -44.281 28.491 1.00 16.55 14 ASN F N 1
ATOM 4063 C CA . ASN F 3 14 ? 2.369 -42.995 29.128 1.00 17.23 14 ASN F CA 1
ATOM 4064 C C . ASN F 3 14 ? 1.152 -42.146 28.768 1.00 16.77 14 ASN F C 1
ATOM 4065 O O . ASN F 3 14 ? 0.822 -42.035 27.603 1.00 16.25 14 ASN F O 1
ATOM 4070 N N . THR F 3 15 ? 0.564 -41.498 29.757 1.00 18.32 15 THR F N 1
ATOM 4071 C CA . THR F 3 15 ? -0.639 -40.685 29.559 1.00 19.26 15 THR F CA 1
ATOM 4072 C C . THR F 3 15 ? -0.400 -39.381 28.789 1.00 20.12 15 THR F C 1
ATOM 4073 O O . THR F 3 15 ? -1.359 -38.878 28.216 1.00 20.35 15 THR F O 1
ATOM 4077 N N . HIS F 3 16 ? 0.840 -38.828 28.798 1.00 20.92 16 HIS F N 1
ATOM 4078 C CA . HIS F 3 16 ? 1.148 -37.543 28.206 1.00 22.10 16 HIS F CA 1
ATOM 4079 C C . HIS F 3 16 ? 1.960 -37.622 26.928 1.00 22.92 16 HIS F C 1
ATOM 4080 O O . HIS F 3 16 ? 1.899 -36.638 26.212 1.00 24.36 16 HIS F O 1
ATOM 4087 N N . TYR F 3 17 ? 2.764 -38.691 26.706 1.00 24.06 17 TYR F N 1
ATOM 4088 C CA . TYR F 3 17 ? 3.791 -38.758 25.658 1.00 22.51 17 TYR F CA 1
ATOM 4089 C C . TYR F 3 17 ? 3.559 -39.970 24.753 1.00 20.82 17 TYR F C 1
ATOM 4090 O O . TYR F 3 17 ? 3.059 -41.006 25.196 1.00 21.47 17 TYR F O 1
ATOM 4099 N N . SER F 3 18 ? 3.981 -39.835 23.488 1.00 20.14 18 SER F N 1
ATOM 4100 C CA . SER F 3 18 ? 3.957 -40.916 22.518 1.00 19.61 18 SER F CA 1
ATOM 4101 C C . SER F 3 18 ? 5.264 -41.695 22.561 1.00 18.89 18 SER F C 1
ATOM 4102 O O . SER F 3 18 ? 6.309 -41.106 22.852 1.00 19.48 18 SER F O 1
ATOM 4105 N N . ARG F 3 19 ? 5.188 -42.984 22.160 1.00 18.89 19 ARG F N 1
ATOM 4106 C CA . ARG F 3 19 ? 6.378 -43.798 21.904 1.00 18.72 19 ARG F CA 1
ATOM 4107 C C . ARG F 3 19 ? 7.217 -43.146 20.814 1.00 18.29 19 ARG F C 1
ATOM 4108 O O . ARG F 3 19 ? 8.439 -43.086 20.944 1.00 18.26 19 ARG F O 1
ATOM 4116 N N . PHE F 3 20 ? 6.559 -42.709 19.737 1.00 18.86 20 PHE F N 1
ATOM 4117 C CA . PHE F 3 20 ? 7.241 -42.115 18.595 1.00 20.65 20 PHE F CA 1
ATOM 4118 C C . PHE F 3 20 ? 8.097 -40.917 19.018 1.00 21.63 20 PHE F C 1
ATOM 4119 O O . PHE F 3 20 ? 9.285 -40.926 18.734 1.00 22.24 20 PHE F O 1
ATOM 4127 N N . HIS F 3 21 ? 7.516 -39.943 19.747 1.00 20.71 21 HIS F N 1
ATOM 4128 C CA . HIS F 3 21 ? 8.251 -38.753 20.172 1.00 21.35 21 HIS F CA 1
ATOM 4129 C C . HIS F 3 21 ? 9.444 -39.158 21.048 1.00 20.90 21 HIS F C 1
ATOM 4130 O O . HIS F 3 21 ? 10.568 -38.834 20.695 1.00 21.76 21 HIS F O 1
ATOM 4137 N N . LEU F 3 22 ? 9.210 -39.871 22.153 1.00 19.92 22 LEU F N 1
ATOM 4138 C CA . LEU F 3 22 ? 10.268 -40.129 23.122 1.00 20.61 22 LEU F CA 1
ATOM 4139 C C . LEU F 3 22 ? 11.339 -41.061 22.569 1.00 21.55 22 LEU F C 1
ATOM 4140 O O . LEU F 3 22 ? 12.499 -40.883 22.929 1.00 23.39 22 LEU F O 1
ATOM 4145 N N . LEU F 3 23 ? 10.988 -42.019 21.708 1.00 21.45 23 LEU F N 1
ATOM 4146 C CA . LEU F 3 23 ? 11.965 -42.886 21.053 1.00 23.17 23 LEU F CA 1
ATOM 4147 C C . LEU F 3 23 ? 12.843 -42.116 20.062 1.00 24.39 23 LEU F C 1
ATOM 4148 O O . LEU F 3 23 ? 14.059 -42.321 20.098 1.00 25.00 23 LEU F O 1
ATOM 4153 N N . ILE F 3 24 ? 12.260 -41.246 19.200 1.00 24.93 24 ILE F N 1
ATOM 4154 C CA . ILE F 3 24 ? 13.078 -40.467 18.271 1.00 26.76 24 ILE F CA 1
ATOM 4155 C C . ILE F 3 24 ? 13.957 -39.474 19.033 1.00 29.19 24 ILE F C 1
ATOM 4156 O O . ILE F 3 24 ? 15.100 -39.243 18.615 1.00 32.13 24 ILE F O 1
ATOM 4161 N N . GLU F 3 25 ? 13.460 -38.978 20.181 1.00 28.70 25 GLU F N 1
ATOM 4162 C CA . GLU F 3 25 ? 14.172 -37.999 20.974 1.00 29.55 25 GLU F CA 1
ATOM 4163 C C . GLU F 3 25 ? 15.310 -38.641 21.746 1.00 29.98 25 GLU F C 1
ATOM 4164 O O . GLU F 3 25 ? 16.426 -38.131 21.663 1.00 32.07 25 GLU F O 1
ATOM 4170 N N . THR F 3 26 ? 15.046 -39.734 22.481 1.00 28.43 26 THR F N 1
ATOM 4171 C CA . THR F 3 26 ? 16.077 -40.407 23.277 1.00 29.41 26 THR F CA 1
ATOM 4172 C C . THR F 3 26 ? 17.141 -41.069 22.397 1.00 30.13 26 THR F C 1
ATOM 4173 O O . THR F 3 26 ? 18.236 -41.314 22.892 1.00 30.97 26 THR F O 1
ATOM 4177 N N . ASN F 3 27 ? 16.820 -41.391 21.133 1.00 30.09 27 ASN F N 1
ATOM 4178 C CA . ASN F 3 27 ? 17.801 -41.910 20.189 1.00 32.31 27 ASN F CA 1
ATOM 4179 C C . ASN F 3 27 ? 18.469 -40.819 19.352 1.00 33.90 27 ASN F C 1
ATOM 4180 O O . ASN F 3 27 ? 19.118 -41.180 18.387 1.00 37.59 27 ASN F O 1
ATOM 4185 N N . GLY F 3 28 ? 18.340 -39.519 19.679 1.00 35.18 28 GLY F N 1
ATOM 4186 C CA . GLY F 3 28 ? 19.065 -38.456 19.002 1.00 35.89 28 GLY F CA 1
ATOM 4187 C C . GLY F 3 28 ? 18.725 -38.268 17.520 1.00 36.34 28 GLY F C 1
ATOM 4188 O O . GLY F 3 28 ? 19.599 -37.831 16.772 1.00 38.33 28 GLY F O 1
ATOM 4189 N N . ILE F 3 29 ? 17.479 -38.550 17.104 1.00 34.26 29 ILE F N 1
ATOM 4190 C CA . ILE F 3 29 ? 17.012 -38.280 15.749 1.00 35.43 29 ILE F CA 1
ATOM 4191 C C . ILE F 3 29 ? 16.551 -36.820 15.675 1.00 36.48 29 ILE F C 1
ATOM 4192 O O . ILE F 3 29 ? 16.739 -36.148 14.659 1.00 37.00 29 ILE F O 1
ATOM 4197 N N . THR F 3 30 ? 15.912 -36.349 16.750 1.00 35.72 30 THR F N 1
ATOM 4198 C CA . THR F 3 30 ? 15.550 -34.953 16.940 1.00 35.72 30 THR F CA 1
ATOM 4199 C C . THR F 3 30 ? 16.574 -34.323 17.883 1.00 36.96 30 THR F C 1
ATOM 4200 O O . THR F 3 30 ? 17.259 -35.023 18.603 1.00 34.16 30 THR F O 1
ATOM 4204 N N . LYS F 3 31 ? 16.667 -32.989 17.833 1.00 41.31 31 LYS F N 1
ATOM 4205 C CA . LYS F 3 31 ? 17.625 -32.200 18.595 1.00 43.79 31 LYS F CA 1
ATOM 4206 C C . LYS F 3 31 ? 16.856 -30.998 19.138 1.00 43.92 31 LYS F C 1
ATOM 4207 O O . LYS F 3 31 ? 16.876 -29.938 18.508 1.00 44.85 31 LYS F O 1
ATOM 4213 N N . PRO F 3 32 ? 16.064 -31.140 20.240 1.00 42.27 32 PRO F N 1
ATOM 4214 C CA . PRO F 3 32 ? 15.337 -30.009 20.814 1.00 42.83 32 PRO F CA 1
ATOM 4215 C C . PRO F 3 32 ? 16.254 -28.908 21.361 1.00 45.12 32 PRO F C 1
ATOM 4216 O O . PRO F 3 32 ? 17.301 -29.207 21.957 1.00 47.34 32 PRO F O 1
ATOM 4220 N N . CYS F 3 33 ? 15.865 -27.654 21.074 1.00 44.54 33 CYS F N 1
ATOM 4221 C CA . CYS F 3 33 ? 16.471 -26.456 21.618 1.00 46.06 33 CYS F CA 1
ATOM 4222 C C . CYS F 3 33 ? 15.371 -25.650 22.296 1.00 45.30 33 CYS F C 1
ATOM 4223 O O . CYS F 3 33 ? 14.365 -25.394 21.626 1.00 45.60 33 CYS F O 1
ATOM 4226 N N . ILE F 3 34 ? 15.542 -25.317 23.590 1.00 45.63 34 ILE F N 1
ATOM 4227 C CA . ILE F 3 34 ? 14.615 -24.462 24.327 1.00 47.97 34 ILE F CA 1
ATOM 4228 C C . ILE F 3 34 ? 15.213 -23.057 24.411 1.00 53.15 34 ILE F C 1
ATOM 4229 O O . ILE F 3 34 ? 16.344 -22.922 24.904 1.00 54.04 34 ILE F O 1
ATOM 4234 N N . VAL F 3 35 ? 14.431 -22.035 24.006 1.00 55.26 35 VAL F N 1
ATOM 4235 C CA . VAL F 3 35 ? 14.817 -20.643 24.176 1.00 59.19 35 VAL F CA 1
ATOM 4236 C C . VAL F 3 35 ? 13.751 -19.960 25.044 1.00 59.03 35 VAL F C 1
ATOM 4237 O O . VAL F 3 35 ? 12.559 -19.973 24.709 1.00 55.86 35 VAL F O 1
ATOM 4241 N N . SER F 3 36 ? 14.203 -19.453 26.211 1.00 60.69 36 SER F N 1
ATOM 4242 C CA . SER F 3 36 ? 13.452 -18.569 27.087 1.00 62.62 36 SER F CA 1
ATOM 4243 C C . SER F 3 36 ? 13.792 -17.115 26.743 1.00 66.91 36 SER F C 1
ATOM 4244 O O . SER F 3 36 ? 14.611 -16.855 25.849 1.00 69.23 36 SER F O 1
ATOM 4247 N N . THR F 3 37 ? 13.201 -16.173 27.512 1.00 69.08 37 THR F N 1
ATOM 4248 C CA . THR F 3 37 ? 13.571 -14.757 27.473 1.00 71.90 37 THR F CA 1
ATOM 4249 C C . THR F 3 37 ? 15.029 -14.518 27.891 1.00 75.15 37 THR F C 1
ATOM 4250 O O . THR F 3 37 ? 15.607 -13.545 27.406 1.00 78.57 37 THR F O 1
ATOM 4254 N N . GLU F 3 38 ? 15.622 -15.405 28.724 1.00 74.18 38 GLU F N 1
ATOM 4255 C CA . GLU F 3 38 ? 16.942 -15.215 29.315 1.00 75.32 38 GLU F CA 1
ATOM 4256 C C . GLU F 3 38 ? 18.009 -16.210 28.847 1.00 74.97 38 GLU F C 1
ATOM 4257 O O . GLU F 3 38 ? 19.177 -15.869 28.980 1.00 76.14 38 GLU F O 1
ATOM 4263 N N . ASN F 3 39 ? 17.652 -17.421 28.354 1.00 73.34 39 ASN F N 1
ATOM 4264 C CA . ASN F 3 39 ? 18.607 -18.509 28.114 1.00 72.51 39 ASN F CA 1
ATOM 4265 C C . ASN F 3 39 ? 18.202 -19.364 26.915 1.00 69.95 39 ASN F C 1
ATOM 4266 O O . ASN F 3 39 ? 17.009 -19.559 26.691 1.00 65.30 39 ASN F O 1
ATOM 4271 N N . VAL F 3 40 ? 19.216 -19.858 26.176 1.00 71.62 40 VAL F N 1
ATOM 4272 C CA . VAL F 3 40 ? 19.071 -20.877 25.146 1.00 69.14 40 VAL F CA 1
ATOM 4273 C C . VAL F 3 40 ? 19.651 -22.169 25.738 1.00 66.39 40 VAL F C 1
ATOM 4274 O O . VAL F 3 40 ? 20.813 -22.169 26.149 1.00 67.96 40 VAL F O 1
ATOM 4278 N N . TYR F 3 41 ? 18.837 -23.246 25.797 1.00 62.59 41 TYR F N 1
ATOM 4279 C CA . TYR F 3 41 ? 19.246 -24.572 26.248 1.00 59.95 41 TYR F CA 1
ATOM 4280 C C . TYR F 3 41 ? 19.496 -25.411 24.995 1.00 60.81 41 TYR F C 1
ATOM 4281 O O . TYR F 3 41 ? 18.532 -25.859 24.349 1.00 55.70 41 TYR F O 1
ATOM 4290 N N . THR F 3 42 ? 20.789 -25.592 24.654 1.00 62.99 42 THR F N 1
ATOM 4291 C CA . THR F 3 42 ? 21.183 -26.196 23.388 1.00 62.32 42 THR F CA 1
ATOM 4292 C C . THR F 3 42 ? 20.905 -27.705 23.409 1.00 59.56 42 THR F C 1
ATOM 4293 O O . THR F 3 42 ? 20.930 -28.294 24.486 1.00 57.72 42 THR F O 1
ATOM 4297 N N . PRO F 3 43 ? 20.706 -28.382 22.241 1.00 59.55 43 PRO F N 1
ATOM 4298 C CA . PRO F 3 43 ? 20.728 -29.848 22.172 1.00 57.92 43 PRO F CA 1
ATOM 4299 C C . PRO F 3 43 ? 22.080 -30.505 22.481 1.00 60.78 43 PRO F C 1
ATOM 4300 O O . PRO F 3 43 ? 22.084 -31.698 22.780 1.00 60.12 43 PRO F O 1
ATOM 4304 N N . ASP F 3 44 ? 23.199 -29.750 22.408 1.00 64.52 44 ASP F N 1
ATOM 4305 C CA . ASP F 3 44 ? 24.525 -30.161 22.883 1.00 68.02 44 ASP F CA 1
ATOM 4306 C C . ASP F 3 44 ? 24.708 -29.981 24.405 1.00 68.17 44 ASP F C 1
ATOM 4307 O O . ASP F 3 44 ? 25.847 -30.056 24.870 1.00 71.64 44 ASP F O 1
ATOM 4309 N N . ASN F 3 45 ? 23.635 -29.705 25.186 1.00 64.37 45 ASN F N 1
ATOM 4310 C CA . ASN F 3 45 ? 23.583 -29.806 26.648 1.00 65.07 45 ASN F CA 1
ATOM 4311 C C . ASN F 3 45 ? 24.203 -28.573 27.311 1.00 66.61 45 ASN F C 1
ATOM 4312 O O . ASN F 3 45 ? 24.691 -28.703 28.425 1.00 67.69 45 ASN F O 1
ATOM 4317 N N . ALA F 3 46 ? 24.102 -27.372 26.697 1.00 66.94 46 ALA F N 1
ATOM 4318 C CA . ALA F 3 46 ? 24.694 -26.133 27.204 1.00 68.53 46 ALA F CA 1
ATOM 4319 C C . ALA F 3 46 ? 23.600 -25.077 27.396 1.00 66.68 46 ALA F C 1
ATOM 4320 O O . ALA F 3 46 ? 22.692 -24.984 26.565 1.00 63.42 46 ALA F O 1
ATOM 4322 N N . THR F 3 47 ? 23.680 -24.327 28.515 1.00 68.33 47 THR F N 1
ATOM 4323 C CA . THR F 3 47 ? 22.838 -23.169 28.806 1.00 69.66 47 THR F CA 1
ATOM 4324 C C . THR F 3 47 ? 23.596 -21.919 28.341 1.00 72.34 47 THR F C 1
ATOM 4325 O O . THR F 3 47 ? 24.586 -21.593 28.984 1.00 75.38 47 THR F O 1
ATOM 4329 N N . VAL F 3 48 ? 23.183 -21.260 27.229 1.00 72.50 48 VAL F N 1
ATOM 4330 C CA . VAL F 3 48 ? 23.818 -20.027 26.742 1.00 75.57 48 VAL F CA 1
ATOM 4331 C C . VAL F 3 48 ? 22.880 -18.852 27.094 1.00 76.43 48 VAL F C 1
ATOM 4332 O O . VAL F 3 48 ? 21.743 -18.794 26.588 1.00 71.14 48 VAL F O 1
ATOM 4336 N N . PRO F 3 49 ? 23.271 -17.946 28.052 1.00 80.79 49 PRO F N 1
ATOM 4337 C CA . PRO F 3 49 ? 22.488 -16.747 28.362 1.00 83.78 49 PRO F CA 1
ATOM 4338 C C . PRO F 3 49 ? 22.331 -15.789 27.185 1.00 86.41 49 PRO F C 1
ATOM 4339 O O . PRO F 3 49 ? 23.322 -15.494 26.532 1.00 91.41 49 PRO F O 1
ATOM 4343 N N . HIS F 3 50 ? 21.089 -15.363 26.905 1.00 86.68 50 HIS F N 1
ATOM 4344 C CA . HIS F 3 50 ? 20.802 -14.266 25.990 1.00 89.60 50 HIS F CA 1
ATOM 4345 C C . HIS F 3 50 ? 19.530 -13.560 26.472 1.00 90.41 50 HIS F C 1
ATOM 4346 O O . HIS F 3 50 ? 18.461 -14.160 26.412 1.00 82.52 50 HIS F O 1
ATOM 4353 N N . LYS F 3 51 ? 19.677 -12.311 26.959 1.00 98.59 51 LYS F N 1
ATOM 4354 C CA . LYS F 3 51 ? 18.576 -11.457 27.400 1.00 102.40 51 LYS F CA 1
ATOM 4355 C C . LYS F 3 51 ? 18.191 -10.591 26.198 1.00 105.43 51 LYS F C 1
ATOM 4356 O O . LYS F 3 51 ? 18.926 -9.667 25.835 1.00 113.48 51 LYS F O 1
ATOM 4358 N N . GLN F 3 52 ? 17.035 -10.896 25.589 1.00 101.94 52 GLN F N 1
ATOM 4359 C CA . GLN F 3 52 ? 16.746 -10.523 24.206 1.00 103.65 52 GLN F CA 1
ATOM 4360 C C . GLN F 3 52 ? 16.188 -9.096 24.165 1.00 110.53 52 GLN F C 1
ATOM 4361 O O . GLN F 3 52 ? 15.514 -8.690 25.111 1.00 115.33 52 GLN F O 1
ATOM 4367 N N . GLY F 3 53 ? 16.419 -8.362 23.050 1.00 111.96 53 GLY F N 1
ATOM 4368 C CA . GLY F 3 53 ? 15.914 -7.002 22.831 1.00 114.89 53 GLY F CA 1
ATOM 4369 C C . GLY F 3 53 ? 14.437 -7.008 22.418 1.00 110.26 53 GLY F C 1
ATOM 4370 O O . GLY F 3 53 ? 13.637 -7.652 23.078 1.00 111.34 53 GLY F O 1
ATOM 4371 N N . SER F 3 54 ? 14.048 -6.233 21.391 1.00 104.77 54 SER F N 1
ATOM 4372 C CA . SER F 3 54 ? 13.073 -6.699 20.407 1.00 96.81 54 SER F CA 1
ATOM 4373 C C . SER F 3 54 ? 13.731 -6.776 19.031 1.00 96.70 54 SER F C 1
ATOM 4374 O O . SER F 3 54 ? 13.030 -6.677 18.026 1.00 95.82 54 SER F O 1
ATOM 4377 N N . ASP F 3 55 ? 15.056 -7.035 18.988 1.00 97.54 55 ASP F N 1
ATOM 4378 C CA . ASP F 3 55 ? 15.739 -7.530 17.797 1.00 99.23 55 ASP F CA 1
ATOM 4379 C C . ASP F 3 55 ? 15.499 -9.043 17.696 1.00 92.34 55 ASP F C 1
ATOM 4380 O O . ASP F 3 55 ? 15.693 -9.734 18.694 1.00 90.55 55 ASP F O 1
ATOM 4385 N N . TYR F 3 56 ? 15.038 -9.538 16.523 1.00 89.75 56 TYR F N 1
ATOM 4386 C CA . TYR F 3 56 ? 14.947 -10.965 16.215 1.00 85.35 56 TYR F CA 1
ATOM 4387 C C . TYR F 3 56 ? 16.360 -11.561 16.127 1.00 86.01 56 TYR F C 1
ATOM 4388 O O . TYR F 3 56 ? 17.166 -11.036 15.361 1.00 85.60 56 TYR F O 1
ATOM 4397 N N . VAL F 3 57 ? 16.638 -12.666 16.859 1.00 84.58 57 VAL F N 1
ATOM 4398 C CA . VAL F 3 57 ? 17.980 -13.250 16.964 1.00 85.90 57 VAL F CA 1
ATOM 4399 C C . VAL F 3 57 ? 17.928 -14.684 16.411 1.00 84.29 57 VAL F C 1
ATOM 4400 O O . VAL F 3 57 ? 17.014 -15.430 16.779 1.00 80.47 57 VAL F O 1
ATOM 4404 N N . LEU F 3 58 ? 18.920 -15.064 15.568 1.00 84.19 58 LEU F N 1
ATOM 4405 C CA . LEU F 3 58 ? 18.972 -16.362 14.897 1.00 83.56 58 LEU F CA 1
ATOM 4406 C C . LEU F 3 58 ? 19.285 -17.446 15.942 1.00 81.75 58 LEU F C 1
ATOM 4407 O O . LEU F 3 58 ? 20.377 -17.441 16.515 1.00 86.86 58 LEU F O 1
ATOM 4412 N N . VAL F 3 59 ? 18.310 -18.342 16.201 1.00 78.37 59 VAL F N 1
ATOM 4413 C CA . VAL F 3 59 ? 18.453 -19.449 17.143 1.00 73.63 59 VAL F CA 1
ATOM 4414 C C . VAL F 3 59 ? 18.759 -20.744 16.402 1.00 67.80 59 VAL F C 1
ATOM 4415 O O . VAL F 3 59 ? 19.566 -21.515 16.907 1.00 67.41 59 VAL F O 1
ATOM 4419 N N . ALA F 3 60 ? 18.149 -20.963 15.226 1.00 64.66 60 ALA F N 1
ATOM 4420 C CA . ALA F 3 60 ? 18.476 -22.097 14.369 1.00 62.13 60 ALA F CA 1
ATOM 4421 C C . ALA F 3 60 ? 18.370 -21.710 12.899 1.00 60.25 60 ALA F C 1
ATOM 4422 O O . ALA F 3 60 ? 17.653 -20.773 12.555 1.00 58.94 60 ALA F O 1
ATOM 4424 N N . GLY F 3 61 ? 19.067 -22.470 12.050 1.00 59.80 61 GLY F N 1
ATOM 4425 C CA . GLY F 3 61 ? 18.899 -22.346 10.610 1.00 61.47 61 GLY F CA 1
ATOM 4426 C C . GLY F 3 61 ? 19.934 -23.163 9.848 1.00 62.43 61 GLY F C 1
ATOM 4427 O O . GLY F 3 61 ? 20.953 -23.555 10.414 1.00 62.94 61 GLY F O 1
ATOM 4428 N N . LEU F 3 62 ? 19.653 -23.425 8.565 1.00 63.54 62 LEU F N 1
ATOM 4429 C CA . LEU F 3 62 ? 20.609 -24.090 7.691 1.00 65.19 62 LEU F CA 1
ATOM 4430 C C . LEU F 3 62 ? 21.727 -23.094 7.337 1.00 68.42 62 LEU F C 1
ATOM 4431 O O . LEU F 3 62 ? 21.469 -21.896 7.141 1.00 67.26 62 LEU F O 1
ATOM 4436 N N . ALA F 3 63 ? 22.970 -23.616 7.288 1.00 70.10 63 ALA F N 1
ATOM 4437 C CA . ALA F 3 63 ? 24.173 -22.859 6.953 1.00 73.04 63 ALA F CA 1
ATOM 4438 C C . ALA F 3 63 ? 24.195 -22.510 5.463 1.00 74.94 63 ALA F C 1
ATOM 4439 O O . ALA F 3 63 ? 24.460 -23.391 4.640 1.00 74.90 63 ALA F O 1
ATOM 4441 N N . GLY F 3 64 ? 23.929 -21.234 5.119 1.00 76.29 64 GLY F N 1
ATOM 4442 C CA . GLY F 3 64 ? 23.818 -20.800 3.731 1.00 78.40 64 GLY F CA 1
ATOM 4443 C C . GLY F 3 64 ? 22.593 -21.355 2.989 1.00 74.95 64 GLY F C 1
ATOM 4444 O O . GLY F 3 64 ? 22.680 -21.545 1.779 1.00 75.94 64 GLY F O 1
ATOM 4445 N N . ASP F 3 65 ? 21.486 -21.662 3.697 1.00 70.98 65 ASP F N 1
ATOM 4446 C CA . ASP F 3 65 ? 20.156 -21.688 3.091 1.00 69.40 65 ASP F CA 1
ATOM 4447 C C . ASP F 3 65 ? 19.128 -21.286 4.156 1.00 67.18 65 ASP F C 1
ATOM 4448 O O . ASP F 3 65 ? 18.277 -22.105 4.521 1.00 64.78 65 ASP F O 1
ATOM 4453 N N . PRO F 3 66 ? 19.162 -20.025 4.675 1.00 68.43 66 PRO F N 1
ATOM 4454 C CA . PRO F 3 66 ? 18.206 -19.583 5.684 1.00 66.74 66 PRO F CA 1
ATOM 4455 C C . PRO F 3 66 ? 16.744 -19.497 5.218 1.00 66.68 66 PRO F C 1
ATOM 4456 O O . PRO F 3 66 ? 15.843 -19.521 6.055 1.00 65.20 66 PRO F O 1
ATOM 4460 N N . ASN F 3 67 ? 16.509 -19.330 3.900 1.00 69.08 67 ASN F N 1
ATOM 4461 C CA . ASN F 3 67 ? 15.169 -19.423 3.321 1.00 68.67 67 ASN F CA 1
ATOM 4462 C C . ASN F 3 67 ? 14.555 -20.819 3.475 1.00 64.78 67 ASN F C 1
ATOM 4463 O O . ASN F 3 67 ? 13.334 -20.912 3.625 1.00 62.33 67 ASN F O 1
ATOM 4468 N N . ARG F 3 68 ? 15.372 -21.886 3.343 1.00 64.69 68 ARG F N 1
ATOM 4469 C CA . ARG F 3 68 ? 14.903 -23.259 3.470 1.00 62.23 68 ARG F CA 1
ATOM 4470 C C . ARG F 3 68 ? 14.527 -23.509 4.924 1.00 59.40 68 ARG F C 1
ATOM 4471 O O . ARG F 3 68 ? 13.428 -24.001 5.151 1.00 56.50 68 ARG F O 1
ATOM 4479 N N . PHE F 3 69 ? 15.424 -23.172 5.874 1.00 58.81 69 PHE F N 1
ATOM 4480 C CA . PHE F 3 69 ? 15.074 -23.240 7.287 1.00 56.38 69 PHE F CA 1
ATOM 4481 C C . PHE F 3 69 ? 15.861 -22.209 8.094 1.00 58.15 69 PHE F C 1
ATOM 4482 O O . PHE F 3 69 ? 17.093 -22.205 8.024 1.00 59.44 69 PHE F O 1
ATOM 4490 N N . SER F 3 70 ? 15.107 -21.397 8.874 1.00 58.53 70 SER F N 1
ATOM 4491 C CA . SER F 3 70 ? 15.625 -20.506 9.903 1.00 59.96 70 SER F CA 1
ATOM 4492 C C . SER F 3 70 ? 14.580 -20.265 10.999 1.00 58.13 70 SER F C 1
ATOM 4493 O O . SER F 3 70 ? 13.368 -20.325 10.730 1.00 56.96 70 SER F O 1
ATOM 4496 N N . ALA F 3 71 ? 15.066 -19.979 12.222 1.00 57.33 71 ALA F N 1
ATOM 4497 C CA . ALA F 3 71 ? 14.222 -19.717 13.380 1.00 57.32 71 ALA F CA 1
ATOM 4498 C C . ALA F 3 71 ? 14.779 -18.533 14.172 1.00 59.93 71 ALA F C 1
ATOM 4499 O O . ALA F 3 71 ? 15.974 -18.526 14.486 1.00 60.69 71 ALA F O 1
ATOM 4501 N N . TYR F 3 72 ? 13.895 -17.580 14.525 1.00 61.83 72 TYR F N 1
ATOM 4502 C CA . TYR F 3 72 ? 14.265 -16.348 15.207 1.00 67.78 72 TYR F CA 1
ATOM 4503 C C . TYR F 3 72 ? 13.334 -16.161 16.404 1.00 67.09 72 TYR F C 1
ATOM 4504 O O . TYR F 3 72 ? 12.168 -16.587 16.356 1.00 63.05 72 TYR F O 1
ATOM 4513 N N . THR F 3 73 ? 13.869 -15.462 17.426 1.00 69.72 73 THR F N 1
ATOM 4514 C CA . THR F 3 73 ? 13.187 -15.175 18.679 1.00 69.82 73 THR F CA 1
ATOM 4515 C C . THR F 3 73 ? 13.396 -13.696 19.038 1.00 73.48 73 THR F C 1
ATOM 4516 O O . THR F 3 73 ? 14.498 -13.146 18.889 1.00 74.15 73 THR F O 1
ATOM 4520 N N . ARG F 3 74 ? 12.297 -13.108 19.528 1.00 73.11 74 ARG F N 1
ATOM 4521 C CA . ARG F 3 74 ? 12.173 -11.740 19.981 1.00 77.79 74 ARG F CA 1
ATOM 4522 C C . ARG F 3 74 ? 11.625 -11.809 21.400 1.00 78.01 74 ARG F C 1
ATOM 4523 O O . ARG F 3 74 ? 10.905 -12.755 21.728 1.00 72.23 74 ARG F O 1
ATOM 4531 N N . SER F 3 75 ? 11.927 -10.764 22.178 1.00 80.39 75 SER F N 1
ATOM 4532 C CA . SER F 3 75 ? 11.222 -10.448 23.406 1.00 81.85 75 SER F CA 1
ATOM 4533 C C . SER F 3 75 ? 10.487 -9.119 23.201 1.00 85.88 75 SER F C 1
ATOM 4534 O O . SER F 3 75 ? 11.002 -8.220 22.536 1.00 85.41 75 SER F O 1
ATOM 4537 N N . GLN F 3 76 ? 9.260 -9.037 23.738 1.00 87.34 76 GLN F N 1
ATOM 4538 C CA . GLN F 3 76 ? 8.337 -7.924 23.528 1.00 88.44 76 GLN F CA 1
ATOM 4539 C C . GLN F 3 76 ? 8.213 -7.082 24.801 1.00 91.00 76 GLN F C 1
ATOM 4540 O O . GLN F 3 76 ? 8.391 -5.874 24.741 1.00 97.29 76 GLN F O 1
ATOM 4546 N N . GLY F 3 77 ? 7.921 -7.728 25.941 1.00 91.80 77 GLY F N 1
ATOM 4547 C CA . GLY F 3 77 ? 7.556 -7.103 27.207 1.00 95.37 77 GLY F CA 1
ATOM 4548 C C . GLY F 3 77 ? 6.220 -7.653 27.715 1.00 96.22 77 GLY F C 1
ATOM 4549 O O . GLY F 3 77 ? 5.474 -8.275 26.949 1.00 93.28 77 GLY F O 1
ATOM 4550 N N . GLY F 3 78 ? 5.930 -7.401 29.008 1.00 100.35 78 GLY F N 1
ATOM 4551 C CA . GLY F 3 78 ? 4.718 -7.867 29.672 1.00 102.23 78 GLY F CA 1
ATOM 4552 C C . GLY F 3 78 ? 4.696 -9.386 29.897 1.00 98.56 78 GLY F C 1
ATOM 4553 O O . GLY F 3 78 ? 5.722 -10.054 29.778 1.00 96.76 78 GLY F O 1
ATOM 4554 N N . SER F 3 79 ? 3.509 -9.922 30.237 1.00 99.08 79 SER F N 1
ATOM 4555 C CA . SER F 3 79 ? 3.302 -11.361 30.405 1.00 98.99 79 SER F CA 1
ATOM 4556 C C . SER F 3 79 ? 3.136 -12.002 29.019 1.00 94.02 79 SER F C 1
ATOM 4557 O O . SER F 3 79 ? 2.669 -11.360 28.079 1.00 96.00 79 SER F O 1
ATOM 4560 N N . LYS F 3 80 ? 3.546 -13.273 28.888 1.00 86.02 80 LYS F N 1
ATOM 4561 C CA . LYS F 3 80 ? 3.701 -13.972 27.611 1.00 80.40 80 LYS F CA 1
ATOM 4562 C C . LYS F 3 80 ? 4.545 -13.157 26.608 1.00 81.14 80 LYS F C 1
ATOM 4563 O O . LYS F 3 80 ? 4.121 -12.948 25.469 1.00 78.07 80 LYS F O 1
ATOM 4569 N N . PRO F 3 81 ? 5.787 -12.715 26.965 1.00 83.88 81 PRO F N 1
ATOM 4570 C CA . PRO F 3 81 ? 6.548 -11.751 26.150 1.00 86.03 81 PRO F CA 1
ATOM 4571 C C . PRO F 3 81 ? 7.311 -12.265 24.913 1.00 83.35 81 PRO F C 1
ATOM 4572 O O . PRO F 3 81 ? 7.895 -11.450 24.188 1.00 84.98 81 PRO F O 1
ATOM 4576 N N . LEU F 3 82 ? 7.358 -13.591 24.687 1.00 80.60 82 LEU F N 1
ATOM 4577 C CA . LEU F 3 82 ? 8.233 -14.206 23.687 1.00 77.25 82 LEU F CA 1
ATOM 4578 C C . LEU F 3 82 ? 7.495 -14.188 22.343 1.00 74.42 82 LEU F C 1
ATOM 4579 O O . LEU F 3 82 ? 6.291 -14.438 22.306 1.00 73.04 82 LEU F O 1
ATOM 4584 N N . VAL F 3 83 ? 8.193 -13.768 21.275 1.00 72.95 83 VAL F N 1
ATOM 4585 C CA . VAL F 3 83 ? 7.680 -13.703 19.906 1.00 70.37 83 VAL F CA 1
ATOM 4586 C C . VAL F 3 83 ? 8.643 -14.530 19.047 1.00 65.97 83 VAL F C 1
ATOM 4587 O O . VAL F 3 83 ? 9.861 -14.434 19.250 1.00 65.58 83 VAL F O 1
ATOM 4591 N N . VAL F 3 84 ? 8.112 -15.331 18.093 1.00 61.27 84 VAL F N 1
ATOM 4592 C CA . VAL F 3 84 ? 8.912 -16.306 17.352 1.00 57.55 84 VAL F CA 1
ATOM 4593 C C . VAL F 3 84 ? 8.627 -16.169 15.864 1.00 56.32 84 VAL F C 1
ATOM 4594 O O . VAL F 3 84 ? 7.452 -16.092 15.484 1.00 54.65 84 VAL F O 1
ATOM 4598 N N . LYS F 3 85 ? 9.706 -16.258 15.062 1.00 56.83 85 LYS F N 1
ATOM 4599 C CA . LYS F 3 85 ? 9.643 -16.299 13.606 1.00 57.67 85 LYS F CA 1
ATOM 4600 C C . LYS F 3 85 ? 10.271 -17.618 13.162 1.00 55.28 85 LYS F C 1
ATOM 4601 O O . LYS F 3 85 ? 11.417 -17.868 13.545 1.00 55.04 85 LYS F O 1
ATOM 4607 N N . LEU F 3 86 ? 9.529 -18.425 12.374 1.00 53.92 86 LEU F N 1
ATOM 4608 C CA . LEU F 3 86 ? 9.948 -19.708 11.821 1.00 52.29 86 LEU F CA 1
ATOM 4609 C C . LEU F 3 86 ? 9.787 -19.661 10.309 1.00 52.47 86 LEU F C 1
ATOM 4610 O O . LEU F 3 86 ? 8.648 -19.574 9.844 1.00 51.58 86 LEU F O 1
ATOM 4615 N N . VAL F 3 87 ? 10.894 -19.836 9.568 1.00 53.39 87 VAL F N 1
ATOM 4616 C CA . VAL F 3 87 ? 10.882 -19.799 8.103 1.00 54.49 87 VAL F CA 1
ATOM 4617 C C . VAL F 3 87 ? 11.092 -21.254 7.665 1.00 51.90 87 VAL F C 1
ATOM 4618 O O . VAL F 3 87 ? 12.107 -21.826 8.051 1.00 51.06 87 VAL F O 1
ATOM 4622 N N . ASN F 3 88 ? 10.130 -21.812 6.882 1.00 50.97 88 ASN F N 1
ATOM 4623 C CA . ASN F 3 88 ? 10.186 -23.137 6.271 1.00 49.82 88 ASN F CA 1
ATOM 4624 C C . ASN F 3 88 ? 9.891 -23.029 4.769 1.00 51.97 88 ASN F C 1
ATOM 4625 O O . ASN F 3 88 ? 8.755 -22.725 4.379 1.00 51.31 88 ASN F O 1
ATOM 4630 N N . ASP F 3 89 ? 10.923 -23.263 3.932 1.00 54.67 89 ASP F N 1
ATOM 4631 C CA . ASP F 3 89 ? 10.860 -23.221 2.473 1.00 58.55 89 ASP F CA 1
ATOM 4632 C C . ASP F 3 89 ? 10.242 -21.902 1.998 1.00 61.03 89 ASP F C 1
ATOM 4633 O O . ASP F 3 89 ? 9.207 -21.910 1.324 1.00 61.11 89 ASP F O 1
ATOM 4638 N N . GLY F 3 90 ? 10.806 -20.780 2.486 1.00 63.13 90 GLY F N 1
ATOM 4639 C CA . GLY F 3 90 ? 10.359 -19.435 2.140 1.00 66.36 90 GLY F CA 1
ATOM 4640 C C . GLY F 3 90 ? 8.963 -19.042 2.629 1.00 66.15 90 GLY F C 1
ATOM 4641 O O . GLY F 3 90 ? 8.497 -17.998 2.203 1.00 67.68 90 GLY F O 1
ATOM 4642 N N . VAL F 3 91 ? 8.339 -19.817 3.545 1.00 65.16 91 VAL F N 1
ATOM 4643 C CA . VAL F 3 91 ? 7.044 -19.505 4.137 1.00 64.71 91 VAL F CA 1
ATOM 4644 C C . VAL F 3 91 ? 7.332 -19.127 5.587 1.00 62.98 91 VAL F C 1
ATOM 4645 O O . VAL F 3 91 ? 7.795 -19.993 6.335 1.00 62.36 91 VAL F O 1
ATOM 4649 N N . THR F 3 92 ? 6.996 -17.878 5.974 1.00 64.03 92 THR F N 1
ATOM 4650 C CA . THR F 3 92 ? 7.271 -17.320 7.298 1.00 62.82 92 THR F CA 1
ATOM 4651 C C . THR F 3 92 ? 6.053 -17.552 8.191 1.00 59.95 92 THR F C 1
ATOM 4652 O O . THR F 3 92 ? 4.950 -17.209 7.779 1.00 59.23 92 THR F O 1
ATOM 4656 N N . LEU F 3 93 ? 6.256 -18.183 9.365 1.00 58.74 93 LEU F N 1
ATOM 4657 C CA . LEU F 3 93 ? 5.283 -18.257 10.448 1.00 56.81 93 LEU F CA 1
ATOM 4658 C C . LEU F 3 93 ? 5.741 -17.313 11.554 1.00 57.06 93 LEU F C 1
ATOM 4659 O O . LEU F 3 93 ? 6.898 -17.404 11.974 1.00 57.03 93 LEU F O 1
ATOM 4664 N N . GLU F 3 94 ? 4.830 -16.454 12.031 1.00 57.42 94 GLU F N 1
ATOM 4665 C CA . GLU F 3 94 ? 5.101 -15.539 13.136 1.00 59.08 94 GLU F CA 1
ATOM 4666 C C . GLU F 3 94 ? 4.140 -15.918 14.254 1.00 57.28 94 GLU F C 1
ATOM 4667 O O . GLU F 3 94 ? 2.931 -15.988 13.983 1.00 56.97 94 GLU F O 1
ATOM 4673 N N . LEU F 3 95 ? 4.693 -16.150 15.462 1.00 55.96 95 LEU F N 1
ATOM 4674 C CA . LEU F 3 95 ? 3.924 -16.506 16.642 1.00 56.66 95 LEU F CA 1
ATOM 4675 C C . LEU F 3 95 ? 4.058 -15.412 17.691 1.00 59.51 95 LEU F C 1
ATOM 4676 O O . LEU F 3 95 ? 5.188 -14.970 17.967 1.00 59.52 95 LEU F O 1
ATOM 4681 N N . THR F 3 96 ? 2.893 -15.046 18.268 1.00 61.19 96 THR F N 1
ATOM 4682 C CA . THR F 3 96 ? 2.760 -14.142 19.403 1.00 65.06 96 THR F CA 1
ATOM 4683 C C . THR F 3 96 ? 1.696 -14.695 20.357 1.00 65.65 96 THR F C 1
ATOM 4684 O O . THR F 3 96 ? 0.905 -15.547 19.995 1.00 65.17 96 THR F O 1
ATOM 4688 N N . ARG F 3 97 ? 1.623 -14.104 21.558 1.00 70.84 97 ARG F N 1
ATOM 4689 C CA . ARG F 3 97 ? 0.567 -14.345 22.539 1.00 71.02 97 ARG F CA 1
ATOM 4690 C C . ARG F 3 97 ? -0.847 -14.187 21.969 1.00 70.44 97 ARG F C 1
ATOM 4691 O O . ARG F 3 97 ? -1.739 -14.848 22.472 1.00 69.64 97 ARG F O 1
ATOM 4699 N N . ASP F 3 98 ? -1.052 -13.310 20.970 1.00 73.67 98 ASP F N 1
ATOM 4700 C CA . ASP F 3 98 ? -2.363 -13.027 20.387 1.00 75.15 98 ASP F CA 1
ATOM 4701 C C . ASP F 3 98 ? -2.825 -14.037 19.338 1.00 71.76 98 ASP F C 1
ATOM 4702 O O . ASP F 3 98 ? -4.009 -13.993 19.003 1.00 72.97 98 ASP F O 1
ATOM 4707 N N . GLY F 3 99 ? -1.936 -14.933 18.849 1.00 68.25 99 GLY F N 1
ATOM 4708 C CA . GLY F 3 99 ? -2.206 -15.808 17.723 1.00 62.72 99 GLY F CA 1
ATOM 4709 C C . GLY F 3 99 ? -1.013 -15.806 16.774 1.00 61.57 99 GLY F C 1
ATOM 4710 O O . GLY F 3 99 ? 0.143 -15.726 17.200 1.00 60.08 99 GLY F O 1
ATOM 4711 N N . ALA F 3 100 ? -1.302 -15.865 15.473 1.00 61.68 100 ALA F N 1
ATOM 4712 C CA . ALA F 3 100 ? -0.331 -16.332 14.498 1.00 59.97 100 ALA F CA 1
ATOM 4713 C C . ALA F 3 100 ? -0.670 -15.810 13.107 1.00 61.53 100 ALA F C 1
ATOM 4714 O O . ALA F 3 100 ? -1.839 -15.548 12.798 1.00 60.83 100 ALA F O 1
ATOM 4716 N N . SER F 3 101 ? 0.371 -15.768 12.261 1.00 62.30 101 SER F N 1
ATOM 4717 C CA . SER F 3 101 ? 0.268 -15.331 10.878 1.00 64.10 101 SER F CA 1
ATOM 4718 C C . SER F 3 101 ? 1.246 -16.113 9.996 1.00 63.05 101 SER F C 1
ATOM 4719 O O . SER F 3 101 ? 2.320 -16.510 10.471 1.00 60.15 101 SER F O 1
ATOM 4722 N N . ILE F 3 102 ? 0.881 -16.241 8.697 1.00 65.36 102 ILE F N 1
ATOM 4723 C CA . ILE F 3 102 ? 1.663 -16.939 7.680 1.00 63.68 102 ILE F CA 1
ATOM 4724 C C . ILE F 3 102 ? 1.953 -15.929 6.553 1.00 65.27 102 ILE F C 1
ATOM 4725 O O . ILE F 3 102 ? 1.037 -15.519 5.855 1.00 64.76 102 ILE F O 1
ATOM 4730 N N . ASN F 3 103 ? 3.234 -15.531 6.414 1.00 65.72 103 ASN F N 1
ATOM 4731 C CA . ASN F 3 103 ? 3.765 -14.542 5.477 1.00 69.12 103 ASN F CA 1
ATOM 4732 C C . ASN F 3 103 ? 3.394 -13.080 5.777 1.00 71.91 103 ASN F C 1
ATOM 4733 O O . ASN F 3 103 ? 3.937 -12.230 5.096 1.00 73.48 103 ASN F O 1
ATOM 4738 N N . GLY F 3 104 ? 2.665 -12.750 6.857 1.00 72.55 104 GLY F N 1
ATOM 4739 C CA . GLY F 3 104 ? 1.968 -11.483 6.994 1.00 76.72 104 GLY F CA 1
ATOM 4740 C C . GLY F 3 104 ? 0.503 -11.662 7.395 1.00 78.51 104 GLY F C 1
ATOM 4741 O O . GLY F 3 104 ? 0.052 -10.956 8.300 1.00 82.57 104 GLY F O 1
ATOM 4742 N N . LYS F 3 105 ? -0.238 -12.558 6.710 1.00 77.63 105 LYS F N 1
ATOM 4743 C CA . LYS F 3 105 ? -1.687 -12.662 6.857 1.00 78.99 105 LYS F CA 1
ATOM 4744 C C . LYS F 3 105 ? -1.995 -13.495 8.105 1.00 77.61 105 LYS F C 1
ATOM 4745 O O . LYS F 3 105 ? -1.496 -14.622 8.242 1.00 72.98 105 LYS F O 1
ATOM 4751 N N . ALA F 3 106 ? -2.781 -12.903 9.028 1.00 80.08 106 ALA F N 1
ATOM 4752 C CA . ALA F 3 106 ? -3.213 -13.560 10.256 1.00 78.18 106 ALA F CA 1
ATOM 4753 C C . ALA F 3 106 ? -4.237 -14.635 9.912 1.00 77.00 106 ALA F C 1
ATOM 4754 O O . ALA F 3 106 ? -5.058 -14.433 9.020 1.00 76.41 106 ALA F O 1
ATOM 4756 N N . VAL F 3 107 ? -4.194 -15.740 10.675 1.00 77.82 107 VAL F N 1
ATOM 4757 C CA . VAL F 3 107 ? -4.907 -16.978 10.393 1.00 75.26 107 VAL F CA 1
ATOM 4758 C C . VAL F 3 107 ? -5.534 -17.489 11.691 1.00 72.15 107 VAL F C 1
ATOM 4759 O O . VAL F 3 107 ? -5.037 -17.166 12.777 1.00 69.18 107 VAL F O 1
ATOM 4763 N N . SER F 3 108 ? -6.591 -18.317 11.541 1.00 67.85 108 SER F N 1
ATOM 4764 C CA . SER F 3 108 ? -7.411 -18.818 12.629 1.00 65.27 108 SER F CA 1
ATOM 4765 C C . SER F 3 108 ? -6.726 -20.055 13.223 1.00 64.37 108 SER F C 1
ATOM 4766 O O . SER F 3 108 ? -7.141 -21.196 12.991 1.00 61.58 108 SER F O 1
ATOM 4769 N N . VAL F 3 109 ? -5.646 -19.805 13.984 1.00 65.17 109 VAL F N 1
ATOM 4770 C CA . VAL F 3 109 ? -4.745 -20.835 14.488 1.00 64.76 109 VAL F CA 1
ATOM 4771 C C . VAL F 3 109 ? -5.415 -21.727 15.542 1.00 63.58 109 VAL F C 1
ATOM 4772 O O . VAL F 3 109 ? -4.976 -22.866 15.705 1.00 60.66 109 VAL F O 1
ATOM 4776 N N . GLU F 3 110 ? -6.472 -21.235 16.220 1.00 64.36 110 GLU F N 1
ATOM 4777 C CA . GLU F 3 110 ? -7.280 -22.040 17.138 1.00 64.67 110 GLU F CA 1
ATOM 4778 C C . GLU F 3 110 ? -8.082 -23.153 16.431 1.00 60.95 110 GLU F C 1
ATOM 4779 O O . GLU F 3 110 ? -8.466 -24.097 17.109 1.00 60.24 110 GLU F O 1
ATOM 4785 N N . LYS F 3 111 ? -8.330 -23.090 15.108 1.00 60.32 111 LYS F N 1
ATOM 4786 C CA . LYS F 3 111 ? -8.651 -24.271 14.291 1.00 60.85 111 LYS F CA 1
ATOM 4787 C C . LYS F 3 111 ? -7.329 -24.862 13.761 1.00 56.15 111 LYS F C 1
ATOM 4788 O O . LYS F 3 111 ? -6.258 -24.471 14.203 1.00 58.26 111 LYS F O 1
ATOM 4794 N N . GLY F 3 112 ? -7.345 -25.811 12.832 1.00 50.96 112 GLY F N 1
ATOM 4795 C CA . GLY F 3 112 ? -6.101 -26.183 12.144 1.00 49.94 112 GLY F CA 1
ATOM 4796 C C . GLY F 3 112 ? -5.738 -25.160 11.067 1.00 47.83 112 GLY F C 1
ATOM 4797 O O . GLY F 3 112 ? -6.662 -24.726 10.400 1.00 46.72 112 GLY F O 1
ATOM 4798 N N . VAL F 3 113 ? -4.442 -24.816 10.870 1.00 45.51 113 VAL F N 1
ATOM 4799 C CA . VAL F 3 113 ? -4.039 -24.090 9.654 1.00 46.78 113 VAL F CA 1
ATOM 4800 C C . VAL F 3 113 ? -2.825 -24.759 8.999 1.00 44.19 113 VAL F C 1
ATOM 4801 O O . VAL F 3 113 ? -1.829 -24.984 9.673 1.00 42.64 113 VAL F O 1
ATOM 4805 N N . GLN F 3 114 ? -2.905 -24.997 7.675 1.00 45.06 114 GLN F N 1
ATOM 4806 C CA . GLN F 3 114 ? -1.858 -25.570 6.839 1.00 44.23 114 GLN F CA 1
ATOM 4807 C C . GLN F 3 114 ? -1.608 -24.667 5.624 1.00 46.34 114 GLN F C 1
ATOM 4808 O O . GLN F 3 114 ? -2.561 -24.245 4.966 1.00 47.03 114 GLN F O 1
ATOM 4814 N N . TYR F 3 115 ? -0.323 -24.472 5.268 1.00 46.12 115 TYR F N 1
ATOM 4815 C CA . TYR F 3 115 ? 0.070 -23.762 4.063 1.00 48.77 115 TYR F CA 1
ATOM 4816 C C . TYR F 3 115 ? 1.099 -24.592 3.280 1.00 48.19 115 TYR F C 1
ATOM 4817 O O . TYR F 3 115 ? 2.081 -25.034 3.862 1.00 46.33 115 TYR F O 1
ATOM 4826 N N . PRO F 3 116 ? 0.989 -24.774 1.933 1.00 50.44 116 PRO F N 1
ATOM 4827 C CA . PRO F 3 116 ? -0.267 -24.647 1.189 1.00 52.55 116 PRO F CA 1
ATOM 4828 C C . PRO F 3 116 ? -1.379 -25.542 1.739 1.00 51.42 116 PRO F C 1
ATOM 4829 O O . PRO F 3 116 ? -1.108 -26.666 2.122 1.00 49.00 116 PRO F O 1
ATOM 4833 N N . GLN F 3 117 ? -2.604 -25.009 1.800 1.00 55.07 117 GLN F N 1
ATOM 4834 C CA . GLN F 3 117 ? -3.779 -25.665 2.368 1.00 55.77 117 GLN F CA 1
ATOM 4835 C C . GLN F 3 117 ? -4.087 -26.997 1.680 1.00 54.80 117 GLN F C 1
ATOM 4836 O O . GLN F 3 117 ? -4.498 -27.921 2.371 1.00 52.75 117 GLN F O 1
ATOM 4842 N N . ASP F 3 118 ? -3.842 -27.105 0.363 1.00 55.99 118 ASP F N 1
ATOM 4843 C CA . ASP F 3 118 ? -4.083 -28.316 -0.408 1.00 56.62 118 ASP F CA 1
ATOM 4844 C C . ASP F 3 118 ? -2.864 -29.250 -0.486 1.00 55.53 118 ASP F C 1
ATOM 4845 O O . ASP F 3 118 ? -3.046 -30.367 -0.943 1.00 57.27 118 ASP F O 1
ATOM 4850 N N . ASP F 3 119 ? -1.643 -28.857 -0.055 1.00 52.73 119 ASP F N 1
ATOM 4851 C CA . ASP F 3 119 ? -0.420 -29.573 -0.416 1.00 51.41 119 ASP F CA 1
ATOM 4852 C C . ASP F 3 119 ? -0.087 -30.573 0.697 1.00 47.81 119 ASP F C 1
ATOM 4853 O O . ASP F 3 119 ? 0.202 -30.116 1.812 1.00 45.83 119 ASP F O 1
ATOM 4858 N N . PRO F 3 120 ? -0.080 -31.924 0.450 1.00 44.76 120 PRO F N 1
ATOM 4859 C CA . PRO F 3 120 ? 0.367 -32.878 1.462 1.00 41.82 120 PRO F CA 1
ATOM 4860 C C . PRO F 3 120 ? 1.832 -32.720 1.848 1.00 40.70 120 PRO F C 1
ATOM 4861 O O . PRO F 3 120 ? 2.133 -32.952 2.988 1.00 40.58 120 PRO F O 1
ATOM 4865 N N . ASN F 3 121 ? 2.716 -32.269 0.940 1.00 42.96 121 ASN F N 1
ATOM 4866 C CA . ASN F 3 121 ? 4.054 -31.782 1.294 1.00 42.99 121 ASN F CA 1
ATOM 4867 C C . ASN F 3 121 ? 3.969 -30.313 1.739 1.00 43.90 121 ASN F C 1
ATOM 4868 O O . ASN F 3 121 ? 4.535 -29.425 1.100 1.00 44.98 121 ASN F O 1
ATOM 4873 N N . TYR F 3 122 ? 3.328 -30.073 2.887 1.00 42.15 122 TYR F N 1
ATOM 4874 C CA . TYR F 3 122 ? 3.059 -28.719 3.358 1.00 43.40 122 TYR F CA 1
ATOM 4875 C C . TYR F 3 122 ? 4.350 -28.100 3.916 1.00 43.38 122 TYR F C 1
ATOM 4876 O O . TYR F 3 122 ? 5.166 -28.777 4.546 1.00 41.62 122 TYR F O 1
ATOM 4885 N N . ALA F 3 123 ? 4.489 -26.787 3.708 1.00 45.31 123 ALA F N 1
ATOM 4886 C CA . ALA F 3 123 ? 5.553 -25.980 4.287 1.00 46.37 123 ALA F CA 1
ATOM 4887 C C . ALA F 3 123 ? 5.343 -25.803 5.786 1.00 44.52 123 ALA F C 1
ATOM 4888 O O . ALA F 3 123 ? 6.327 -25.776 6.508 1.00 44.13 123 ALA F O 1
ATOM 4890 N N . ILE F 3 124 ? 4.093 -25.615 6.230 1.00 43.64 124 ILE F N 1
ATOM 4891 C CA . ILE F 3 124 ? 3.831 -25.369 7.643 1.00 42.87 124 ILE F CA 1
ATOM 4892 C C . ILE F 3 124 ? 2.408 -25.814 7.972 1.00 41.96 124 ILE F C 1
ATOM 4893 O O . ILE F 3 124 ? 1.520 -25.667 7.149 1.00 41.92 124 ILE F O 1
ATOM 4898 N N . ARG F 3 125 ? 2.262 -26.432 9.151 1.00 41.43 125 ARG F N 1
ATOM 4899 C CA . ARG F 3 125 ? 1.016 -26.611 9.880 1.00 41.56 125 ARG F CA 1
ATOM 4900 C C . ARG F 3 125 ? 1.195 -25.984 11.257 1.00 41.04 125 ARG F C 1
ATOM 4901 O O . ARG F 3 125 ? 2.290 -26.055 11.814 1.00 40.59 125 ARG F O 1
ATOM 4909 N N . VAL F 3 126 ? 0.102 -25.447 11.808 1.00 42.62 126 VAL F N 1
ATOM 4910 C CA . VAL F 3 126 ? 0.128 -24.724 13.076 1.00 42.78 126 VAL F CA 1
ATOM 4911 C C . VAL F 3 126 ? -1.250 -24.874 13.725 1.00 43.09 126 VAL F C 1
ATOM 4912 O O . VAL F 3 126 ? -2.268 -24.859 13.019 1.00 44.05 126 VAL F O 1
ATOM 4916 N N . TRP F 3 127 ? -1.254 -25.037 15.065 1.00 43.02 127 TRP F N 1
ATOM 4917 C CA . TRP F 3 127 ? -2.459 -25.259 15.858 1.00 42.01 127 TRP F CA 1
ATOM 4918 C C . TRP F 3 127 ? -2.270 -24.704 17.276 1.00 42.77 127 TRP F C 1
ATOM 4919 O O . TRP F 3 127 ? -1.179 -24.820 17.823 1.00 40.81 127 TRP F O 1
ATOM 4930 N N . LYS F 3 128 ? -3.357 -24.186 17.877 1.00 45.76 128 LYS F N 1
ATOM 4931 C CA . LYS F 3 128 ? -3.333 -23.493 19.163 1.00 47.46 128 LYS F CA 1
ATOM 4932 C C . LYS F 3 128 ? -4.482 -24.003 20.041 1.00 46.39 128 LYS F C 1
ATOM 4933 O O . LYS F 3 128 ? -5.624 -24.148 19.569 1.00 47.55 128 LYS F O 1
ATOM 4939 N N . SER F 3 129 ? -4.163 -24.222 21.323 1.00 43.42 129 SER F N 1
ATOM 4940 C CA . SER F 3 129 ? -5.123 -24.581 22.357 1.00 44.12 129 SER F CA 1
ATOM 4941 C C . SER F 3 129 ? -4.650 -23.925 23.653 1.00 44.81 129 SER F C 1
ATOM 4942 O O . SER F 3 129 ? -3.482 -24.118 24.015 1.00 43.13 129 SER F O 1
ATOM 4945 N N . GLY F 3 130 ? -5.513 -23.071 24.256 1.00 48.17 130 GLY F N 1
ATOM 4946 C CA . GLY F 3 130 ? -5.105 -22.137 25.293 1.00 49.05 130 GLY F CA 1
ATOM 4947 C C . GLY F 3 130 ? -3.906 -21.339 24.793 1.00 50.70 130 GLY F C 1
ATOM 4948 O O . GLY F 3 130 ? -3.961 -20.829 23.669 1.00 51.44 130 GLY F O 1
ATOM 4949 N N . ASP F 3 131 ? -2.799 -21.353 25.557 1.00 49.94 131 ASP F N 1
ATOM 4950 C CA . ASP F 3 131 ? -1.567 -20.672 25.173 1.00 51.24 131 ASP F CA 1
ATOM 4951 C C . ASP F 3 131 ? -0.543 -21.604 24.503 1.00 50.08 131 ASP F C 1
ATOM 4952 O O . ASP F 3 131 ? 0.534 -21.115 24.151 1.00 53.38 131 ASP F O 1
ATOM 4957 N N . LEU F 3 132 ? -0.838 -22.913 24.317 1.00 48.2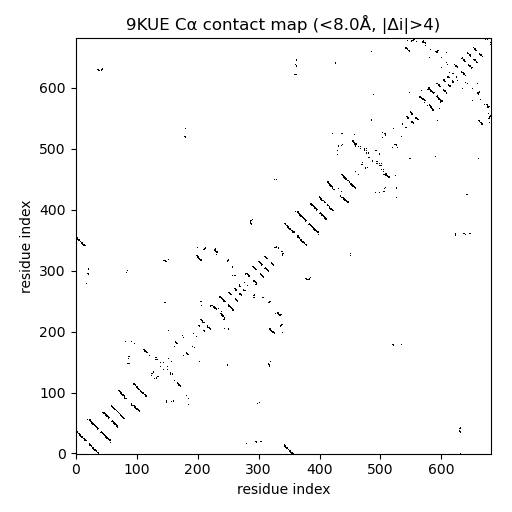2 132 LEU F N 1
ATOM 4958 C CA . LEU F 3 132 ? 0.032 -23.831 23.580 1.00 45.56 132 LEU F CA 1
ATOM 4959 C C . LEU F 3 132 ? -0.137 -23.546 22.091 1.00 44.31 132 LEU F C 1
ATOM 4960 O O . LEU F 3 132 ? -1.274 -23.573 21.611 1.00 42.06 132 LEU F O 1
ATOM 4965 N N . VAL F 3 133 ? 0.991 -23.378 21.377 1.00 43.79 133 VAL F N 1
ATOM 4966 C CA . VAL F 3 133 ? 1.016 -23.433 19.920 1.00 43.12 133 VAL F CA 1
ATOM 4967 C C . VAL F 3 133 ? 1.968 -24.557 19.520 1.00 40.53 133 VAL F C 1
ATOM 4968 O O . VAL F 3 133 ? 3.097 -24.577 19.999 1.00 42.20 133 VAL F O 1
ATOM 4972 N N . MET F 3 134 ? 1.529 -25.420 18.603 1.00 38.79 134 MET F N 1
ATOM 4973 C CA . MET F 3 134 ? 2.386 -26.413 17.959 1.00 38.39 134 MET F CA 1
ATOM 4974 C C . MET F 3 134 ? 2.564 -26.040 16.491 1.00 38.99 134 MET F C 1
ATOM 4975 O O . MET F 3 134 ? 1.669 -25.455 15.884 1.00 39.47 134 MET F O 1
ATOM 4980 N N . ALA F 3 135 ? 3.732 -26.372 15.932 1.00 39.49 135 ALA F N 1
ATOM 4981 C CA . ALA F 3 135 ? 3.996 -26.173 14.518 1.00 40.50 135 ALA F CA 1
ATOM 4982 C C . ALA F 3 135 ? 4.892 -27.279 13.984 1.00 38.68 135 ALA F C 1
ATOM 4983 O O . ALA F 3 135 ? 5.801 -27.698 14.690 1.00 38.64 135 ALA F O 1
ATOM 4985 N N . TYR F 3 136 ? 4.629 -27.724 12.744 1.00 38.90 136 TYR F N 1
ATOM 4986 C CA . TYR F 3 136 ? 5.494 -28.672 12.055 1.00 37.44 136 TYR F CA 1
ATOM 4987 C C . TYR F 3 136 ? 5.542 -28.361 10.563 1.00 38.61 136 TYR F C 1
ATOM 4988 O O . TYR F 3 136 ? 4.551 -27.911 9.999 1.00 38.11 136 TYR F O 1
ATOM 4997 N N . SER F 3 137 ? 6.697 -28.647 9.946 1.00 38.06 137 SER F N 1
ATOM 4998 C CA . SER F 3 137 ? 6.902 -28.528 8.512 1.00 38.54 137 SER F CA 1
ATOM 4999 C C . SER F 3 137 ? 7.282 -29.903 7.969 1.00 37.21 137 SER F C 1
ATOM 5000 O O . SER F 3 137 ? 8.321 -30.420 8.342 1.00 34.95 137 SER F O 1
ATOM 5003 N N . ARG F 3 138 ? 6.480 -30.451 7.058 1.00 38.64 138 ARG F N 1
ATOM 5004 C CA . ARG F 3 138 ? 6.863 -31.632 6.299 1.00 40.47 138 ARG F CA 1
ATOM 5005 C C . ARG F 3 138 ? 8.056 -31.382 5.369 1.00 41.17 138 ARG F C 1
ATOM 5006 O O . ARG F 3 138 ? 8.789 -32.334 5.132 1.00 39.35 138 ARG F O 1
ATOM 5014 N N . ARG F 3 139 ? 8.280 -30.146 4.884 1.00 41.42 139 ARG F N 1
ATOM 5015 C CA . ARG F 3 139 ? 9.401 -29.874 3.996 1.00 43.51 139 ARG F CA 1
ATOM 5016 C C . ARG F 3 139 ? 10.735 -29.970 4.738 1.00 43.30 139 ARG F C 1
ATOM 5017 O O . ARG F 3 139 ? 11.612 -30.687 4.278 1.00 45.46 139 ARG F O 1
ATOM 5025 N N . THR F 3 140 ? 10.862 -29.300 5.887 1.00 42.91 140 THR F N 1
ATOM 5026 C CA . THR F 3 140 ? 12.110 -29.232 6.651 1.00 43.07 140 THR F CA 1
ATOM 5027 C C . THR F 3 140 ? 12.211 -30.316 7.724 1.00 41.68 140 THR F C 1
ATOM 5028 O O . THR F 3 140 ? 13.324 -30.545 8.214 1.00 43.11 140 THR F O 1
ATOM 5032 N N . ALA F 3 141 ? 11.061 -30.900 8.145 1.00 39.34 141 ALA F N 1
ATOM 5033 C CA . ALA F 3 141 ? 10.932 -31.748 9.330 1.00 39.45 141 ALA F CA 1
ATOM 5034 C C . ALA F 3 141 ? 11.302 -31.045 10.649 1.00 37.92 141 ALA F C 1
ATOM 5035 O O . ALA F 3 141 ? 11.528 -31.729 11.637 1.00 37.76 141 ALA F O 1
ATOM 5037 N N . VAL F 3 142 ? 11.221 -29.709 10.713 1.00 38.44 142 VAL F N 1
ATOM 5038 C CA . VAL F 3 142 ? 11.410 -28.964 11.950 1.00 38.69 142 VAL F CA 1
ATOM 5039 C C . VAL F 3 142 ? 10.049 -28.923 12.646 1.00 36.07 142 VAL F C 1
ATOM 5040 O O . VAL F 3 142 ? 9.031 -28.544 12.046 1.00 36.53 142 VAL F O 1
ATOM 5044 N N . TYR F 3 143 ? 10.056 -29.376 13.895 1.00 33.67 143 TYR F N 1
ATOM 5045 C CA . TYR F 3 143 ? 8.952 -29.221 14.819 1.00 32.64 143 TYR F CA 1
ATOM 5046 C C . TYR F 3 143 ? 9.287 -28.083 15.778 1.00 34.04 143 TYR F C 1
ATOM 5047 O O . TYR F 3 143 ? 10.445 -27.916 16.199 1.00 34.59 143 TYR F O 1
ATOM 5056 N N . ALA F 3 144 ? 8.240 -27.389 16.207 1.00 33.93 144 ALA F N 1
ATOM 5057 C CA . ALA F 3 144 ? 8.375 -26.459 17.307 1.00 35.25 144 ALA F CA 1
ATOM 5058 C C . ALA F 3 144 ? 7.093 -26.422 18.113 1.00 34.40 144 ALA F C 1
ATOM 5059 O O . ALA F 3 144 ? 6.030 -26.680 17.555 1.00 32.71 144 ALA F O 1
ATOM 5061 N N . TYR F 3 145 ? 7.209 -26.035 19.385 1.00 35.28 145 TYR F N 1
ATOM 5062 C CA . TYR F 3 145 ? 6.043 -25.592 20.137 1.00 36.90 145 TYR F CA 1
ATOM 5063 C C . TYR F 3 145 ? 6.391 -24.414 21.046 1.00 38.63 145 TYR F C 1
ATOM 5064 O O . TYR F 3 145 ? 7.536 -24.274 21.474 1.00 39.24 145 TYR F O 1
ATOM 5073 N N . TYR F 3 146 ? 5.333 -23.689 21.432 1.00 40.80 146 TYR F N 1
ATOM 5074 C CA . TYR F 3 146 ? 5.427 -22.336 21.976 1.00 46.09 146 TYR F CA 1
ATOM 5075 C C . TYR F 3 146 ? 4.377 -22.134 23.071 1.00 47.20 146 TYR F C 1
ATOM 5076 O O . TYR F 3 146 ? 3.225 -22.535 22.873 1.00 46.78 146 TYR F O 1
ATOM 5085 N N . THR F 3 147 ? 4.790 -21.471 24.174 1.00 49.25 147 THR F N 1
ATOM 5086 C CA . THR F 3 147 ? 3.944 -21.184 25.335 1.00 51.83 147 THR F CA 1
ATOM 5087 C C . THR F 3 147 ? 3.626 -19.692 25.524 1.00 54.65 147 THR F C 1
ATOM 5088 O O . THR F 3 147 ? 2.802 -19.378 26.380 1.00 55.03 147 THR F O 1
ATOM 5092 N N . GLY F 3 148 ? 4.320 -18.774 24.824 1.00 56.51 148 GLY F N 1
ATOM 5093 C CA . GLY F 3 148 ? 4.367 -17.363 25.192 1.00 60.72 148 GLY F CA 1
ATOM 5094 C C . GLY F 3 148 ? 5.575 -16.988 26.054 1.00 61.75 148 GLY F C 1
ATOM 5095 O O . GLY F 3 148 ? 6.045 -15.857 25.924 1.00 62.08 148 GLY F O 1
ATOM 5096 N N . THR F 3 149 ? 6.028 -17.903 26.940 1.00 59.36 149 THR F N 1
ATOM 5097 C CA . THR F 3 149 ? 7.200 -17.713 27.788 1.00 60.57 149 THR F CA 1
ATOM 5098 C C . THR F 3 149 ? 8.445 -18.326 27.140 1.00 58.61 149 THR F C 1
ATOM 5099 O O . THR F 3 149 ? 9.549 -17.806 27.348 1.00 63.14 149 THR F O 1
ATOM 5103 N N . ALA F 3 150 ? 8.279 -19.435 26.397 1.00 55.19 150 ALA F N 1
ATOM 5104 C CA . ALA F 3 150 ? 9.384 -20.079 25.701 1.00 52.34 150 ALA F CA 1
ATOM 5105 C C . ALA F 3 150 ? 8.903 -20.782 24.438 1.00 50.00 150 ALA F C 1
ATOM 5106 O O . ALA F 3 150 ? 7.700 -20.986 24.219 1.00 47.63 150 ALA F O 1
ATOM 5108 N N . VAL F 3 151 ? 9.896 -21.153 23.623 1.00 49.17 151 VAL F N 1
ATOM 5109 C CA . VAL F 3 151 ? 9.679 -21.958 22.438 1.00 46.76 151 VAL F CA 1
ATOM 5110 C C . VAL F 3 151 ? 10.700 -23.086 22.470 1.00 44.67 151 VAL F C 1
ATOM 5111 O O . VAL F 3 151 ? 11.834 -22.881 22.905 1.00 44.59 151 VAL F O 1
ATOM 5115 N N . ASP F 3 152 ? 10.231 -24.269 22.026 1.00 43.61 152 ASP F N 1
ATOM 5116 C CA . ASP F 3 152 ? 11.038 -25.426 21.715 1.00 42.60 152 ASP F CA 1
ATOM 5117 C C . ASP F 3 152 ? 11.168 -25.458 20.199 1.00 42.48 152 ASP F C 1
ATOM 5118 O O . ASP F 3 152 ? 10.142 -25.516 19.546 1.00 42.11 152 ASP F O 1
ATOM 5123 N N . VAL F 3 153 ? 12.394 -25.449 19.660 1.00 44.14 153 VAL F N 1
ATOM 5124 C CA . VAL F 3 153 ? 12.646 -25.636 18.233 1.00 43.70 153 VAL F CA 1
ATOM 5125 C C . VAL F 3 153 ? 13.427 -26.949 18.135 1.00 40.87 153 VAL F C 1
ATOM 5126 O O . VAL F 3 153 ? 14.494 -27.078 18.738 1.00 41.61 153 VAL F O 1
ATOM 5130 N N . GLU F 3 154 ? 12.874 -27.924 17.391 1.00 38.33 154 GLU F N 1
ATOM 5131 C CA . GLU F 3 154 ? 13.438 -29.252 17.282 1.00 36.83 154 GLU F CA 1
ATOM 5132 C C . GLU F 3 154 ? 13.834 -29.474 15.835 1.00 36.42 154 GLU F C 1
ATOM 5133 O O . GLU F 3 154 ? 12.975 -29.510 14.971 1.00 34.95 154 GLU F O 1
ATOM 5139 N N . GLN F 3 155 ? 15.132 -29.673 15.608 1.00 38.19 155 GLN F N 1
ATOM 5140 C CA . GLN F 3 155 ? 15.691 -29.927 14.293 1.00 39.67 155 GLN F CA 1
ATOM 5141 C C . GLN F 3 155 ? 15.952 -31.419 14.135 1.00 37.50 155 GLN F C 1
ATOM 5142 O O . GLN F 3 155 ? 16.304 -32.082 15.114 1.00 36.75 155 GLN F O 1
ATOM 5148 N N . PRO F 3 156 ? 15.845 -31.978 12.900 1.00 37.64 156 PRO F N 1
ATOM 5149 C CA . PRO F 3 156 ? 16.261 -33.348 12.648 1.00 36.36 156 PRO F CA 1
ATOM 5150 C C . PRO F 3 156 ? 17.777 -33.466 12.633 1.00 38.39 156 PRO F C 1
ATOM 5151 O O . PRO F 3 156 ? 18.446 -32.515 12.213 1.00 41.50 156 PRO F O 1
ATOM 5155 N N . VAL F 3 157 ? 18.300 -34.633 13.048 1.00 37.02 157 VAL F N 1
ATOM 5156 C CA . VAL F 3 157 ? 19.736 -34.849 13.156 1.00 39.08 157 VAL F CA 1
ATOM 5157 C C . VAL F 3 157 ? 20.441 -34.776 11.795 1.00 42.46 157 VAL F C 1
ATOM 5158 O O . VAL F 3 157 ? 21.638 -34.537 11.771 1.00 44.25 157 VAL F O 1
ATOM 5162 N N . THR F 3 158 ? 19.705 -35.007 10.692 1.00 43.25 158 THR F N 1
ATOM 5163 C CA . THR F 3 158 ? 20.114 -34.806 9.306 1.00 45.42 158 THR F CA 1
ATOM 5164 C C . THR F 3 158 ? 20.660 -33.409 9.014 1.00 48.72 158 THR F C 1
ATOM 5165 O O . THR F 3 158 ? 21.341 -33.306 8.009 1.00 51.22 158 THR F O 1
ATOM 5169 N N . TYR F 3 159 ? 20.365 -32.379 9.836 1.00 49.68 159 TYR F N 1
ATOM 5170 C CA . TYR F 3 159 ? 21.017 -31.068 9.773 1.00 52.42 159 TYR F CA 1
ATOM 5171 C C . TYR F 3 159 ? 22.428 -31.008 10.399 1.00 55.86 159 TYR F C 1
ATOM 5172 O O . TYR F 3 159 ? 23.058 -29.957 10.254 1.00 59.16 159 TYR F O 1
ATOM 5181 N N . ARG F 3 160 ? 22.973 -32.087 11.019 1.00 55.44 160 ARG F N 1
ATOM 5182 C CA . ARG F 3 160 ? 24.335 -32.130 11.569 1.00 58.61 160 ARG F CA 1
ATOM 5183 C C . ARG F 3 160 ? 25.372 -31.758 10.490 1.00 62.73 160 ARG F C 1
ATOM 5184 O O . ARG F 3 160 ? 25.329 -32.313 9.389 1.00 63.23 160 ARG F O 1
ATOM 5192 N N . GLY F 3 161 ? 26.257 -30.787 10.802 1.00 65.59 161 GLY F N 1
ATOM 5193 C CA . GLY F 3 161 ? 27.234 -30.235 9.858 1.00 70.10 161 GLY F CA 1
ATOM 5194 C C . GLY F 3 161 ? 26.738 -29.035 9.034 1.00 71.56 161 GLY F C 1
ATOM 5195 O O . GLY F 3 161 ? 27.557 -28.433 8.335 1.00 73.02 161 GLY F O 1
ATOM 5196 N N . ARG F 3 162 ? 25.425 -28.693 9.113 1.00 69.80 162 ARG F N 1
ATOM 5197 C CA . ARG F 3 162 ? 24.784 -27.556 8.455 1.00 70.07 162 ARG F CA 1
ATOM 5198 C C . ARG F 3 162 ? 24.049 -26.651 9.457 1.00 68.37 162 ARG F C 1
ATOM 5199 O O . ARG F 3 162 ? 23.343 -25.750 9.019 1.00 69.19 162 ARG F O 1
ATOM 5207 N N . ALA F 3 163 ? 24.255 -26.825 10.780 1.00 65.77 163 ALA F N 1
ATOM 5208 C CA . ALA F 3 163 ? 23.471 -26.157 11.811 1.00 63.84 163 ALA F CA 1
ATOM 5209 C C . ALA F 3 163 ? 24.055 -24.775 12.057 1.00 65.28 163 ALA F C 1
ATOM 5210 O O . ALA F 3 163 ? 25.267 -24.691 12.156 1.00 69.56 163 ALA F O 1
ATOM 5212 N N . THR F 3 164 ? 23.210 -23.732 12.168 1.00 64.16 164 THR F N 1
ATOM 5213 C CA . THR F 3 164 ? 23.614 -22.355 12.458 1.00 66.58 164 THR F CA 1
ATOM 5214 C C . THR F 3 164 ? 22.776 -21.844 13.637 1.00 64.33 164 THR F C 1
ATOM 5215 O O . THR F 3 164 ? 21.901 -22.564 14.098 1.00 60.17 164 THR F O 1
ATOM 5217 N N . GLY F 3 165 ? 23.100 -20.655 14.171 1.00 65.63 165 GLY F N 1
ATOM 5218 C CA . GLY F 3 165 ? 22.309 -19.997 15.203 1.00 65.78 165 GLY F CA 1
ATOM 5219 C C . GLY F 3 165 ? 22.767 -20.377 16.612 1.00 66.00 165 GLY F C 1
ATOM 5220 O O . GLY F 3 165 ? 23.650 -21.225 16.773 1.00 66.14 165 GLY F O 1
ATOM 5221 N N . LEU F 3 166 ? 22.147 -19.730 17.615 1.00 66.45 166 LEU F N 1
ATOM 5222 C CA . LEU F 3 166 ? 22.476 -19.910 19.030 1.00 66.93 166 LEU F CA 1
ATOM 5223 C C . LEU F 3 166 ? 22.279 -21.341 19.550 1.00 63.45 166 LEU F C 1
ATOM 5224 O O . LEU F 3 166 ? 22.997 -21.718 20.463 1.00 65.31 166 LEU F O 1
ATOM 5229 N N . CYS F 3 167 ? 21.373 -22.144 18.971 1.00 59.77 167 CYS F N 1
ATOM 5230 C CA . CYS F 3 167 ? 21.194 -23.549 19.355 1.00 56.15 167 CYS F CA 1
ATOM 5231 C C . CYS F 3 167 ? 22.423 -24.416 19.017 1.00 58.03 167 CYS F C 1
ATOM 5232 O O . CYS F 3 167 ? 22.643 -25.440 19.671 1.00 54.46 167 CYS F O 1
ATOM 5235 N N . GLY F 3 168 ? 23.238 -24.009 18.024 1.00 61.89 168 GLY F N 1
ATOM 5236 C CA . GLY F 3 168 ? 24.628 -24.438 17.928 1.00 64.44 168 GLY F CA 1
ATOM 5237 C C . GLY F 3 168 ? 24.754 -25.849 17.357 1.00 63.87 168 GLY F C 1
ATOM 5238 O O . GLY F 3 168 ? 23.937 -26.233 16.524 1.00 60.75 168 GLY F O 1
ATOM 5239 N N . ASN F 3 169 ? 25.771 -26.594 17.835 1.00 67.19 169 ASN F N 1
ATOM 5240 C CA . ASN F 3 169 ? 26.121 -27.925 17.352 1.00 68.87 169 ASN F CA 1
ATOM 5241 C C . ASN F 3 169 ? 24.966 -28.922 17.546 1.00 67.68 169 ASN F C 1
ATOM 5242 O O . ASN F 3 169 ? 24.199 -28.814 18.507 1.00 62.93 169 ASN F O 1
ATOM 5244 N N . LEU F 3 170 ? 24.864 -29.871 16.603 1.00 68.93 170 LEU F N 1
ATOM 5245 C CA . LEU F 3 170 ? 24.073 -31.082 16.739 1.00 69.79 170 LEU F CA 1
ATOM 5246 C C . LEU F 3 170 ? 25.072 -32.225 16.977 1.00 77.32 170 LEU F C 1
ATOM 5247 O O . LEU F 3 170 ? 25.848 -32.528 16.082 1.00 85.34 170 LEU F O 1
ATOM 5252 N N . ASN F 3 171 ? 25.161 -32.751 18.216 1.00 83.35 171 ASN F N 1
ATOM 5253 C CA . ASN F 3 171 ? 26.004 -33.889 18.589 1.00 84.79 171 ASN F CA 1
ATOM 5254 C C . ASN F 3 171 ? 25.290 -34.746 19.642 1.00 79.82 171 ASN F C 1
ATOM 5255 O O . ASN F 3 171 ? 25.302 -34.337 20.826 1.00 82.22 171 ASN F O 1
#

B-factor: mean 38.87, std 17.03, range [12.74, 115.33]